Protein AF-A0A2G5VRD5-F1 (afdb_monomer_lite)

Organism: NCBI:txid1611254

Sequence (501 aa):
MSSSSTISNQTRIPLLRFPQLVRNEVFAFWDIFEIFEFSTLSKVTKSISKNMKKRNTSMSLEPLEEYHQVTLTSNIDTDDETCWKLSICPSVEIWNKRIYAVHDYRPSGIYIYHPVFAENSVRTFGSLVEHVQDVFAPETEMIGFFWSSKVDEEELKSYLNWFNSYKRLGNIRKLLVYIDGPAFKVILENWKVDVRKMDVRTETSEVCTVDFKVDHLITSECEKWVDFNVLRRFDCCEVSINSNFSNEEMNLFLKDWKTGKSYHRAYCLFLGLSERAKWKKMLEGLDAELRDLRTVRRTFRFNDNRDVWDYNGGFDIKRIDGKVATVGYCNLQVTDENKPLRLEMLEEYDRVVRVWNSEDNDEEEEIEDVIVVPEGAVDEHDTEQDYIEKGLNFRFNDNRDVWDYHGGFDIKRIDGKMATVGYCDFQVTDENEPLRPEMLEEYDRVLRVWNSEDNDDEEEVEDVIVVPEGVVDEHDTEQDYIESENIQRKDGRFLLMMIVW

pLDDT: mean 72.42, std 20.65, range [23.28, 96.38]

Secondary structure (DSSP, 8-state):
--------------GGGS-HHHHHHHHTT--HHHHHHHHHS-HHHHHHHHTS-----EEEEE-SSSS-EEEEEESTTSTT-EEEEEEEES-HHHHHHHHHHHHTS---TTEEEEEEES--SHHHHHHHHHHHHHHH--EEEEEEEE--TT--HHHHHHHHHHHHH-GGG-SEEEEEEE--THHHHHHHHH--S-EEEEEEE-SS-------S-EEEEEEES--SS--HHHHHHH--SEEEEEEEE-HHHHHHHHHHHHHTSS-TT-SEEEEEESS---HHHHHTTTT-EE--TTT-EEEEE-SS---EEEEES-EEEE-TTS-EEEEEEHHHHEEETTPPPPHHHHHHHHHHHHHHH-S-SS----------------------------------SSSS--EEE---EEEEPTTS-EEEE--HHHHEEETTPPPPHHHHHHHHHHHHHHT-S-GGG-------PPPPTT---SSS-HHHHHHHHHHHHHHHTTEEEEEE-

Structure (mmCIF, N/CA/C/O backbone):
data_AF-A0A2G5VRD5-F1
#
_entry.id   AF-A0A2G5VRD5-F1
#
loop_
_atom_site.group_PDB
_atom_site.id
_atom_site.type_symbol
_atom_site.label_atom_id
_atom_site.label_alt_id
_atom_site.label_comp_id
_atom_site.label_asym_id
_atom_site.label_entity_id
_atom_site.label_seq_id
_atom_site.pdbx_PDB_ins_code
_atom_site.Cartn_x
_atom_site.Cartn_y
_atom_site.Cartn_z
_atom_site.occupancy
_atom_site.B_iso_or_equiv
_atom_site.auth_seq_id
_atom_site.auth_comp_id
_atom_site.auth_asym_id
_atom_site.auth_atom_id
_atom_site.pdbx_PDB_model_num
ATOM 1 N N . MET A 1 1 ? 58.648 -4.037 -29.898 1.00 35.66 1 MET A N 1
ATOM 2 C CA . MET A 1 1 ? 57.947 -3.515 -31.088 1.00 35.66 1 MET A CA 1
ATOM 3 C C . MET A 1 1 ? 57.077 -4.622 -31.657 1.00 35.66 1 MET A C 1
ATOM 5 O O . MET A 1 1 ? 57.599 -5.679 -31.970 1.00 35.66 1 MET A O 1
ATOM 9 N N . SER A 1 2 ? 55.769 -4.362 -31.677 1.00 39.41 2 SER A N 1
ATOM 10 C CA . SER A 1 2 ? 54.678 -4.992 -32.436 1.00 39.41 2 SER A CA 1
ATOM 11 C C . SER A 1 2 ? 54.739 -6.488 -32.770 1.00 39.41 2 SER A C 1
ATOM 13 O O . SER A 1 2 ? 55.259 -6.879 -33.809 1.00 39.41 2 SER A O 1
ATOM 15 N N . SER A 1 3 ? 54.021 -7.293 -3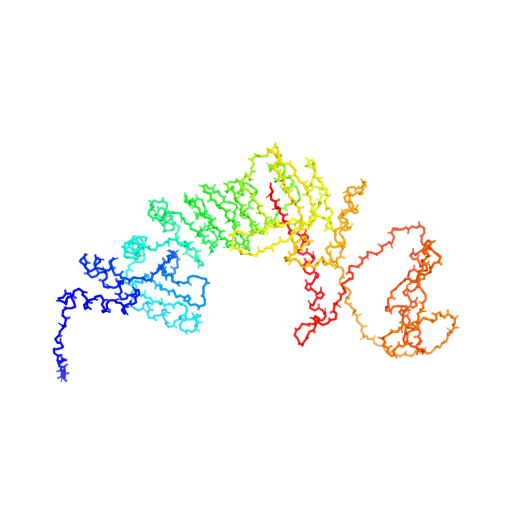1.985 1.00 33.09 3 SER A N 1
ATOM 16 C CA . SER A 1 3 ? 53.391 -8.530 -32.459 1.00 33.09 3 SER A CA 1
ATOM 17 C C . SER A 1 3 ? 51.885 -8.284 -32.602 1.00 33.09 3 SER A C 1
ATOM 19 O O . SER A 1 3 ? 51.118 -8.459 -31.659 1.00 33.09 3 SER A O 1
ATOM 21 N N . SER A 1 4 ? 51.478 -7.813 -33.782 1.00 45.19 4 SER A N 1
ATOM 22 C CA . SER A 1 4 ? 50.077 -7.801 -34.211 1.00 45.19 4 SER A CA 1
ATOM 23 C C . SER A 1 4 ? 49.683 -9.234 -34.559 1.00 45.19 4 SER A C 1
ATOM 25 O O . SER A 1 4 ? 49.956 -9.714 -35.658 1.00 45.19 4 SER A O 1
ATOM 27 N N . SER A 1 5 ? 49.085 -9.946 -33.605 1.00 42.88 5 SER A N 1
ATOM 28 C CA . SER A 1 5 ? 48.322 -11.155 -33.893 1.00 42.88 5 SER A CA 1
ATOM 29 C C . SER A 1 5 ? 46.973 -10.725 -34.463 1.00 42.88 5 SER A C 1
ATOM 31 O O . SER A 1 5 ? 46.026 -10.393 -33.754 1.00 42.88 5 SER A O 1
ATOM 33 N N . THR A 1 6 ? 46.908 -10.679 -35.788 1.00 44.53 6 THR A N 1
ATOM 34 C CA . THR A 1 6 ? 45.670 -10.457 -36.530 1.00 44.53 6 THR A CA 1
ATOM 35 C C . THR A 1 6 ? 44.742 -11.642 -36.263 1.00 44.53 6 THR A C 1
ATOM 37 O O . THR A 1 6 ? 44.973 -12.745 -36.755 1.00 44.53 6 THR A O 1
ATOM 40 N N . ILE A 1 7 ? 43.718 -11.430 -35.434 1.00 47.62 7 ILE A N 1
ATOM 41 C CA . ILE A 1 7 ? 42.645 -12.401 -35.200 1.00 47.62 7 ILE A CA 1
ATOM 42 C C . ILE A 1 7 ? 41.984 -12.673 -36.554 1.00 47.62 7 ILE A C 1
ATOM 44 O O . ILE A 1 7 ? 41.535 -11.749 -37.235 1.00 47.62 7 ILE A O 1
ATOM 48 N N . SER A 1 8 ? 41.982 -13.938 -36.974 1.00 48.03 8 SER A N 1
ATOM 49 C CA . SER A 1 8 ? 41.429 -14.365 -38.256 1.00 48.03 8 SER A CA 1
ATOM 50 C C . SER A 1 8 ? 39.970 -13.931 -38.391 1.00 48.03 8 SER A C 1
ATOM 52 O O . SER A 1 8 ? 39.191 -14.120 -37.457 1.00 48.03 8 SER A O 1
ATOM 54 N N . ASN A 1 9 ? 39.605 -13.419 -39.570 1.00 50.22 9 ASN A N 1
ATOM 55 C CA . ASN A 1 9 ? 38.237 -13.130 -39.999 1.00 50.22 9 ASN A CA 1
ATOM 56 C C . ASN A 1 9 ? 37.286 -14.306 -39.700 1.00 50.22 9 ASN A C 1
ATOM 58 O O . ASN A 1 9 ? 37.095 -15.186 -40.540 1.00 50.22 9 ASN A O 1
ATOM 62 N N . GLN A 1 10 ? 36.640 -14.300 -38.532 1.00 53.19 10 GLN A N 1
ATOM 63 C CA . GLN A 1 10 ? 35.409 -15.052 -38.335 1.00 53.19 10 GLN A CA 1
ATOM 64 C C . GLN A 1 10 ? 34.388 -14.477 -39.311 1.00 53.19 10 GLN A C 1
ATOM 66 O O . GLN A 1 10 ? 34.029 -13.298 -39.251 1.00 53.19 10 GLN A O 1
ATOM 71 N N . THR A 1 11 ? 33.963 -15.299 -40.262 1.00 57.91 11 THR A N 1
ATOM 72 C CA . THR A 1 11 ? 32.915 -14.951 -41.214 1.00 57.91 11 THR A CA 1
ATOM 73 C C . THR A 1 11 ? 31.645 -14.706 -40.403 1.00 57.91 11 THR A C 1
ATOM 75 O O . THR A 1 11 ? 31.012 -15.649 -39.937 1.00 57.91 11 THR A O 1
ATOM 78 N N . ARG A 1 12 ? 31.306 -13.435 -40.148 1.00 66.94 12 ARG A N 1
ATOM 79 C CA . ARG A 1 12 ? 30.104 -13.079 -39.388 1.00 66.94 12 ARG A CA 1
ATOM 80 C C . ARG A 1 12 ? 28.897 -13.629 -40.136 1.00 66.94 12 ARG A C 1
ATOM 82 O O . ARG A 1 12 ? 28.608 -13.194 -41.250 1.00 66.94 12 ARG A O 1
ATOM 89 N N . ILE A 1 13 ? 28.216 -14.597 -39.535 1.00 69.75 13 ILE A N 1
ATOM 90 C CA . ILE A 1 13 ? 26.998 -15.165 -40.095 1.00 69.75 13 ILE A CA 1
ATOM 91 C C . ILE A 1 13 ? 25.895 -14.106 -39.957 1.00 69.75 13 ILE A C 1
ATOM 93 O O . ILE A 1 13 ? 25.584 -13.686 -38.841 1.00 69.75 13 ILE A O 1
ATOM 97 N N . PRO A 1 14 ? 25.297 -13.631 -41.060 1.00 82.12 14 PRO A N 1
ATOM 98 C CA . PRO A 1 14 ? 24.294 -12.580 -40.999 1.00 82.12 14 PRO A CA 1
ATOM 99 C C . PRO A 1 14 ? 22.961 -13.165 -40.518 1.00 82.12 14 PRO A C 1
ATOM 101 O O . PRO A 1 14 ? 22.149 -13.597 -41.333 1.00 82.12 14 PRO A O 1
ATOM 104 N N . LEU A 1 15 ? 22.729 -13.149 -39.200 1.00 82.25 15 LEU A N 1
ATOM 105 C CA . LEU A 1 15 ? 21.553 -13.728 -38.527 1.00 82.25 15 LEU A CA 1
ATOM 106 C C . LEU A 1 15 ? 20.222 -13.380 -39.219 1.00 82.25 15 LEU A C 1
ATOM 108 O O . LEU A 1 15 ? 19.353 -14.228 -39.400 1.00 82.25 15 LEU A O 1
ATOM 112 N N . LEU A 1 16 ? 20.084 -12.138 -39.690 1.00 85.69 16 LEU A N 1
ATOM 113 C CA . LEU A 1 16 ? 18.875 -11.652 -40.359 1.00 85.69 16 LEU A CA 1
ATOM 114 C C . LEU A 1 16 ? 18.631 -12.226 -41.763 1.00 85.69 16 LEU A C 1
ATOM 116 O O . LEU A 1 16 ? 17.528 -12.060 -42.277 1.00 85.69 16 LEU A O 1
ATOM 120 N N . ARG A 1 17 ? 19.621 -12.879 -42.385 1.00 87.62 17 ARG A N 1
ATOM 121 C CA . ARG A 1 17 ? 19.483 -13.528 -43.701 1.00 87.62 17 ARG A CA 1
ATOM 122 C C . ARG A 1 17 ? 19.013 -14.977 -43.612 1.00 87.62 17 ARG A C 1
ATOM 124 O O . ARG A 1 17 ? 18.729 -15.571 -44.649 1.00 87.62 17 ARG A O 1
ATOM 131 N N . PHE A 1 18 ? 18.936 -15.551 -42.413 1.00 87.94 18 PHE A N 1
ATOM 132 C CA . PHE A 1 18 ? 18.375 -16.884 -42.250 1.00 87.94 18 PHE A CA 1
ATOM 133 C C . PHE A 1 18 ? 16.861 -16.904 -42.510 1.00 87.94 18 PHE A C 1
ATOM 135 O O . PHE A 1 18 ? 16.178 -15.903 -42.263 1.00 87.94 18 PHE A O 1
ATOM 142 N N . PRO A 1 19 ? 16.312 -18.051 -42.958 1.00 90.19 19 PRO A N 1
ATOM 143 C CA . PRO A 1 19 ? 14.871 -18.266 -43.009 1.00 90.19 19 PRO A CA 1
ATOM 144 C C . PRO A 1 19 ? 14.206 -17.989 -41.656 1.00 90.19 19 PRO A C 1
ATOM 146 O O . PRO A 1 19 ? 14.806 -18.221 -40.605 1.00 90.19 19 PRO A O 1
ATOM 149 N N . GLN A 1 20 ? 12.947 -17.536 -41.673 1.00 85.31 20 GLN A N 1
ATOM 150 C CA . GLN A 1 20 ? 12.212 -17.171 -40.453 1.00 85.31 20 GLN A CA 1
ATOM 151 C C . GLN A 1 20 ? 12.218 -18.284 -39.400 1.00 85.31 20 GLN A C 1
ATOM 153 O O . GLN A 1 20 ? 12.410 -17.988 -38.229 1.00 85.31 20 GLN A O 1
ATOM 158 N N . LEU A 1 21 ? 12.060 -19.543 -39.820 1.00 87.88 21 LEU A N 1
ATOM 159 C CA . LEU A 1 21 ? 12.047 -20.690 -38.912 1.00 87.88 21 LEU A CA 1
ATOM 160 C C . LEU A 1 21 ? 13.359 -20.806 -38.123 1.00 87.88 21 LEU A C 1
ATOM 162 O O . LEU A 1 21 ? 13.332 -20.876 -36.904 1.00 87.88 21 LEU A O 1
ATOM 166 N N . VAL A 1 22 ? 14.505 -20.724 -38.805 1.00 87.94 22 VAL A N 1
ATOM 167 C CA . VAL A 1 22 ? 15.830 -20.791 -38.164 1.00 87.94 22 VAL A CA 1
ATOM 168 C C . VAL A 1 22 ? 16.041 -19.603 -37.225 1.00 87.94 22 VAL A C 1
ATOM 170 O O . VAL A 1 22 ? 16.579 -19.766 -36.137 1.00 87.94 22 VAL A O 1
ATOM 173 N N . ARG A 1 23 ? 15.588 -18.406 -37.619 1.00 88.00 23 ARG A N 1
ATOM 174 C CA . ARG A 1 23 ? 15.659 -17.224 -36.749 1.00 88.00 23 ARG A CA 1
ATOM 175 C C . ARG A 1 23 ? 14.820 -17.399 -35.486 1.00 88.00 23 ARG A C 1
ATOM 177 O O . ARG A 1 23 ? 15.306 -17.078 -34.413 1.00 88.00 23 ARG A O 1
ATOM 184 N N . ASN A 1 24 ? 13.605 -17.933 -35.607 1.00 86.44 24 ASN A N 1
ATOM 185 C CA . ASN A 1 24 ? 12.733 -18.189 -34.462 1.00 86.44 24 ASN A CA 1
ATOM 186 C C . ASN A 1 24 ? 13.353 -19.188 -33.482 1.00 86.44 24 ASN A C 1
ATOM 188 O O . ASN A 1 24 ? 13.270 -18.953 -32.284 1.00 86.44 24 ASN A O 1
ATOM 192 N N . GLU A 1 25 ? 13.999 -20.247 -33.981 1.00 88.81 25 GLU A N 1
ATOM 193 C CA . GLU A 1 25 ? 14.714 -21.204 -33.129 1.00 88.81 25 GLU A CA 1
ATOM 194 C C . GLU A 1 25 ? 15.865 -20.534 -32.376 1.00 88.81 25 GLU A C 1
ATOM 196 O O . GLU A 1 25 ? 15.980 -20.712 -31.174 1.00 88.81 25 GLU A O 1
ATOM 201 N N . VAL A 1 26 ? 16.674 -19.697 -33.039 1.00 88.00 26 VAL A N 1
ATOM 202 C CA . VAL A 1 26 ? 17.753 -18.955 -32.358 1.00 88.00 26 VAL A CA 1
ATOM 203 C C . VAL A 1 26 ? 17.189 -17.995 -31.309 1.00 88.00 26 VAL A C 1
ATOM 205 O O . VAL A 1 26 ? 17.657 -17.987 -30.176 1.00 88.00 26 VAL A O 1
ATOM 208 N N . PHE A 1 27 ? 16.165 -17.215 -31.664 1.00 88.56 27 PHE A N 1
ATOM 209 C CA . PHE A 1 27 ? 15.543 -16.252 -30.752 1.00 88.56 27 PHE A CA 1
ATOM 210 C C . PHE A 1 27 ? 14.835 -16.916 -29.566 1.00 88.56 27 PHE A C 1
ATOM 212 O O . PHE A 1 27 ? 14.670 -16.275 -28.536 1.00 88.56 27 PHE A O 1
ATOM 219 N N . ALA A 1 28 ? 14.421 -18.181 -29.681 1.00 85.94 28 ALA A N 1
ATOM 220 C CA . ALA A 1 28 ? 13.795 -18.911 -28.581 1.00 85.94 28 ALA A CA 1
ATOM 221 C C . ALA A 1 28 ? 14.760 -19.192 -27.416 1.00 85.94 28 ALA A C 1
ATOM 223 O O . ALA A 1 28 ? 14.295 -19.439 -26.304 1.00 85.94 28 ALA A O 1
ATOM 224 N N . PHE A 1 29 ? 16.073 -19.144 -27.661 1.00 87.94 29 PHE A N 1
ATOM 225 C CA . PHE A 1 29 ? 17.102 -19.293 -26.630 1.00 87.94 29 PHE A CA 1
ATOM 226 C C . PHE A 1 29 ? 17.554 -17.964 -26.026 1.00 87.94 29 PHE A C 1
ATOM 228 O O . PHE A 1 29 ? 18.364 -17.991 -25.105 1.00 87.94 29 PHE A O 1
ATOM 235 N N . TRP A 1 30 ? 17.062 -16.830 -26.533 1.00 90.06 30 TRP A N 1
ATOM 236 C CA . TRP A 1 30 ? 17.482 -15.526 -26.038 1.00 90.06 30 TRP A CA 1
ATOM 237 C C . TRP A 1 30 ? 16.790 -15.150 -24.735 1.00 90.06 30 TRP A C 1
ATOM 239 O O . TRP A 1 30 ? 15.576 -15.328 -24.584 1.00 90.06 30 TRP A O 1
ATOM 249 N N . ASP A 1 31 ? 17.562 -14.585 -23.814 1.00 88.50 31 ASP A N 1
ATOM 250 C CA . ASP A 1 31 ? 17.030 -13.978 -22.603 1.00 88.50 31 ASP A CA 1
ATOM 251 C C . ASP A 1 31 ? 16.510 -12.546 -22.842 1.00 88.50 31 ASP A C 1
ATOM 253 O O . ASP A 1 31 ? 16.517 -12.004 -23.954 1.00 88.50 31 ASP A O 1
ATOM 257 N N . ILE A 1 32 ? 15.996 -11.921 -21.780 1.00 91.00 32 ILE A N 1
ATOM 258 C CA . ILE A 1 32 ? 15.447 -10.564 -21.851 1.00 91.00 32 ILE A CA 1
ATOM 259 C C . ILE A 1 32 ? 16.507 -9.534 -22.254 1.00 91.00 32 ILE A C 1
ATOM 261 O O . ILE A 1 32 ? 16.181 -8.606 -22.999 1.00 91.00 32 ILE A O 1
ATOM 265 N N . PHE A 1 33 ? 17.754 -9.681 -21.807 1.00 92.00 33 PHE A N 1
ATOM 266 C CA . PHE A 1 33 ? 18.820 -8.736 -22.123 1.00 92.00 33 PHE A CA 1
ATOM 267 C C . PHE A 1 33 ? 19.276 -8.873 -23.567 1.00 92.00 33 PHE A C 1
ATOM 269 O O . PHE A 1 33 ? 19.374 -7.862 -24.254 1.00 92.00 33 PHE A O 1
ATOM 276 N N . GLU A 1 34 ? 19.432 -10.092 -24.076 1.00 92.56 34 GLU A N 1
ATOM 277 C CA . GLU A 1 34 ? 19.758 -10.331 -25.484 1.00 92.56 34 GLU A CA 1
ATOM 278 C C . GLU A 1 34 ? 18.669 -9.761 -26.410 1.00 92.56 34 GLU A C 1
ATOM 280 O O . GLU A 1 34 ? 18.962 -9.088 -27.406 1.00 92.56 34 GLU A O 1
ATOM 285 N N . ILE A 1 35 ? 17.389 -9.950 -26.058 1.00 94.12 35 ILE A N 1
ATOM 286 C CA . ILE A 1 35 ? 16.261 -9.358 -26.795 1.00 94.12 35 ILE A CA 1
ATOM 287 C C . ILE A 1 35 ? 16.288 -7.826 -26.703 1.00 94.12 35 ILE A C 1
ATOM 289 O O . ILE A 1 35 ? 16.042 -7.149 -27.713 1.00 94.12 35 ILE A O 1
ATOM 293 N N . PHE A 1 36 ? 16.570 -7.275 -25.517 1.00 95.06 36 PHE A N 1
ATOM 294 C CA . PHE A 1 36 ? 16.682 -5.838 -25.288 1.00 95.06 36 PHE A CA 1
ATOM 295 C C . PHE A 1 36 ? 17.819 -5.243 -26.124 1.00 95.06 36 PHE A C 1
ATOM 297 O O . PHE A 1 36 ? 17.544 -4.399 -26.978 1.00 95.06 36 PHE A O 1
ATOM 304 N N . GLU A 1 37 ? 19.052 -5.724 -25.987 1.00 94.31 37 GLU A N 1
ATOM 305 C CA . GLU A 1 37 ? 20.214 -5.267 -26.752 1.00 94.31 37 GLU A CA 1
ATOM 306 C C . GLU A 1 37 ? 19.941 -5.326 -28.256 1.00 94.31 37 GLU A C 1
ATOM 308 O O . GLU A 1 37 ? 20.076 -4.320 -28.959 1.00 94.31 37 GLU A O 1
ATOM 313 N N . PHE A 1 38 ? 19.444 -6.460 -28.759 1.00 95.06 38 PHE A N 1
ATOM 314 C CA . PHE A 1 38 ? 19.105 -6.605 -30.172 1.00 95.06 38 PHE A CA 1
ATOM 315 C C . PHE A 1 38 ? 18.066 -5.576 -30.633 1.00 95.06 38 PHE A C 1
ATOM 317 O O . PHE A 1 38 ? 18.190 -4.989 -31.717 1.00 95.06 38 PHE A O 1
ATOM 324 N N . SER A 1 39 ? 17.056 -5.303 -29.804 1.00 95.88 39 SER A N 1
ATOM 325 C CA . SER A 1 39 ? 16.008 -4.329 -30.116 1.00 95.88 39 SER A CA 1
ATOM 326 C C . SER A 1 39 ? 16.522 -2.884 -30.191 1.00 95.88 39 SER A C 1
ATOM 328 O O . SER A 1 39 ? 15.902 -2.065 -30.872 1.00 95.88 39 SER A O 1
ATOM 330 N N . THR A 1 40 ? 17.658 -2.565 -29.561 1.00 95.06 40 THR A N 1
ATOM 331 C CA . THR A 1 40 ? 18.272 -1.225 -29.622 1.00 95.06 40 THR A CA 1
ATOM 332 C C . THR A 1 40 ? 19.070 -0.967 -30.904 1.00 95.06 40 THR A C 1
ATOM 334 O O . THR A 1 40 ? 19.291 0.187 -31.265 1.00 95.06 40 THR A O 1
ATOM 337 N N . LEU A 1 41 ? 19.450 -2.013 -31.652 1.00 94.44 41 LEU A N 1
ATOM 338 C CA . LEU A 1 41 ? 20.351 -1.880 -32.807 1.00 94.44 41 LEU A CA 1
ATOM 339 C C . LEU A 1 41 ? 19.744 -1.103 -33.990 1.00 94.44 41 LEU A C 1
ATOM 341 O O . LEU A 1 41 ? 20.465 -0.441 -34.736 1.00 94.44 41 LEU A O 1
ATOM 345 N N . SER A 1 42 ? 18.433 -1.223 -34.236 1.00 94.06 42 SER A N 1
ATOM 346 C CA . SER A 1 42 ? 17.746 -0.553 -35.349 1.00 94.06 42 SER A CA 1
ATOM 347 C C . SER A 1 42 ? 16.218 -0.631 -35.233 1.00 94.06 42 SER A C 1
ATOM 349 O O . SER A 1 42 ? 15.666 -1.468 -34.524 1.00 94.06 42 SER A O 1
ATOM 351 N N . LYS A 1 43 ? 15.499 0.153 -36.051 1.00 93.75 43 LYS A N 1
ATOM 352 C CA . LYS A 1 43 ? 14.032 0.029 -36.190 1.00 93.75 43 LYS A CA 1
ATOM 353 C C . LYS A 1 43 ? 13.591 -1.367 -36.653 1.00 93.75 43 LYS A C 1
ATOM 355 O O . LYS A 1 43 ? 12.531 -1.841 -36.249 1.00 93.75 43 LYS A O 1
ATOM 360 N N . VAL A 1 44 ? 14.393 -2.018 -37.501 1.00 92.56 44 VAL A N 1
ATOM 361 C CA . VAL A 1 44 ? 14.097 -3.361 -38.025 1.00 92.56 44 VAL A CA 1
ATOM 362 C C . VAL A 1 44 ? 14.221 -4.396 -36.915 1.00 92.56 44 VAL A C 1
ATOM 364 O O . VAL A 1 44 ? 13.298 -5.179 -36.715 1.00 92.56 44 VAL A O 1
ATOM 367 N N . THR A 1 45 ? 15.323 -4.379 -36.166 1.00 94.06 45 THR A N 1
ATOM 368 C CA . THR A 1 45 ? 15.539 -5.322 -35.063 1.00 94.06 45 THR A CA 1
ATOM 369 C C . THR A 1 45 ? 14.540 -5.095 -33.936 1.00 94.06 45 THR A C 1
ATOM 371 O O . THR A 1 45 ? 13.969 -6.072 -33.472 1.00 94.06 45 THR A O 1
ATOM 374 N N . LYS A 1 46 ? 14.187 -3.841 -33.609 1.00 94.88 46 LYS A N 1
ATOM 375 C CA . LYS A 1 46 ? 13.079 -3.537 -32.686 1.00 94.88 46 LYS A CA 1
ATOM 376 C C . LYS A 1 46 ? 11.767 -4.186 -33.128 1.00 94.88 46 LYS A C 1
ATOM 378 O O . LYS A 1 46 ? 11.107 -4.842 -32.330 1.00 94.88 46 LYS A O 1
ATOM 383 N N . SER A 1 47 ? 11.396 -4.034 -34.402 1.00 94.00 47 SER A N 1
ATOM 384 C CA . SER A 1 47 ? 10.182 -4.645 -34.963 1.00 94.00 47 SER A CA 1
ATOM 385 C C . SER A 1 47 ? 10.213 -6.177 -34.886 1.00 94.00 47 SER A C 1
ATOM 387 O O . SER A 1 47 ? 9.211 -6.803 -34.549 1.00 94.00 47 SER A O 1
ATOM 389 N N . ILE A 1 48 ? 11.372 -6.794 -35.135 1.00 92.38 48 ILE A N 1
ATOM 390 C CA . ILE A 1 48 ? 11.544 -8.243 -34.977 1.00 92.38 48 ILE A CA 1
ATOM 391 C C . ILE A 1 48 ? 11.386 -8.635 -33.504 1.00 92.38 48 ILE A C 1
ATOM 393 O O . ILE A 1 48 ? 10.591 -9.528 -33.221 1.00 92.38 48 ILE A O 1
ATOM 397 N N . SER A 1 49 ? 12.056 -7.941 -32.575 1.00 94.25 49 SER A N 1
ATOM 398 C CA . SER A 1 49 ? 11.976 -8.210 -31.135 1.00 94.25 49 SER A CA 1
ATOM 399 C C . SER A 1 49 ? 10.542 -8.202 -30.635 1.00 94.25 49 SER A C 1
ATOM 401 O O . SER A 1 49 ? 10.168 -9.104 -29.901 1.00 94.25 49 SER A O 1
ATOM 403 N N . LYS A 1 50 ? 9.691 -7.264 -31.074 1.00 92.69 50 LYS A N 1
ATOM 404 C CA . LYS A 1 50 ? 8.258 -7.226 -30.707 1.00 92.69 50 LYS A CA 1
ATOM 405 C C . LYS A 1 50 ? 7.516 -8.530 -30.988 1.00 92.69 50 LYS A C 1
ATOM 407 O O . LYS A 1 50 ? 6.691 -8.933 -30.181 1.00 92.69 50 LYS A O 1
ATOM 412 N N . ASN A 1 51 ? 7.857 -9.199 -32.084 1.00 88.00 51 ASN A N 1
ATOM 413 C CA . ASN A 1 51 ? 7.193 -10.418 -32.539 1.00 88.00 51 ASN A CA 1
ATOM 414 C C . ASN A 1 51 ? 7.863 -11.707 -32.034 1.00 88.00 51 ASN A C 1
ATOM 416 O O . ASN A 1 51 ? 7.403 -12.800 -32.362 1.00 88.00 51 ASN A O 1
ATOM 420 N N . MET A 1 52 ? 8.955 -11.604 -31.270 1.00 89.69 52 MET A N 1
ATOM 421 C CA . MET A 1 52 ? 9.568 -12.769 -30.634 1.00 89.69 52 MET A CA 1
ATOM 422 C C . MET A 1 52 ? 8.649 -13.326 -29.548 1.00 89.69 52 MET A C 1
ATOM 424 O O . MET A 1 52 ? 7.969 -12.570 -28.847 1.00 89.69 52 MET A O 1
ATOM 428 N N . LYS A 1 53 ? 8.666 -14.652 -29.388 1.00 80.62 53 LYS A N 1
ATOM 429 C CA . LYS A 1 53 ? 8.051 -15.315 -28.238 1.00 80.62 53 LYS A CA 1
ATOM 430 C C . LYS A 1 53 ? 8.811 -14.888 -26.983 1.00 80.62 53 LYS A C 1
ATOM 432 O O . LYS A 1 53 ? 10.026 -15.032 -26.935 1.00 80.62 53 LYS A O 1
ATOM 437 N N . LYS A 1 54 ? 8.097 -14.363 -25.992 1.00 81.75 54 LYS A N 1
ATOM 438 C CA . LYS A 1 54 ? 8.662 -13.865 -24.732 1.00 81.75 54 LYS A CA 1
ATOM 439 C C . LYS A 1 54 ? 7.929 -14.481 -23.557 1.00 81.75 54 LYS A C 1
ATOM 441 O O . LYS A 1 54 ? 6.822 -14.998 -23.715 1.00 81.75 54 LYS A O 1
ATOM 446 N N . ARG A 1 55 ? 8.560 -14.410 -22.390 1.00 80.19 55 ARG A N 1
ATOM 447 C CA . ARG A 1 55 ? 7.890 -14.661 -21.114 1.00 80.19 55 ARG A CA 1
ATOM 448 C C . ARG A 1 55 ? 6.899 -13.530 -20.844 1.00 80.19 55 ARG A C 1
ATOM 450 O O . ARG A 1 55 ? 7.129 -12.402 -21.278 1.00 80.19 55 ARG A O 1
ATOM 457 N N . ASN A 1 56 ? 5.817 -13.844 -20.143 1.00 85.56 56 ASN A N 1
ATOM 458 C CA . ASN A 1 56 ? 4.954 -12.807 -19.597 1.00 85.56 56 ASN A CA 1
ATOM 459 C C . ASN A 1 56 ? 5.724 -12.120 -18.476 1.00 85.56 56 ASN A C 1
ATOM 461 O O . ASN A 1 56 ? 6.197 -12.795 -17.562 1.00 85.56 56 ASN A O 1
ATOM 465 N N . THR A 1 57 ? 5.864 -10.803 -18.572 1.00 90.38 57 THR A N 1
ATOM 466 C CA . THR A 1 57 ? 6.588 -10.022 -17.577 1.00 90.38 57 THR A CA 1
ATOM 467 C C . THR A 1 57 ? 5.736 -8.894 -17.033 1.00 90.38 57 THR A C 1
ATOM 469 O O . THR A 1 57 ? 4.952 -8.287 -17.764 1.00 90.38 57 THR A O 1
ATOM 472 N N . SER A 1 58 ? 5.928 -8.580 -15.760 1.00 91.62 58 SER A N 1
ATOM 473 C CA . SER A 1 58 ? 5.563 -7.288 -15.190 1.00 91.62 58 SER A CA 1
ATOM 474 C C . SER A 1 58 ? 6.753 -6.340 -15.221 1.00 91.62 58 SER A C 1
ATOM 476 O O . SER A 1 58 ? 7.884 -6.751 -15.488 1.00 91.62 58 SER A O 1
ATOM 478 N N . MET A 1 59 ? 6.484 -5.061 -14.982 1.00 94.25 59 MET A N 1
ATOM 479 C CA . MET A 1 59 ? 7.490 -4.015 -14.916 1.00 94.25 59 MET A CA 1
ATOM 480 C C . MET A 1 59 ? 7.405 -3.246 -13.600 1.00 94.25 59 MET A C 1
ATOM 482 O O . MET A 1 59 ? 6.325 -2.782 -13.222 1.00 94.25 59 MET A O 1
ATOM 486 N N . SER A 1 60 ? 8.564 -3.050 -12.976 1.00 94.12 60 SER A N 1
ATOM 487 C CA . SER A 1 60 ? 8.758 -2.202 -11.799 1.00 94.12 60 SER A CA 1
ATOM 488 C C . SER A 1 60 ? 9.698 -1.042 -12.132 1.00 94.12 60 SER A C 1
ATOM 490 O O . SER A 1 60 ? 10.686 -1.226 -12.848 1.00 94.12 60 SER A O 1
ATOM 492 N N . LEU A 1 61 ? 9.371 0.158 -11.652 1.00 95.19 61 LEU A N 1
ATOM 493 C CA . LEU A 1 61 ? 10.046 1.413 -11.996 1.00 95.19 61 LEU A CA 1
ATOM 494 C C . LEU A 1 61 ? 10.650 2.075 -10.751 1.00 95.19 61 LEU A C 1
ATOM 496 O O . LEU A 1 61 ? 9.919 2.368 -9.809 1.00 95.19 61 LEU A O 1
ATOM 500 N N . GLU A 1 62 ? 11.955 2.353 -10.776 1.00 92.50 62 GLU A N 1
ATOM 501 C CA . GLU A 1 62 ? 12.730 2.864 -9.629 1.00 92.50 62 GLU A CA 1
ATOM 502 C C . GLU A 1 62 ? 13.562 4.093 -10.067 1.00 92.50 62 GLU A C 1
ATOM 504 O O . GLU A 1 62 ? 14.726 3.960 -10.451 1.00 92.50 62 GLU A O 1
ATOM 509 N N . PRO A 1 63 ? 12.967 5.300 -10.112 1.00 87.31 63 PRO A N 1
ATOM 510 C CA . PRO A 1 63 ? 13.540 6.464 -10.794 1.00 87.31 63 PRO A CA 1
ATOM 511 C C . PRO A 1 63 ? 14.548 7.287 -9.980 1.00 87.31 63 PRO A C 1
ATOM 513 O O . PRO A 1 63 ? 15.093 8.222 -10.540 1.00 87.31 63 PRO A O 1
ATOM 516 N N . LEU A 1 64 ? 14.774 7.022 -8.687 1.00 79.44 64 LEU A N 1
ATOM 517 C CA . LEU A 1 64 ? 15.579 7.901 -7.804 1.00 79.44 64 LEU A CA 1
ATOM 518 C C . LEU A 1 64 ? 16.666 7.180 -7.001 1.00 79.44 64 LEU A C 1
ATOM 520 O O . LEU A 1 64 ? 17.279 7.771 -6.111 1.00 79.44 64 LEU A O 1
ATOM 524 N N . GLU A 1 65 ? 16.926 5.915 -7.313 1.00 70.06 65 GLU A N 1
ATOM 525 C CA . GLU A 1 65 ? 18.114 5.248 -6.793 1.00 70.06 65 GLU A CA 1
ATOM 526 C C . GLU A 1 65 ? 19.388 5.843 -7.420 1.00 70.06 65 GLU A C 1
ATOM 528 O O . GLU A 1 65 ? 19.333 6.502 -8.466 1.00 70.06 65 GLU A O 1
ATOM 533 N N . GLU A 1 66 ? 20.550 5.543 -6.817 1.00 68.06 66 GLU A N 1
ATOM 534 C CA . GLU A 1 66 ? 21.890 5.899 -7.331 1.00 68.06 66 GLU A CA 1
ATOM 535 C C . GLU A 1 66 ? 22.026 5.613 -8.842 1.00 68.06 66 GLU A C 1
ATOM 537 O O . GLU A 1 66 ? 22.697 6.341 -9.575 1.00 68.06 66 GLU A O 1
ATOM 542 N N . TYR A 1 67 ? 21.304 4.592 -9.313 1.00 72.69 67 TYR A N 1
ATOM 543 C CA . TYR A 1 67 ? 21.086 4.264 -10.715 1.00 72.69 67 TYR A CA 1
ATOM 544 C C . TYR A 1 67 ? 19.601 4.044 -10.915 1.00 72.69 67 TYR A C 1
ATOM 546 O O . TYR A 1 67 ? 19.049 3.149 -10.282 1.00 72.69 67 TYR A O 1
ATOM 554 N N . HIS A 1 68 ? 18.959 4.799 -11.798 1.00 84.94 68 HIS A N 1
ATOM 555 C CA . HIS A 1 68 ? 17.546 4.576 -12.063 1.00 84.94 68 HIS A CA 1
ATOM 556 C C . HIS A 1 68 ? 17.334 3.233 -12.758 1.00 84.94 68 HIS A C 1
ATOM 558 O O . HIS A 1 68 ? 18.116 2.857 -13.642 1.00 84.94 68 HIS A O 1
ATOM 564 N N . GLN A 1 69 ? 16.280 2.514 -12.379 1.00 89.56 69 GLN A N 1
ATOM 565 C CA . GLN A 1 69 ? 16.105 1.118 -12.775 1.00 89.56 69 GLN A CA 1
ATOM 566 C C . GLN A 1 69 ? 14.731 0.858 -13.371 1.00 89.56 69 GLN A C 1
ATOM 568 O O . GLN A 1 69 ? 13.707 1.373 -12.920 1.00 89.56 69 GLN A O 1
ATOM 573 N N . VAL A 1 70 ? 14.734 0.017 -14.401 1.00 94.25 70 VAL A N 1
ATOM 574 C CA . VAL A 1 70 ? 13.540 -0.619 -14.948 1.00 94.25 70 VAL A CA 1
ATOM 575 C C . VAL A 1 70 ? 13.725 -2.118 -14.789 1.00 94.25 70 VAL A C 1
ATOM 577 O O . VAL A 1 70 ? 14.622 -2.705 -15.396 1.00 94.25 70 VAL A O 1
ATOM 580 N N . THR A 1 71 ? 12.884 -2.734 -13.972 1.00 93.12 71 THR A N 1
ATOM 581 C CA . THR A 1 71 ? 12.939 -4.169 -13.691 1.00 93.12 71 THR A CA 1
ATOM 582 C C . THR A 1 71 ? 11.827 -4.867 -14.449 1.00 93.12 71 THR A C 1
ATOM 584 O O . THR A 1 71 ? 10.679 -4.438 -14.379 1.00 93.12 71 THR A O 1
ATOM 587 N N . LEU A 1 72 ? 12.157 -5.935 -15.169 1.00 93.25 72 LEU A N 1
ATOM 588 C CA . LEU A 1 72 ? 11.178 -6.879 -15.693 1.00 93.25 72 LEU A CA 1
ATOM 589 C C . LEU A 1 72 ? 11.162 -8.116 -14.806 1.00 93.25 72 LEU A C 1
ATOM 591 O O . LEU A 1 72 ? 12.226 -8.664 -14.538 1.00 93.25 72 LEU A O 1
ATOM 595 N N . THR A 1 73 ? 9.983 -8.580 -14.405 1.00 89.94 73 THR A N 1
ATOM 596 C CA . THR A 1 73 ? 9.844 -9.769 -13.550 1.00 89.94 73 THR A CA 1
ATOM 597 C C . THR A 1 73 ? 8.960 -10.806 -14.226 1.00 89.94 73 THR A C 1
ATOM 599 O O . THR A 1 73 ? 7.913 -10.469 -14.772 1.00 89.94 73 THR A O 1
ATOM 602 N N . SER A 1 74 ? 9.381 -12.071 -14.212 1.00 86.62 74 SER A N 1
ATOM 603 C CA . SER A 1 74 ? 8.591 -13.225 -14.669 1.00 86.62 74 SER A CA 1
ATOM 604 C C . SER A 1 74 ? 8.294 -14.137 -13.486 1.00 86.62 74 SER A C 1
ATOM 606 O O . SER A 1 74 ? 9.143 -14.282 -12.613 1.00 86.62 74 SER A O 1
ATOM 608 N N . ASN A 1 75 ? 7.139 -14.812 -13.523 1.00 78.38 75 ASN A N 1
ATOM 609 C CA . ASN A 1 75 ? 6.685 -15.745 -12.481 1.00 78.38 75 ASN A CA 1
ATOM 610 C C . ASN A 1 75 ? 6.625 -15.103 -11.079 1.00 78.38 75 ASN A C 1
ATOM 612 O O . ASN A 1 75 ? 7.130 -15.667 -10.114 1.00 78.38 75 ASN A O 1
ATOM 616 N N . ILE A 1 76 ? 6.027 -13.911 -11.000 1.00 71.50 76 ILE A N 1
ATOM 617 C CA . ILE A 1 76 ? 5.816 -13.170 -9.745 1.00 71.50 76 ILE A CA 1
ATOM 618 C C . ILE A 1 76 ? 5.137 -14.082 -8.712 1.00 71.50 76 ILE A C 1
ATOM 620 O O . ILE A 1 76 ? 4.226 -14.829 -9.081 1.00 71.50 76 ILE A O 1
ATOM 624 N N . ASP A 1 77 ? 5.564 -13.987 -7.452 1.00 66.75 77 ASP A N 1
ATOM 625 C CA . ASP A 1 77 ? 5.005 -14.722 -6.307 1.00 66.75 77 ASP A CA 1
ATOM 626 C C . ASP A 1 77 ? 5.159 -16.255 -6.422 1.00 66.75 77 ASP A C 1
ATOM 628 O O . ASP A 1 77 ? 4.327 -17.024 -5.936 1.00 66.75 77 ASP A O 1
ATOM 632 N N . THR A 1 78 ? 6.222 -16.720 -7.090 1.00 69.25 78 THR A N 1
ATOM 633 C CA . THR A 1 78 ? 6.585 -18.145 -7.165 1.00 69.25 78 THR A CA 1
ATOM 634 C C . THR A 1 78 ? 8.056 -18.360 -6.825 1.00 69.25 78 THR A C 1
ATOM 636 O O . THR A 1 78 ? 8.876 -17.466 -7.018 1.00 69.25 78 THR A O 1
ATOM 639 N N . ASP A 1 79 ? 8.411 -19.578 -6.413 1.00 70.38 79 ASP A N 1
ATOM 640 C CA . ASP A 1 79 ? 9.804 -19.959 -6.125 1.00 70.38 79 ASP A CA 1
ATOM 641 C C . ASP A 1 79 ? 10.745 -19.822 -7.346 1.00 70.38 79 ASP A C 1
ATOM 643 O O . ASP A 1 79 ? 11.964 -19.766 -7.189 1.00 70.38 79 ASP A O 1
ATOM 647 N N . ASP A 1 80 ? 10.183 -19.724 -8.559 1.00 73.69 80 ASP A N 1
ATOM 648 C CA . ASP A 1 80 ? 10.892 -19.550 -9.834 1.00 73.69 80 ASP A CA 1
ATOM 649 C C . ASP A 1 80 ? 10.877 -18.085 -10.337 1.00 73.69 80 ASP A C 1
ATOM 651 O O . ASP A 1 80 ? 10.992 -17.827 -11.549 1.00 73.69 80 ASP A O 1
ATOM 655 N N . GLU A 1 81 ? 10.691 -17.111 -9.440 1.00 80.88 81 GLU A N 1
ATOM 656 C CA . GLU A 1 81 ? 10.741 -15.687 -9.779 1.00 80.88 81 GLU A CA 1
ATOM 657 C C . GLU A 1 81 ? 12.105 -15.315 -10.382 1.00 80.88 81 GLU A C 1
ATOM 659 O O . GLU A 1 81 ? 13.174 -15.666 -9.881 1.00 80.88 81 GLU A O 1
ATOM 664 N N . THR A 1 82 ? 12.080 -14.590 -11.501 1.00 85.12 82 THR A N 1
ATOM 665 C CA . THR A 1 82 ? 13.294 -14.048 -12.123 1.00 85.12 82 THR A CA 1
ATOM 666 C C . THR A 1 82 ? 13.106 -12.571 -12.431 1.00 85.12 82 THR A C 1
ATOM 668 O O . THR A 1 82 ? 12.159 -12.203 -13.133 1.00 85.12 82 THR A O 1
ATOM 671 N N . CYS A 1 83 ? 14.043 -11.747 -11.965 1.00 88.19 83 CYS A N 1
ATOM 672 C CA . CYS A 1 83 ? 14.044 -10.296 -12.112 1.00 88.19 83 CYS A CA 1
ATOM 673 C C . CYS A 1 83 ? 15.224 -9.836 -12.977 1.00 88.19 83 CYS A C 1
ATOM 675 O O . CYS A 1 83 ? 16.389 -9.992 -12.615 1.00 88.19 83 CYS A O 1
ATOM 677 N N . TRP A 1 84 ? 14.928 -9.209 -14.111 1.00 91.75 84 TRP A N 1
ATOM 678 C CA . TRP A 1 84 ? 15.906 -8.597 -15.008 1.00 91.75 84 TRP A CA 1
ATOM 679 C C . TRP A 1 84 ? 15.917 -7.084 -14.794 1.00 91.75 84 TRP A C 1
ATOM 681 O O . TRP A 1 84 ? 15.002 -6.384 -15.229 1.00 91.75 84 TRP A O 1
ATOM 691 N N . LYS A 1 85 ? 16.956 -6.572 -14.131 1.00 91.44 85 LYS A N 1
ATOM 692 C CA . LYS A 1 85 ? 17.126 -5.151 -13.809 1.00 91.44 85 LYS A CA 1
ATOM 693 C C . LYS A 1 85 ? 17.962 -4.431 -14.867 1.00 91.44 85 LYS A C 1
ATOM 695 O O . LYS A 1 85 ? 19.170 -4.647 -14.967 1.00 91.44 85 LYS A O 1
ATOM 700 N N . LEU A 1 86 ? 17.337 -3.525 -15.617 1.00 93.06 86 LEU A N 1
ATOM 701 C CA . LEU A 1 86 ? 18.004 -2.579 -16.515 1.00 93.06 86 LEU A CA 1
ATOM 702 C C . LEU A 1 86 ? 18.359 -1.317 -15.723 1.00 93.06 86 LEU A C 1
ATOM 704 O O . LEU A 1 86 ? 17.469 -0.569 -15.329 1.00 93.06 86 LEU A O 1
ATOM 708 N N . SER A 1 87 ? 19.648 -1.084 -15.478 1.00 91.38 87 SER A N 1
ATOM 709 C CA . SER A 1 87 ? 20.128 0.040 -14.662 1.00 91.38 87 SER A CA 1
ATOM 710 C C . SER A 1 87 ? 20.792 1.107 -15.521 1.00 91.38 87 SER A C 1
ATOM 712 O O . SER A 1 87 ? 21.793 0.828 -16.183 1.00 91.38 87 SER A O 1
ATOM 714 N N . ILE A 1 88 ? 20.285 2.337 -15.484 1.00 90.12 88 ILE A N 1
ATOM 715 C CA . ILE A 1 88 ? 20.912 3.469 -16.174 1.00 90.12 88 ILE A CA 1
ATOM 716 C C . ILE A 1 88 ? 22.220 3.810 -15.468 1.00 90.12 88 ILE A C 1
ATOM 718 O O . ILE A 1 88 ? 22.240 4.098 -14.274 1.00 90.12 88 ILE A O 1
ATOM 722 N N . CYS A 1 89 ? 23.323 3.757 -16.209 1.00 88.94 89 CYS A N 1
ATOM 723 C CA . CYS A 1 89 ? 24.655 3.974 -15.666 1.00 88.94 89 CYS A CA 1
ATOM 724 C C . CYS A 1 89 ? 25.446 4.958 -16.542 1.00 88.94 89 CYS A C 1
ATOM 726 O O . CYS A 1 89 ? 25.549 4.734 -17.748 1.00 88.94 89 CYS A O 1
ATOM 728 N N . PRO A 1 90 ? 26.065 6.012 -15.979 1.00 86.19 90 PRO A N 1
ATOM 729 C CA . PRO A 1 90 ? 26.783 6.992 -16.794 1.00 86.19 90 PRO A CA 1
ATOM 730 C C . PRO A 1 90 ? 28.074 6.456 -17.428 1.00 86.19 90 PRO A C 1
ATOM 732 O O . PRO A 1 90 ? 28.495 6.963 -18.468 1.00 86.19 90 PRO A O 1
ATOM 735 N N . SER A 1 91 ? 28.736 5.461 -16.818 1.00 86.69 91 SER A N 1
ATOM 736 C CA . SER A 1 91 ? 30.004 4.928 -17.332 1.00 86.69 91 SER A CA 1
ATOM 737 C C . SER A 1 91 ? 30.308 3.495 -16.884 1.00 86.69 91 SER A C 1
ATOM 739 O O . SER A 1 91 ? 29.782 2.998 -15.887 1.00 86.69 91 SER A O 1
ATOM 741 N N . VAL A 1 92 ? 31.210 2.831 -17.613 1.00 86.38 92 VAL A N 1
ATOM 742 C CA . VAL A 1 92 ? 31.675 1.467 -17.307 1.00 86.38 92 VAL A CA 1
ATOM 743 C C . VAL A 1 92 ? 32.426 1.417 -15.974 1.00 86.38 92 VAL A C 1
ATOM 745 O O . VAL A 1 92 ? 32.304 0.451 -15.228 1.00 86.38 92 VAL A O 1
ATOM 748 N N . GLU A 1 93 ? 33.190 2.456 -15.638 1.00 85.62 93 GLU A N 1
ATOM 749 C CA . GLU A 1 93 ? 33.927 2.529 -14.373 1.00 85.62 93 GLU A CA 1
ATOM 750 C C . GLU A 1 93 ? 32.981 2.563 -13.173 1.00 85.62 93 GLU A C 1
ATOM 752 O O . GLU A 1 93 ? 33.243 1.907 -12.165 1.00 85.62 93 GLU A O 1
ATOM 757 N N . ILE A 1 94 ? 31.881 3.313 -13.289 1.00 83.25 94 ILE A N 1
ATOM 758 C CA . ILE A 1 94 ? 30.843 3.394 -12.260 1.00 83.25 94 ILE A CA 1
ATOM 759 C C . ILE A 1 94 ? 30.138 2.039 -12.126 1.00 83.25 94 ILE A C 1
ATOM 761 O O . ILE A 1 94 ? 30.008 1.514 -11.021 1.00 83.25 94 ILE A O 1
ATOM 765 N N . TRP A 1 95 ? 29.781 1.421 -13.254 1.00 84.06 95 TRP A N 1
ATOM 766 C CA . TRP A 1 95 ? 29.176 0.091 -13.274 1.00 84.06 95 TRP A CA 1
ATOM 767 C C . TRP A 1 95 ? 30.043 -0.975 -12.597 1.00 84.06 95 TRP A C 1
ATOM 769 O O . TRP A 1 95 ? 29.560 -1.741 -11.763 1.00 84.06 95 TRP A O 1
ATOM 779 N N . ASN A 1 96 ? 31.339 -0.994 -12.912 1.00 82.56 96 ASN A N 1
ATOM 780 C CA . ASN A 1 96 ? 32.270 -1.952 -12.329 1.00 82.56 96 ASN A CA 1
ATOM 781 C C . ASN A 1 96 ? 32.353 -1.786 -10.808 1.00 82.56 96 ASN A C 1
ATOM 783 O O . ASN A 1 96 ? 32.291 -2.781 -10.093 1.00 82.56 96 ASN A O 1
ATOM 787 N N . LYS A 1 97 ? 32.426 -0.546 -10.298 1.00 80.56 97 LYS A N 1
ATOM 788 C CA . LYS A 1 97 ? 32.408 -0.287 -8.847 1.00 80.56 97 LYS A CA 1
ATOM 789 C C . LYS A 1 97 ? 31.162 -0.868 -8.176 1.00 80.56 97 LYS A C 1
ATOM 791 O O . LYS A 1 97 ? 31.284 -1.482 -7.120 1.00 80.56 97 LYS A O 1
ATOM 796 N N . ARG A 1 98 ? 29.992 -0.721 -8.805 1.00 73.62 98 ARG A N 1
ATOM 797 C CA . ARG A 1 98 ? 28.723 -1.245 -8.286 1.00 73.62 98 ARG A CA 1
ATOM 798 C C . ARG A 1 98 ? 28.702 -2.769 -8.247 1.00 73.62 98 ARG A C 1
ATOM 800 O O . ARG A 1 98 ? 28.360 -3.329 -7.215 1.00 73.62 98 ARG A O 1
ATOM 807 N N . ILE A 1 99 ? 29.075 -3.441 -9.339 1.00 71.56 99 ILE A N 1
ATOM 808 C CA . ILE A 1 99 ? 29.084 -4.912 -9.382 1.00 71.56 99 ILE A CA 1
ATOM 809 C C . ILE A 1 99 ? 29.970 -5.482 -8.267 1.00 71.56 99 ILE A C 1
ATOM 811 O O . ILE A 1 99 ? 29.570 -6.433 -7.602 1.00 71.56 99 ILE A O 1
ATOM 815 N N . TYR A 1 100 ? 31.132 -4.874 -8.007 1.00 64.69 100 TYR A N 1
ATOM 816 C CA . TYR A 1 100 ? 31.993 -5.308 -6.905 1.00 64.69 100 TYR A CA 1
ATOM 817 C C . TYR A 1 100 ? 31.373 -5.066 -5.521 1.00 64.69 100 TYR A C 1
ATOM 819 O O . TYR A 1 100 ? 31.511 -5.929 -4.663 1.00 64.69 100 TYR A O 1
ATOM 827 N N . ALA A 1 101 ? 30.647 -3.962 -5.314 1.00 62.47 101 ALA A N 1
ATOM 828 C CA . ALA A 1 101 ? 29.946 -3.694 -4.054 1.00 62.47 101 ALA A CA 1
ATOM 829 C C . ALA A 1 101 ? 28.730 -4.618 -3.828 1.00 62.47 101 ALA A C 1
ATOM 831 O O . ALA A 1 101 ? 28.471 -5.040 -2.706 1.00 62.47 101 ALA A O 1
ATOM 832 N N . VAL A 1 102 ? 28.000 -4.969 -4.892 1.00 58.03 102 VAL A N 1
ATOM 833 C CA . VAL A 1 102 ? 26.834 -5.871 -4.833 1.00 58.03 102 VAL A CA 1
ATOM 834 C C . VAL A 1 102 ? 27.260 -7.335 -4.653 1.00 58.03 102 VAL A C 1
ATOM 836 O O . VAL A 1 102 ? 26.523 -8.120 -4.071 1.00 58.03 102 VAL A O 1
ATOM 839 N N . HIS A 1 103 ? 28.457 -7.729 -5.100 1.00 51.66 103 HIS A N 1
ATOM 840 C CA . HIS A 1 103 ? 28.945 -9.102 -4.922 1.00 51.66 103 HIS A CA 1
ATOM 841 C C . HIS A 1 103 ? 29.280 -9.483 -3.469 1.00 51.66 103 HIS A C 1
ATOM 843 O O . HIS A 1 103 ? 29.216 -10.673 -3.155 1.00 51.66 103 HIS A O 1
ATOM 849 N N . ASP A 1 104 ? 29.576 -8.518 -2.592 1.00 48.56 104 ASP A N 1
ATOM 850 C CA . ASP A 1 104 ? 29.774 -8.771 -1.153 1.00 48.56 104 ASP A CA 1
ATOM 851 C C . ASP A 1 104 ? 28.448 -9.000 -0.409 1.00 48.56 104 ASP A C 1
ATOM 853 O O . ASP A 1 104 ? 28.411 -9.649 0.636 1.00 48.56 104 ASP A O 1
ATOM 857 N N . TYR A 1 105 ? 27.340 -8.543 -0.988 1.00 47.53 105 TYR A N 1
ATOM 858 C CA . TYR A 1 105 ? 25.992 -8.688 -0.460 1.00 47.53 105 TYR A CA 1
ATOM 859 C C . TYR A 1 105 ? 25.225 -9.614 -1.398 1.00 47.53 105 TYR A C 1
ATOM 861 O O . TYR A 1 105 ? 24.453 -9.120 -2.202 1.00 47.53 105 TYR A O 1
ATOM 869 N N . ARG A 1 106 ? 25.473 -10.938 -1.387 1.00 44.84 106 ARG A N 1
ATOM 870 C CA . ARG A 1 106 ? 24.731 -11.883 -2.253 1.00 44.84 106 ARG A CA 1
ATOM 871 C C . ARG A 1 106 ? 23.227 -11.691 -2.022 1.00 44.84 106 ARG A C 1
ATOM 873 O O . ARG A 1 106 ? 22.721 -12.233 -1.037 1.00 44.84 106 ARG A O 1
ATOM 880 N N . PRO A 1 107 ? 22.484 -10.994 -2.900 1.00 45.91 107 PRO A N 1
ATOM 881 C CA . PRO A 1 107 ? 21.046 -11.069 -2.830 1.00 45.91 107 PRO A CA 1
ATOM 882 C C . PRO A 1 107 ? 20.719 -12.502 -3.259 1.00 45.91 107 PRO A C 1
ATOM 884 O O . PRO A 1 107 ? 21.487 -13.136 -3.997 1.00 45.91 107 PRO A O 1
ATOM 887 N N . SER A 1 108 ? 19.599 -13.039 -2.795 1.00 49.94 108 SER A N 1
ATOM 888 C CA . SER A 1 108 ? 19.003 -14.227 -3.405 1.00 49.94 108 SER A CA 1
ATOM 889 C C . SER A 1 108 ? 19.128 -14.128 -4.936 1.00 49.94 108 SER A C 1
ATOM 891 O O . SER A 1 108 ? 18.996 -13.040 -5.500 1.00 49.94 108 SER A O 1
ATOM 893 N N . GLY A 1 109 ? 19.459 -15.225 -5.625 1.00 54.31 109 GLY A N 1
ATOM 894 C CA . GLY A 1 109 ? 19.783 -15.259 -7.067 1.00 54.31 109 GLY A CA 1
ATOM 895 C C . GLY A 1 109 ? 18.656 -14.841 -8.031 1.00 54.31 109 GLY A C 1
ATOM 896 O O . GLY A 1 109 ? 18.682 -15.222 -9.195 1.00 54.31 109 GLY A O 1
ATOM 897 N N . ILE A 1 110 ? 17.676 -14.087 -7.540 1.00 67.00 110 ILE A N 1
ATOM 898 C CA . ILE A 1 110 ? 16.463 -13.594 -8.182 1.00 67.00 110 ILE A CA 1
ATOM 899 C C . ILE A 1 110 ? 16.776 -12.408 -9.108 1.00 67.00 110 ILE A C 1
ATOM 901 O O . ILE A 1 110 ? 16.157 -12.278 -10.161 1.00 67.00 110 ILE A O 1
ATOM 905 N N . TYR A 1 111 ? 17.761 -11.561 -8.772 1.00 74.06 111 TYR A N 1
ATOM 906 C CA . TYR A 1 111 ? 18.086 -10.353 -9.542 1.00 74.06 111 TYR A CA 1
ATOM 907 C C . TYR A 1 111 ? 19.289 -10.529 -10.472 1.00 74.06 111 TYR A C 1
ATOM 909 O O . TYR A 1 111 ? 20.415 -10.761 -10.031 1.00 74.06 111 TYR A O 1
ATOM 917 N N . ILE A 1 112 ? 19.065 -10.308 -11.766 1.00 83.12 112 ILE A N 1
ATOM 918 C CA . ILE A 1 112 ? 20.101 -10.246 -12.797 1.00 83.12 112 ILE A CA 1
ATOM 919 C C . ILE A 1 112 ? 20.193 -8.800 -13.283 1.00 83.12 112 ILE A C 1
ATOM 921 O O . ILE A 1 112 ? 19.185 -8.193 -13.635 1.00 83.12 112 ILE A O 1
ATOM 925 N N . TYR A 1 113 ? 21.397 -8.238 -13.295 1.00 86.25 113 TYR A N 1
ATOM 926 C CA . TYR A 1 113 ? 21.634 -6.820 -13.558 1.00 86.25 113 TYR A CA 1
ATOM 927 C C . TYR A 1 113 ? 22.259 -6.594 -14.938 1.00 86.25 113 TYR A C 1
ATOM 929 O O . TYR A 1 113 ? 23.208 -7.280 -15.314 1.00 86.25 113 TYR A O 1
ATOM 937 N N . HIS A 1 114 ? 21.776 -5.586 -15.664 1.00 88.69 114 HIS A N 1
ATOM 938 C CA . HIS A 1 114 ? 22.308 -5.194 -16.968 1.00 88.69 114 HIS A CA 1
ATOM 939 C C . HIS A 1 114 ? 22.428 -3.664 -17.089 1.00 88.69 114 HIS A C 1
ATOM 941 O O . HIS A 1 114 ? 21.451 -2.953 -16.824 1.00 88.69 114 HIS A O 1
ATOM 947 N N . PRO A 1 115 ? 23.603 -3.127 -17.470 1.00 90.50 115 PRO A N 1
ATOM 948 C CA . PRO A 1 115 ? 23.800 -1.689 -17.564 1.00 90.50 115 PRO A CA 1
ATOM 949 C C . PRO A 1 115 ? 23.217 -1.122 -18.858 1.00 90.50 115 PRO A C 1
ATOM 951 O O . PRO A 1 115 ? 23.438 -1.643 -19.948 1.00 90.50 115 PRO A O 1
ATOM 954 N N . VAL A 1 116 ? 22.562 0.028 -18.748 1.00 92.12 116 VAL A N 1
ATOM 955 C CA . VAL A 1 116 ? 22.170 0.874 -19.875 1.00 92.12 116 VAL A CA 1
ATOM 956 C C . VAL A 1 116 ? 23.024 2.135 -19.814 1.00 92.12 116 VAL A C 1
ATOM 958 O O . VAL A 1 116 ? 22.783 3.018 -18.992 1.00 92.12 116 VAL A O 1
ATOM 961 N N . PHE A 1 117 ? 24.055 2.209 -20.660 1.00 90.75 117 PHE A N 1
ATOM 962 C CA . PHE A 1 117 ? 25.006 3.321 -20.624 1.00 90.75 117 PHE A CA 1
ATOM 963 C C . PHE A 1 117 ? 24.399 4.611 -21.177 1.00 90.75 117 PHE A C 1
ATOM 965 O O . PHE A 1 117 ? 24.271 4.775 -22.392 1.00 90.75 117 PHE A O 1
ATOM 972 N N . ALA A 1 118 ? 24.023 5.518 -20.279 1.00 90.06 118 ALA A N 1
ATOM 973 C CA . ALA A 1 118 ? 23.425 6.805 -20.600 1.00 90.06 118 ALA A CA 1
ATOM 974 C C . ALA A 1 118 ? 23.475 7.757 -19.394 1.00 90.06 118 ALA A C 1
ATOM 976 O O . ALA A 1 118 ? 23.687 7.340 -18.257 1.00 90.06 118 ALA A O 1
ATOM 977 N N . GLU A 1 119 ? 23.265 9.050 -19.650 1.00 88.38 119 GLU A N 1
ATOM 978 C CA . GLU A 1 119 ? 23.115 10.050 -18.592 1.00 88.38 119 GLU A CA 1
ATOM 979 C C . GLU A 1 119 ? 21.882 9.746 -17.737 1.00 88.38 119 GLU A C 1
ATOM 981 O O . GLU A 1 119 ? 20.803 9.455 -18.273 1.00 88.38 119 GLU A O 1
ATOM 986 N N . ASN A 1 120 ? 22.051 9.845 -16.418 1.00 85.69 120 ASN A N 1
ATOM 987 C CA . ASN A 1 120 ? 20.975 9.653 -15.461 1.00 85.69 120 ASN A CA 1
ATOM 988 C C . ASN A 1 120 ? 20.040 10.868 -15.514 1.00 85.69 120 ASN A C 1
ATOM 990 O O . ASN A 1 120 ? 20.413 11.959 -15.097 1.00 85.69 120 ASN A O 1
ATOM 994 N N . SER A 1 121 ? 18.883 10.709 -16.157 1.00 89.69 121 SER A N 1
ATOM 995 C CA . SER A 1 121 ? 17.913 11.788 -16.342 1.00 89.69 121 SER A CA 1
ATOM 996 C C . SER A 1 121 ? 16.521 11.237 -16.628 1.00 89.69 121 SER A C 1
ATOM 998 O O . SER A 1 121 ? 16.377 10.160 -17.221 1.00 89.69 121 SER A O 1
ATOM 1000 N N . VAL A 1 122 ? 15.495 12.045 -16.337 1.00 91.75 122 VAL A N 1
ATOM 1001 C CA . VAL A 1 122 ? 14.079 11.714 -16.594 1.00 91.75 122 VAL A CA 1
ATOM 1002 C C . VAL A 1 122 ? 13.848 11.341 -18.053 1.00 91.75 122 VAL A C 1
ATOM 1004 O O . VAL A 1 122 ? 13.079 10.436 -18.369 1.00 91.75 122 VAL A O 1
ATOM 1007 N N . ARG A 1 123 ? 14.551 12.012 -18.971 1.00 93.56 123 ARG A N 1
ATOM 1008 C CA . ARG A 1 123 ? 14.441 11.756 -20.408 1.00 93.56 123 ARG A CA 1
ATOM 1009 C C . ARG A 1 123 ? 14.963 10.370 -20.777 1.00 93.56 123 ARG A C 1
ATOM 1011 O O . ARG A 1 123 ? 14.309 9.663 -21.548 1.00 93.56 123 ARG A O 1
ATOM 1018 N N . THR A 1 124 ? 16.140 10.004 -20.275 1.00 93.50 124 THR A N 1
ATOM 1019 C CA . THR A 1 124 ? 16.731 8.683 -20.516 1.00 93.50 124 THR A CA 1
ATOM 1020 C C . THR A 1 124 ? 15.855 7.598 -19.901 1.00 93.50 124 THR A C 1
ATOM 1022 O O . THR A 1 124 ? 15.530 6.623 -20.578 1.00 93.50 124 THR A O 1
ATOM 1025 N N . PHE A 1 125 ? 15.416 7.806 -18.658 1.00 94.69 125 PHE A N 1
ATOM 1026 C CA . PHE A 1 125 ? 14.532 6.893 -17.946 1.00 94.69 125 PHE A CA 1
ATOM 1027 C C . PHE A 1 125 ? 13.218 6.670 -18.692 1.00 94.69 125 PHE A C 1
ATOM 1029 O O . PHE A 1 125 ? 12.892 5.538 -19.040 1.00 94.69 125 PHE A O 1
ATOM 1036 N N . GLY A 1 126 ? 12.513 7.744 -19.050 1.00 95.56 126 GLY A N 1
ATOM 1037 C CA . GLY A 1 126 ? 11.266 7.645 -19.802 1.00 95.56 126 GLY A CA 1
ATOM 1038 C C . GLY A 1 126 ? 11.445 6.953 -21.155 1.00 95.56 126 GLY A C 1
ATOM 1039 O O . GLY A 1 126 ? 10.634 6.108 -21.526 1.00 95.56 126 GLY A O 1
ATOM 1040 N N . SER A 1 127 ? 12.554 7.220 -21.857 1.00 95.31 127 SER A N 1
ATOM 1041 C CA . SER A 1 127 ? 12.874 6.541 -23.124 1.00 95.31 127 SER A CA 1
ATOM 1042 C C . SER A 1 127 ? 13.102 5.037 -22.935 1.00 95.31 127 SER A C 1
ATOM 1044 O O . SER A 1 127 ? 12.689 4.239 -23.781 1.00 95.31 127 SER A O 1
ATOM 1046 N N . LEU A 1 128 ? 13.747 4.639 -21.833 1.00 96.38 128 LEU A N 1
ATOM 1047 C CA . LEU A 1 128 ? 13.948 3.236 -21.478 1.00 96.38 128 LEU A CA 1
ATOM 1048 C C . LEU A 1 128 ? 12.611 2.554 -21.170 1.00 96.38 128 LEU A C 1
ATOM 1050 O O . LEU A 1 128 ? 12.337 1.496 -21.736 1.00 96.38 128 LEU A O 1
ATOM 1054 N N . VAL A 1 129 ? 11.753 3.182 -20.358 1.00 96.31 129 VAL A N 1
ATOM 1055 C CA . VAL A 1 129 ? 10.409 2.668 -20.041 1.00 96.31 129 VAL A CA 1
ATOM 1056 C C . VAL A 1 129 ? 9.567 2.508 -21.305 1.00 96.31 129 VAL A C 1
ATOM 1058 O O . VAL A 1 129 ? 9.006 1.441 -21.547 1.00 96.31 129 VAL A O 1
ATOM 1061 N N . GLU A 1 130 ? 9.519 3.529 -22.163 1.00 95.94 130 GLU A N 1
ATOM 1062 C CA . GLU A 1 130 ? 8.794 3.477 -23.435 1.00 95.94 130 GLU A CA 1
ATOM 1063 C C . GLU A 1 130 ? 9.297 2.351 -24.339 1.00 95.94 130 GLU A C 1
ATOM 1065 O O . GLU A 1 130 ? 8.504 1.670 -24.997 1.00 95.94 130 GLU A O 1
ATOM 1070 N N . HIS A 1 131 ? 10.616 2.153 -24.392 1.00 96.31 131 HIS A N 1
ATOM 1071 C CA . HIS A 1 131 ? 11.228 1.099 -25.189 1.00 96.31 131 HIS A CA 1
ATOM 1072 C C . HIS A 1 131 ? 10.900 -0.288 -24.643 1.00 96.31 131 HIS A C 1
ATOM 1074 O O . HIS A 1 131 ? 10.486 -1.151 -25.418 1.00 96.31 131 HIS A O 1
ATOM 1080 N N . VAL A 1 132 ? 11.018 -0.483 -23.330 1.00 95.56 132 VAL A N 1
ATOM 1081 C CA . VAL A 1 132 ? 10.656 -1.729 -22.648 1.00 95.56 132 VAL A CA 1
ATOM 1082 C C . VAL A 1 132 ? 9.176 -2.043 -22.857 1.00 95.56 132 VAL A C 1
ATOM 1084 O O . VAL A 1 132 ? 8.843 -3.148 -23.284 1.00 95.56 132 VAL A O 1
ATOM 1087 N N . GLN A 1 133 ? 8.287 -1.063 -22.686 1.00 94.75 133 GLN A N 1
ATOM 1088 C CA . GLN A 1 133 ? 6.859 -1.242 -22.941 1.00 94.75 133 GLN A CA 1
ATOM 1089 C C . GLN A 1 133 ? 6.542 -1.552 -24.404 1.00 94.75 133 GLN A C 1
ATOM 1091 O O . GLN A 1 133 ? 5.637 -2.327 -24.698 1.00 94.75 133 GLN A O 1
ATOM 1096 N N . ASP A 1 134 ? 7.272 -0.955 -25.343 1.00 94.88 134 ASP A N 1
ATOM 1097 C CA . ASP A 1 134 ? 7.078 -1.195 -26.772 1.00 94.88 134 ASP A CA 1
ATOM 1098 C C . ASP A 1 134 ? 7.612 -2.561 -27.230 1.00 94.88 134 ASP A C 1
ATOM 1100 O O . ASP A 1 134 ? 7.092 -3.126 -28.189 1.00 94.88 134 ASP A O 1
ATOM 1104 N N . VAL A 1 135 ? 8.655 -3.089 -26.581 1.00 95.12 135 VAL A N 1
ATOM 1105 C CA . VAL A 1 135 ? 9.260 -4.382 -26.933 1.00 95.12 135 VAL A CA 1
ATOM 1106 C C . VAL A 1 135 ? 8.603 -5.530 -26.183 1.00 95.12 135 VAL A C 1
ATOM 1108 O O . VAL A 1 135 ? 8.240 -6.512 -26.823 1.00 95.12 135 VAL A O 1
ATOM 1111 N N . PHE A 1 136 ? 8.451 -5.437 -24.865 1.00 93.50 136 PHE A N 1
ATOM 1112 C CA . PHE A 1 136 ? 8.011 -6.544 -24.012 1.00 93.50 136 PHE A CA 1
ATOM 1113 C C . PHE A 1 136 ? 6.520 -6.492 -23.667 1.00 93.50 136 PHE A C 1
ATOM 1115 O O . PHE A 1 136 ? 5.970 -7.524 -23.305 1.00 93.50 136 PHE A O 1
ATOM 1122 N N . ALA A 1 137 ? 5.866 -5.335 -23.836 1.00 92.38 137 ALA A N 1
ATOM 1123 C CA . ALA A 1 137 ? 4.473 -5.104 -23.440 1.00 92.38 137 ALA A CA 1
ATOM 1124 C C . ALA A 1 137 ? 4.134 -5.597 -22.010 1.00 92.38 137 ALA A C 1
ATOM 1126 O O . ALA A 1 137 ? 3.116 -6.267 -21.837 1.00 92.38 137 ALA A O 1
ATOM 1127 N N . PRO A 1 138 ? 4.969 -5.293 -20.995 1.00 91.94 138 PRO A N 1
ATOM 1128 C CA . PRO A 1 138 ? 4.697 -5.692 -19.627 1.00 91.94 138 PRO A CA 1
ATOM 1129 C C . PRO A 1 138 ? 3.562 -4.853 -19.030 1.00 91.94 138 PRO A C 1
ATOM 1131 O O . PRO A 1 138 ? 3.362 -3.692 -19.402 1.00 91.94 138 PRO A O 1
ATOM 1134 N N . GLU A 1 139 ? 2.864 -5.418 -18.051 1.00 88.62 139 GLU A N 1
ATOM 1135 C CA . GLU A 1 139 ? 1.989 -4.641 -17.173 1.00 88.62 139 GLU A CA 1
ATOM 1136 C C . GLU A 1 139 ? 2.836 -3.876 -16.147 1.00 88.62 139 GLU A C 1
ATOM 1138 O O . GLU A 1 139 ? 3.804 -4.416 -15.608 1.00 88.62 139 GLU A O 1
ATOM 1143 N N . THR A 1 140 ? 2.491 -2.615 -15.876 1.00 91.06 140 THR A N 1
ATOM 1144 C CA . THR A 1 140 ? 3.155 -1.832 -14.824 1.00 91.06 140 THR A CA 1
ATOM 1145 C C . THR A 1 140 ? 2.658 -2.316 -13.464 1.00 91.06 140 THR A C 1
ATOM 1147 O O . THR A 1 140 ? 1.517 -2.052 -13.084 1.00 91.06 140 THR A O 1
ATOM 1150 N N . GLU A 1 141 ? 3.505 -3.032 -12.733 1.00 91.25 141 GLU A N 1
ATOM 1151 C CA . GLU A 1 141 ? 3.164 -3.578 -11.419 1.00 91.25 141 GLU A CA 1
ATOM 1152 C C . GLU A 1 141 ? 3.479 -2.576 -10.312 1.00 91.25 141 GLU A C 1
ATOM 1154 O O . GLU A 1 141 ? 2.659 -2.349 -9.428 1.00 91.25 141 GLU A O 1
ATOM 1159 N N . MET A 1 142 ? 4.648 -1.940 -10.371 1.00 93.06 142 MET A N 1
ATOM 1160 C CA . MET A 1 142 ? 5.167 -1.180 -9.241 1.00 93.06 142 MET A CA 1
ATOM 1161 C C . MET A 1 142 ? 5.894 0.084 -9.686 1.00 93.06 142 MET A C 1
ATOM 1163 O O . MET A 1 142 ? 6.642 0.081 -10.664 1.00 93.06 142 MET A O 1
ATOM 1167 N N . ILE A 1 143 ? 5.725 1.153 -8.918 1.00 95.38 143 ILE A N 1
ATOM 1168 C CA . ILE A 1 143 ? 6.603 2.322 -8.947 1.00 95.38 143 ILE A CA 1
ATOM 1169 C C . ILE A 1 143 ? 7.123 2.522 -7.529 1.00 95.38 143 ILE A C 1
ATOM 1171 O O . ILE A 1 143 ? 6.327 2.610 -6.598 1.00 95.38 143 ILE A O 1
ATOM 1175 N N . GLY A 1 144 ? 8.443 2.533 -7.371 1.00 93.31 144 GLY A N 1
ATOM 1176 C CA . GLY A 1 144 ? 9.107 2.607 -6.076 1.00 93.31 144 GLY A CA 1
ATOM 1177 C C . GLY A 1 144 ? 10.029 3.807 -5.973 1.00 93.31 144 GLY A C 1
ATOM 1178 O O . GLY A 1 144 ? 10.886 4.026 -6.827 1.00 93.31 144 GLY A O 1
ATOM 1179 N N . PHE A 1 145 ? 9.863 4.567 -4.903 1.00 91.50 145 PHE A N 1
ATOM 1180 C CA . PHE A 1 145 ? 10.762 5.625 -4.481 1.00 91.50 145 PHE A CA 1
ATOM 1181 C C . PHE A 1 145 ? 11.469 5.137 -3.214 1.00 91.50 145 PHE A C 1
ATOM 1183 O O . PHE A 1 145 ? 10.814 4.983 -2.189 1.00 91.50 145 PHE A O 1
ATOM 1190 N N . PHE A 1 146 ? 12.773 4.854 -3.286 1.00 86.12 146 PHE A N 1
ATOM 1191 C CA . PHE A 1 146 ? 13.522 4.191 -2.209 1.00 86.12 146 PHE A CA 1
ATOM 1192 C C . PHE A 1 146 ? 14.742 4.997 -1.749 1.00 86.12 146 PHE A C 1
ATOM 1194 O O . PHE A 1 146 ? 15.454 5.561 -2.581 1.00 86.12 146 PHE A O 1
ATOM 1201 N N . TRP A 1 147 ? 14.981 5.001 -0.429 1.00 69.94 147 TRP A N 1
ATOM 1202 C CA . TRP A 1 147 ? 16.234 5.282 0.297 1.00 69.94 147 TRP A CA 1
ATOM 1203 C C . TRP A 1 147 ? 17.171 6.330 -0.315 1.00 69.94 147 TRP A C 1
ATOM 1205 O O . TRP A 1 147 ? 18.389 6.145 -0.377 1.00 69.94 147 TRP A O 1
ATOM 1215 N N . SER A 1 148 ? 16.628 7.466 -0.747 1.00 64.19 148 SER A N 1
ATOM 1216 C CA . SER A 1 148 ? 17.446 8.544 -1.289 1.00 64.19 148 SER A CA 1
ATOM 1217 C C . SER A 1 148 ? 17.588 9.659 -0.261 1.00 64.19 148 SER A C 1
ATOM 1219 O O . SER A 1 148 ? 16.719 10.509 -0.094 1.00 64.19 148 SER A O 1
ATOM 1221 N N . SER A 1 149 ? 18.722 9.653 0.443 1.00 56.16 149 SER A N 1
ATOM 1222 C CA . SER A 1 149 ? 19.056 10.664 1.459 1.00 56.16 149 SER A CA 1
ATOM 1223 C C . SER A 1 149 ? 19.296 12.066 0.875 1.00 56.16 149 SER A C 1
ATOM 1225 O O . SER A 1 149 ? 19.424 13.031 1.629 1.00 56.16 149 SER A O 1
ATOM 1227 N N . LYS A 1 150 ? 19.384 12.193 -0.460 1.00 66.50 150 LYS A N 1
ATOM 1228 C CA . LYS A 1 150 ? 19.627 13.449 -1.187 1.00 66.50 150 LYS A CA 1
ATOM 1229 C C . LYS A 1 150 ? 18.953 13.426 -2.559 1.00 66.50 150 LYS A C 1
ATOM 1231 O O . LYS A 1 150 ? 19.624 13.323 -3.582 1.00 66.50 150 LYS A O 1
ATOM 1236 N N . VAL A 1 151 ? 17.630 13.528 -2.571 1.00 74.69 151 VAL A N 1
ATOM 1237 C CA . VAL A 1 151 ? 16.878 13.777 -3.804 1.00 74.69 151 VAL A CA 1
ATOM 1238 C C . VAL A 1 151 ? 16.898 15.274 -4.106 1.00 74.69 151 VAL A C 1
ATOM 1240 O O . VAL A 1 151 ? 16.519 16.077 -3.253 1.00 74.69 151 VAL A O 1
ATOM 1243 N N . ASP A 1 152 ? 17.313 15.657 -5.312 1.00 85.62 152 ASP A N 1
ATOM 1244 C CA . ASP A 1 152 ? 17.088 17.015 -5.806 1.00 85.62 152 ASP A CA 1
ATOM 1245 C C . ASP A 1 152 ? 15.589 17.223 -6.084 1.00 85.62 152 ASP A C 1
ATOM 1247 O O . ASP A 1 152 ? 14.957 16.448 -6.804 1.00 85.62 152 ASP A O 1
ATOM 1251 N N . GLU A 1 153 ? 14.994 18.256 -5.487 1.00 88.19 153 GLU A N 1
ATOM 1252 C CA . GLU A 1 153 ? 13.546 18.488 -5.561 1.00 88.19 153 GLU A CA 1
ATOM 1253 C C . GLU A 1 153 ? 13.066 18.755 -6.999 1.00 88.19 153 GLU A C 1
ATOM 1255 O O . GLU A 1 153 ? 11.973 18.329 -7.379 1.00 88.19 153 GLU A O 1
ATOM 1260 N N . GLU A 1 154 ? 13.872 19.433 -7.819 1.00 89.81 154 GLU A N 1
ATOM 1261 C CA . GLU A 1 154 ? 13.519 19.747 -9.206 1.00 89.81 154 GLU A CA 1
ATOM 1262 C C . GLU A 1 154 ? 13.617 18.509 -10.107 1.00 89.81 154 GLU A C 1
ATOM 1264 O O . GLU A 1 154 ? 12.761 18.294 -10.975 1.00 89.81 154 GLU A O 1
ATOM 1269 N N . GLU A 1 155 ? 14.601 17.641 -9.865 1.00 88.00 155 GLU A N 1
ATOM 1270 C CA . GLU A 1 155 ? 14.672 16.315 -10.478 1.00 88.00 155 GLU A CA 1
ATOM 1271 C C . GLU A 1 155 ? 13.452 15.459 -10.103 1.00 88.00 155 GLU A C 1
ATOM 1273 O O . GLU A 1 155 ? 12.775 14.922 -10.987 1.00 88.00 155 GLU A O 1
ATOM 1278 N N . LEU A 1 156 ? 13.098 15.400 -8.816 1.00 91.38 156 LEU A N 1
ATOM 1279 C CA . LEU A 1 156 ? 11.917 14.684 -8.333 1.00 91.38 156 LEU A CA 1
ATOM 1280 C C . LEU A 1 156 ? 10.629 15.192 -8.986 1.00 91.38 156 LEU A C 1
ATOM 1282 O O . LEU A 1 156 ? 9.860 14.403 -9.537 1.00 91.38 156 LEU A O 1
ATOM 1286 N N . LYS A 1 157 ? 10.402 16.509 -8.995 1.00 93.31 157 LYS A N 1
ATOM 1287 C CA . LYS A 1 157 ? 9.251 17.116 -9.683 1.00 93.31 157 LYS A CA 1
ATOM 1288 C C . LYS A 1 157 ? 9.228 16.761 -11.164 1.00 93.31 157 LYS A C 1
ATOM 1290 O O . LYS A 1 157 ? 8.156 16.529 -11.722 1.00 93.31 157 LYS A O 1
ATOM 1295 N N . SER A 1 158 ? 10.389 16.694 -11.809 1.00 93.69 158 SER A N 1
ATOM 1296 C CA . SER A 1 158 ? 10.489 16.307 -13.215 1.00 93.69 158 SER A CA 1
ATOM 1297 C C . SER A 1 158 ? 10.045 14.854 -13.438 1.00 93.69 158 SER A C 1
ATOM 1299 O O . SER A 1 158 ? 9.304 14.594 -14.390 1.00 93.69 158 SER A O 1
ATOM 1301 N N . TYR A 1 159 ? 10.396 13.928 -12.537 1.00 93.56 159 TYR A N 1
ATOM 1302 C CA . TYR A 1 159 ? 9.869 12.557 -12.549 1.00 93.56 159 TYR A CA 1
ATOM 1303 C C . TYR A 1 159 ? 8.362 12.504 -12.333 1.00 93.56 159 TYR A C 1
ATOM 1305 O O . TYR A 1 159 ? 7.656 11.876 -13.122 1.00 93.56 159 TYR A O 1
ATOM 1313 N N . LEU A 1 160 ? 7.856 13.182 -11.304 1.00 95.12 160 LEU A N 1
ATOM 1314 C CA . LEU A 1 160 ? 6.427 13.205 -10.984 1.00 95.12 160 LEU A CA 1
ATOM 1315 C C . LEU A 1 160 ? 5.610 13.764 -12.157 1.00 95.12 160 LEU A C 1
ATOM 1317 O O . LEU A 1 160 ? 4.615 13.166 -12.564 1.00 95.12 160 LEU A O 1
ATOM 1321 N N . ASN A 1 161 ? 6.080 14.843 -12.788 1.00 95.75 161 ASN A N 1
ATOM 1322 C CA . ASN A 1 161 ? 5.475 15.398 -14.000 1.00 95.75 161 ASN A CA 1
ATOM 1323 C C . ASN A 1 161 ? 5.462 14.396 -15.163 1.00 95.75 161 ASN A C 1
ATOM 1325 O O . ASN A 1 161 ? 4.482 14.320 -15.914 1.00 95.75 161 ASN A O 1
ATOM 1329 N N . TRP A 1 162 ? 6.530 13.615 -15.325 1.00 96.00 162 TRP A N 1
ATOM 1330 C CA . TRP A 1 162 ? 6.578 12.569 -16.339 1.00 96.00 162 TRP A CA 1
ATOM 1331 C C . TRP A 1 162 ? 5.560 11.457 -16.048 1.00 96.00 162 TRP A C 1
ATOM 1333 O O . TRP A 1 162 ? 4.731 11.174 -16.913 1.00 96.00 162 TRP A O 1
ATOM 1343 N N . PHE A 1 163 ? 5.524 10.902 -14.831 1.00 95.12 163 PHE A N 1
ATOM 1344 C CA . PHE A 1 163 ? 4.544 9.874 -14.446 1.00 95.12 163 PHE A CA 1
ATOM 1345 C C . PHE A 1 163 ? 3.099 10.356 -14.618 1.00 95.12 163 PHE A C 1
ATOM 1347 O O . PHE A 1 163 ? 2.296 9.682 -15.262 1.00 95.12 163 PHE A O 1
ATOM 1354 N N . ASN A 1 164 ? 2.789 11.562 -14.137 1.00 94.19 164 ASN A N 1
ATOM 1355 C CA . ASN A 1 164 ? 1.453 12.153 -14.228 1.00 94.19 164 ASN A CA 1
ATOM 1356 C C . ASN A 1 164 ? 0.992 12.398 -15.677 1.00 94.19 164 ASN A C 1
ATOM 1358 O O . ASN A 1 164 ? -0.207 12.408 -15.957 1.00 94.19 164 ASN A O 1
ATOM 1362 N N . SER A 1 165 ? 1.921 12.621 -16.613 1.00 93.81 165 SER A N 1
ATOM 1363 C CA . SER A 1 165 ? 1.596 12.873 -18.024 1.00 93.81 165 SER A CA 1
ATOM 1364 C C . SER A 1 165 ? 1.628 11.613 -18.898 1.00 93.81 165 SER A C 1
ATOM 1366 O O . SER A 1 165 ? 1.043 11.600 -19.991 1.00 93.81 165 SER A O 1
ATOM 1368 N N . TYR A 1 166 ? 2.263 10.533 -18.435 1.00 93.56 166 TYR A N 1
ATOM 1369 C CA . TYR A 1 166 ? 2.522 9.346 -19.240 1.00 93.56 166 TYR A CA 1
ATOM 1370 C C . TYR A 1 166 ? 1.366 8.329 -19.211 1.00 93.56 166 TYR A C 1
ATOM 1372 O O . TYR A 1 166 ? 1.378 7.308 -18.526 1.00 93.56 166 TYR A O 1
ATOM 1380 N N . LYS A 1 167 ? 0.359 8.574 -20.060 1.00 88.31 167 LYS A N 1
ATOM 1381 C CA . LYS A 1 167 ? -0.897 7.793 -20.140 1.00 88.31 167 LYS A CA 1
ATOM 1382 C C . LYS A 1 167 ? -0.741 6.285 -20.381 1.00 88.31 167 LYS A C 1
ATOM 1384 O O . LYS A 1 167 ? -1.671 5.534 -20.104 1.00 88.31 167 LYS A O 1
ATOM 1389 N N . ARG A 1 168 ? 0.387 5.827 -20.941 1.00 88.56 168 ARG A N 1
ATOM 1390 C CA . ARG A 1 168 ? 0.619 4.398 -21.233 1.00 88.56 168 ARG A CA 1
ATOM 1391 C C . ARG A 1 168 ? 0.937 3.568 -19.987 1.00 88.56 168 ARG A C 1
ATOM 1393 O O . ARG A 1 168 ? 0.972 2.349 -20.107 1.00 88.56 168 ARG A O 1
ATOM 1400 N N . LEU A 1 169 ? 1.156 4.187 -18.824 1.00 83.75 169 LEU A N 1
ATOM 1401 C CA . LEU A 1 169 ? 1.330 3.451 -17.564 1.00 83.75 169 LEU A CA 1
ATOM 1402 C C . LEU A 1 169 ? 0.067 2.694 -17.155 1.00 83.75 169 LEU A C 1
ATOM 1404 O O . LEU A 1 169 ? 0.188 1.636 -16.543 1.00 83.75 169 LEU A O 1
ATOM 1408 N N . GLY A 1 170 ? -1.111 3.184 -17.558 1.00 77.75 170 GLY A N 1
ATOM 1409 C CA . GLY A 1 170 ? -2.390 2.585 -17.188 1.00 77.75 170 GLY A CA 1
ATOM 1410 C C . GLY A 1 170 ? -2.660 2.700 -15.686 1.00 77.75 170 GLY A C 1
ATOM 1411 O O . GLY A 1 170 ? -2.234 3.661 -15.051 1.00 77.75 170 GLY A O 1
ATOM 1412 N N . ASN A 1 171 ? -3.376 1.717 -15.136 1.00 79.50 171 ASN A N 1
ATOM 1413 C CA . ASN A 1 171 ? -3.626 1.628 -13.699 1.00 79.50 171 ASN A CA 1
ATOM 1414 C C . ASN A 1 171 ? -2.383 1.075 -13.001 1.00 79.50 171 ASN A C 1
ATOM 1416 O O . ASN A 1 171 ? -1.953 -0.041 -13.293 1.00 79.50 171 ASN A O 1
ATOM 1420 N N . ILE A 1 172 ? -1.836 1.843 -12.065 1.00 88.31 172 ILE A N 1
ATOM 1421 C CA . ILE A 1 172 ? -0.645 1.457 -11.310 1.00 88.31 172 ILE A CA 1
ATOM 1422 C C . ILE A 1 172 ? -1.084 0.561 -10.153 1.00 88.31 172 ILE A C 1
ATOM 1424 O O . ILE A 1 172 ? -1.911 0.953 -9.325 1.00 88.31 172 ILE A O 1
ATOM 1428 N N . ARG A 1 173 ? -0.557 -0.667 -10.106 1.00 90.38 173 ARG A N 1
ATOM 1429 C CA . ARG A 1 173 ? -0.951 -1.639 -9.078 1.00 90.38 173 ARG A CA 1
ATOM 1430 C C . ARG A 1 173 ? -0.366 -1.308 -7.712 1.00 90.38 173 ARG A C 1
ATOM 1432 O O . ARG A 1 173 ? -1.103 -1.382 -6.734 1.00 90.38 173 ARG A O 1
ATOM 1439 N N . LYS A 1 174 ? 0.915 -0.943 -7.640 1.00 94.06 174 LYS A N 1
ATOM 1440 C CA . LYS A 1 174 ? 1.613 -0.641 -6.385 1.00 94.06 174 LYS A CA 1
ATOM 1441 C C . LYS A 1 174 ? 2.436 0.643 -6.502 1.00 94.06 174 LYS A C 1
ATOM 1443 O O . LYS A 1 174 ? 3.221 0.797 -7.436 1.00 94.06 174 LYS A O 1
ATOM 1448 N N . LEU A 1 175 ? 2.276 1.541 -5.537 1.00 95.25 175 LEU A N 1
ATOM 1449 C CA . LEU A 1 175 ? 3.151 2.689 -5.310 1.00 95.25 175 LEU A CA 1
ATOM 1450 C C . LEU A 1 175 ? 3.858 2.499 -3.968 1.00 95.25 175 LEU A C 1
ATOM 1452 O O . LEU A 1 175 ? 3.192 2.406 -2.941 1.00 95.25 175 LEU A O 1
ATOM 1456 N N . LEU A 1 176 ? 5.186 2.427 -3.991 1.00 93.31 176 LEU A N 1
ATOM 1457 C CA . LEU A 1 176 ? 6.017 2.290 -2.796 1.00 93.31 176 LEU A CA 1
ATOM 1458 C C . LEU A 1 176 ? 6.759 3.608 -2.566 1.00 93.31 176 LEU A C 1
ATOM 1460 O O . LEU A 1 176 ? 7.453 4.089 -3.466 1.00 93.31 176 LEU A O 1
ATOM 1464 N N . VAL A 1 177 ? 6.597 4.207 -1.389 1.00 91.56 177 VAL A N 1
ATOM 1465 C CA . VAL A 1 177 ? 7.235 5.483 -1.030 1.00 91.56 177 VAL A CA 1
ATOM 1466 C C . VAL A 1 177 ? 8.013 5.301 0.263 1.00 91.56 177 VAL A C 1
ATOM 1468 O O . VAL A 1 177 ? 7.466 5.475 1.350 1.00 91.56 177 VAL A O 1
ATOM 1471 N N . TYR A 1 178 ? 9.279 4.909 0.129 1.00 89.06 178 TYR A N 1
ATOM 1472 C CA . TYR A 1 178 ? 10.218 4.668 1.228 1.00 89.06 178 TYR A CA 1
ATOM 1473 C C . TYR A 1 178 ? 11.322 5.731 1.182 1.00 89.06 178 TYR A C 1
ATOM 1475 O O . TYR A 1 178 ? 12.485 5.449 0.878 1.00 89.06 178 TYR A O 1
ATOM 1483 N N . ILE A 1 179 ? 10.924 6.988 1.366 1.00 84.56 179 ILE A N 1
ATOM 1484 C CA . ILE A 1 179 ? 11.810 8.156 1.359 1.00 84.56 179 ILE A CA 1
ATOM 1485 C C . ILE A 1 179 ? 11.423 9.048 2.529 1.00 84.56 179 ILE A C 1
ATOM 1487 O O . ILE A 1 179 ? 10.239 9.292 2.745 1.00 84.56 179 ILE A O 1
ATOM 1491 N N . ASP A 1 180 ? 12.430 9.584 3.213 1.00 81.50 180 ASP A N 1
ATOM 1492 C CA . ASP A 1 180 ? 12.263 10.490 4.345 1.00 81.50 180 ASP A CA 1
ATOM 1493 C C . ASP A 1 180 ? 12.419 11.968 3.983 1.00 81.50 180 ASP A C 1
ATOM 1495 O O . ASP A 1 180 ? 12.986 12.352 2.952 1.00 81.50 180 ASP A O 1
ATOM 1499 N N . GLY A 1 181 ? 11.944 12.823 4.889 1.00 81.00 181 GLY A N 1
ATOM 1500 C CA . GLY A 1 181 ? 12.156 14.262 4.826 1.00 81.00 181 GLY A CA 1
ATOM 1501 C C . 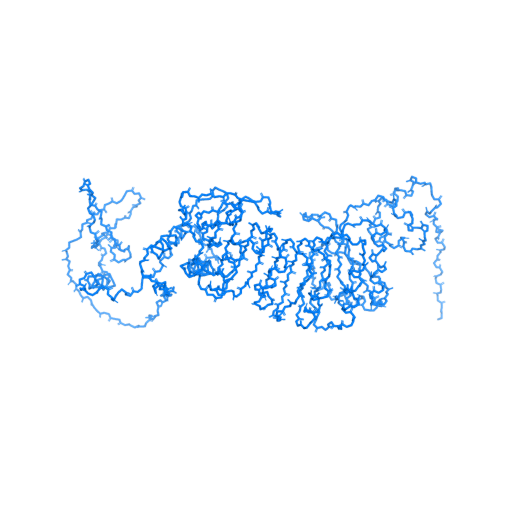GLY A 1 181 ? 11.313 14.967 3.754 1.00 81.00 181 GLY A C 1
ATOM 1502 O O . GLY A 1 181 ? 10.256 14.480 3.352 1.00 81.00 181 GLY A O 1
ATOM 1503 N N . PRO A 1 182 ? 11.742 16.148 3.268 1.00 83.81 182 PRO A N 1
ATOM 1504 C CA . PRO A 1 182 ? 10.916 16.988 2.393 1.00 83.81 182 PRO A CA 1
ATOM 1505 C C . PRO A 1 182 ? 10.489 16.318 1.077 1.00 83.81 182 PRO A C 1
ATOM 1507 O O . PRO A 1 182 ? 9.418 16.621 0.551 1.00 83.81 182 PRO A O 1
ATOM 1510 N N . ALA A 1 183 ? 11.298 15.389 0.557 1.00 87.31 183 ALA A N 1
ATOM 1511 C CA . ALA A 1 183 ? 11.009 14.670 -0.682 1.00 87.31 183 ALA A CA 1
ATOM 1512 C C . ALA A 1 183 ? 9.730 13.823 -0.582 1.00 87.31 183 ALA A C 1
ATOM 1514 O O . ALA A 1 183 ? 8.977 13.740 -1.552 1.00 87.31 183 ALA A O 1
ATOM 1515 N N . PHE A 1 184 ? 9.443 13.265 0.598 1.00 87.94 184 PHE A N 1
ATOM 1516 C CA . PHE A 1 184 ? 8.213 12.527 0.864 1.00 87.94 184 PHE A CA 1
ATOM 1517 C C . PHE A 1 184 ? 6.967 13.367 0.561 1.00 87.94 184 PHE A C 1
ATOM 1519 O O . PHE A 1 184 ? 6.113 12.987 -0.243 1.00 87.94 184 PHE A O 1
ATOM 1526 N N . LYS A 1 185 ? 6.902 14.560 1.163 1.00 88.44 185 LYS A N 1
ATOM 1527 C CA . LYS A 1 185 ? 5.787 15.494 0.987 1.00 88.44 185 LYS A CA 1
ATOM 1528 C C . LYS A 1 185 ? 5.648 15.913 -0.471 1.00 88.44 185 LYS A C 1
ATOM 1530 O O . LYS A 1 185 ? 4.548 15.907 -1.015 1.00 88.44 185 LYS A O 1
ATOM 1535 N N . VAL A 1 186 ? 6.770 16.192 -1.136 1.00 91.25 186 VAL A N 1
ATOM 1536 C CA . VAL A 1 186 ? 6.778 16.537 -2.563 1.00 91.25 186 VAL A CA 1
ATOM 1537 C C . VAL A 1 186 ? 6.180 15.411 -3.413 1.00 91.25 186 VAL A C 1
ATOM 1539 O O . VAL A 1 186 ? 5.384 15.713 -4.303 1.00 91.25 186 VAL A O 1
ATOM 1542 N N . ILE A 1 187 ? 6.492 14.139 -3.134 1.00 92.25 187 ILE A N 1
ATOM 1543 C CA . ILE A 1 187 ? 5.887 12.992 -3.832 1.00 92.25 187 ILE A CA 1
ATOM 1544 C C . ILE A 1 187 ? 4.372 12.994 -3.639 1.00 92.25 187 ILE A C 1
ATOM 1546 O O . ILE A 1 187 ? 3.638 13.025 -4.626 1.00 92.25 187 ILE A O 1
ATOM 1550 N N . LEU A 1 188 ? 3.899 13.000 -2.390 1.00 91.06 188 LEU A N 1
ATOM 1551 C CA . LEU A 1 188 ? 2.472 12.860 -2.098 1.00 91.06 188 LEU A CA 1
ATOM 1552 C C . LEU A 1 188 ? 1.622 14.012 -2.640 1.00 91.06 188 LEU A C 1
ATOM 1554 O O . LEU A 1 188 ? 0.540 13.773 -3.173 1.00 91.06 188 LEU A O 1
ATOM 1558 N N . GLU A 1 189 ? 2.110 15.249 -2.542 1.00 91.94 189 GLU A N 1
ATOM 1559 C CA . GLU A 1 189 ? 1.344 16.431 -2.955 1.00 91.94 189 GLU A CA 1
ATOM 1560 C C . GLU A 1 189 ? 1.301 16.617 -4.480 1.00 91.94 189 GLU A C 1
ATOM 1562 O O . GLU A 1 189 ? 0.367 17.222 -5.022 1.00 91.94 189 GLU A O 1
ATOM 1567 N N . ASN A 1 190 ? 2.288 16.070 -5.197 1.00 94.12 190 ASN A N 1
ATOM 1568 C CA . ASN A 1 190 ? 2.397 16.211 -6.649 1.00 94.12 190 ASN A CA 1
ATOM 1569 C C . ASN A 1 190 ? 2.004 14.945 -7.418 1.00 94.12 190 ASN A C 1
ATOM 1571 O O . ASN A 1 190 ? 1.860 15.020 -8.637 1.00 94.12 190 ASN A O 1
ATOM 1575 N N . TRP A 1 191 ? 1.797 13.804 -6.764 1.00 94.00 191 TRP A N 1
ATOM 1576 C CA . TRP A 1 191 ? 1.289 12.598 -7.415 1.00 94.00 191 TRP A CA 1
ATOM 1577 C C . TRP A 1 191 ? -0.195 12.741 -7.783 1.00 94.00 191 TRP A C 1
ATOM 1579 O O . TRP A 1 191 ? -0.998 13.208 -6.976 1.00 94.00 191 TRP A O 1
ATOM 1589 N N . LYS A 1 192 ? -0.568 12.374 -9.018 1.00 91.81 192 LYS A N 1
ATOM 1590 C CA . LYS A 1 192 ? -1.932 12.566 -9.561 1.00 91.81 192 LYS A CA 1
ATOM 1591 C C . LYS A 1 192 ? -2.535 11.325 -10.213 1.00 91.81 192 LYS A C 1
ATOM 1593 O O . LYS A 1 192 ? -3.593 11.418 -10.832 1.00 91.81 192 LYS A O 1
ATOM 1598 N N . VAL A 1 193 ? -1.862 10.182 -10.135 1.00 90.69 193 VAL A N 1
ATOM 1599 C CA . VAL A 1 193 ? -2.344 8.942 -10.748 1.00 90.69 193 VAL A CA 1
ATOM 1600 C C . VAL A 1 193 ? -2.980 8.074 -9.672 1.00 90.69 193 VAL A C 1
ATOM 1602 O O . VAL A 1 193 ? -2.352 7.807 -8.654 1.00 90.69 193 VAL A O 1
ATOM 1605 N N . ASP A 1 194 ? -4.211 7.620 -9.891 1.00 90.94 194 ASP A N 1
ATOM 1606 C CA . ASP A 1 194 ? -4.856 6.682 -8.970 1.00 90.94 194 ASP A CA 1
ATOM 1607 C C . ASP A 1 194 ? -4.054 5.373 -8.900 1.00 90.94 194 ASP A C 1
ATOM 1609 O O . ASP A 1 194 ? -3.578 4.853 -9.918 1.00 90.94 194 ASP A O 1
ATOM 1613 N N . VAL A 1 195 ? -3.907 4.838 -7.691 1.00 92.12 195 VAL A N 1
ATOM 1614 C CA . VAL A 1 195 ? -3.130 3.622 -7.429 1.00 92.12 195 VAL A CA 1
ATOM 1615 C C . VAL A 1 195 ? -3.996 2.604 -6.711 1.00 92.12 195 VAL A C 1
ATOM 1617 O O . VAL A 1 195 ? -4.822 2.946 -5.868 1.00 92.12 195 VAL A O 1
ATOM 1620 N N . ARG A 1 196 ? -3.807 1.322 -7.025 1.00 92.00 196 ARG A N 1
ATOM 1621 C CA . ARG A 1 196 ? -4.538 0.266 -6.320 1.00 92.00 196 ARG A CA 1
ATOM 1622 C C . ARG A 1 196 ? -4.001 0.111 -4.898 1.00 92.00 196 ARG A C 1
ATOM 1624 O O . ARG A 1 196 ? -4.758 0.241 -3.948 1.00 92.00 196 ARG A O 1
ATOM 1631 N N . LYS A 1 197 ? -2.703 -0.133 -4.738 1.00 92.94 197 LYS A N 1
ATOM 1632 C CA . LYS A 1 197 ? -2.052 -0.281 -3.433 1.00 92.94 197 LYS A CA 1
ATOM 1633 C C . LYS A 1 197 ? -0.969 0.772 -3.256 1.00 92.94 197 LYS A C 1
ATOM 1635 O O . LYS A 1 197 ? -0.194 1.026 -4.177 1.00 92.94 197 LYS A O 1
ATOM 1640 N N . MET A 1 198 ? -0.910 1.351 -2.069 1.00 93.62 198 MET A N 1
ATOM 1641 C CA . MET A 1 198 ? 0.115 2.297 -1.668 1.00 93.62 198 MET A CA 1
ATOM 1642 C C . MET A 1 198 ? 0.751 1.817 -0.364 1.00 93.62 198 MET A C 1
ATOM 1644 O O . MET A 1 198 ? 0.035 1.623 0.612 1.00 93.62 198 MET A O 1
ATOM 1648 N N . ASP A 1 199 ? 2.066 1.604 -0.367 1.00 91.62 199 ASP A N 1
ATOM 1649 C CA . ASP A 1 199 ? 2.861 1.274 0.825 1.00 91.62 199 ASP A CA 1
ATOM 1650 C C . ASP A 1 199 ? 3.810 2.443 1.088 1.00 91.62 199 ASP A C 1
ATOM 1652 O O . ASP A 1 199 ? 4.569 2.866 0.208 1.00 91.62 199 ASP A O 1
ATOM 1656 N N . VAL A 1 200 ? 3.708 3.009 2.281 1.00 89.25 200 VAL A N 1
ATOM 1657 C CA . VAL A 1 200 ? 4.444 4.198 2.685 1.00 89.25 200 VAL A CA 1
ATOM 1658 C C . VAL A 1 200 ? 5.230 3.904 3.946 1.00 89.25 200 VAL A C 1
ATOM 1660 O O . VAL A 1 200 ? 4.664 3.472 4.951 1.00 89.25 200 VAL A O 1
ATOM 1663 N N . ARG A 1 201 ? 6.525 4.217 3.897 1.00 86.19 201 ARG A N 1
ATOM 1664 C CA . ARG A 1 201 ? 7.453 4.044 5.014 1.00 86.19 201 ARG A CA 1
ATOM 1665 C C . ARG A 1 201 ? 8.311 5.287 5.132 1.00 86.19 201 ARG A C 1
ATOM 1667 O O . ARG A 1 201 ? 9.056 5.617 4.213 1.00 86.19 201 ARG A O 1
ATOM 1674 N N . THR A 1 202 ? 8.146 6.010 6.226 1.00 80.44 202 THR A N 1
ATOM 1675 C CA . THR A 1 202 ? 8.926 7.202 6.526 1.00 80.44 202 THR A CA 1
ATOM 1676 C C . THR A 1 202 ? 8.952 7.449 8.025 1.00 80.44 202 THR A C 1
ATOM 1678 O O . THR A 1 202 ? 7.908 7.521 8.667 1.00 80.44 202 THR A O 1
ATOM 1681 N N . GLU A 1 203 ? 10.151 7.647 8.559 1.00 72.38 203 GLU A N 1
ATOM 1682 C CA . GLU A 1 203 ? 10.387 7.932 9.975 1.00 72.38 203 GLU A CA 1
ATOM 1683 C C . GLU A 1 203 ? 10.041 9.390 10.325 1.00 72.38 203 GLU A C 1
ATOM 1685 O O . GLU A 1 203 ? 9.730 9.725 11.469 1.00 72.38 203 GLU A O 1
ATOM 1690 N N . THR A 1 204 ? 10.113 10.299 9.344 1.00 67.88 204 THR A N 1
ATOM 1691 C CA . THR A 1 204 ? 9.957 11.742 9.569 1.00 67.88 204 THR A CA 1
ATOM 1692 C C . THR A 1 204 ? 9.100 12.393 8.495 1.00 67.88 204 THR A C 1
ATOM 1694 O O . THR A 1 204 ? 9.550 12.662 7.380 1.00 67.88 204 THR A O 1
ATOM 1697 N N . SER A 1 205 ? 7.852 12.713 8.844 1.00 66.94 205 SER A N 1
ATOM 1698 C CA . SER A 1 205 ? 6.975 13.426 7.923 1.00 66.94 205 SER A CA 1
ATOM 1699 C C . SER A 1 205 ? 5.884 14.251 8.612 1.00 66.94 205 SER A C 1
ATOM 1701 O O . SER A 1 205 ? 5.371 13.894 9.673 1.00 66.94 205 SER A O 1
ATOM 1703 N N . GLU A 1 206 ? 5.553 15.382 7.988 1.00 74.06 206 GLU A N 1
ATOM 1704 C CA . GLU A 1 206 ? 4.410 16.231 8.323 1.00 74.06 206 GLU A CA 1
ATOM 1705 C C . GLU A 1 206 ? 3.152 15.762 7.579 1.00 74.06 206 GLU A C 1
ATOM 1707 O O . GLU A 1 206 ? 3.225 15.086 6.552 1.00 74.06 206 GLU A O 1
ATOM 1712 N N . VAL A 1 207 ? 1.979 16.204 8.036 1.00 81.12 207 VAL A N 1
ATOM 1713 C CA . VAL A 1 207 ? 0.718 15.993 7.313 1.00 81.12 207 VAL A CA 1
ATOM 1714 C C . VAL A 1 207 ? 0.806 16.570 5.894 1.00 81.12 207 VAL A C 1
ATOM 1716 O O . VAL A 1 207 ? 1.190 17.727 5.692 1.00 81.12 207 VAL A O 1
ATOM 1719 N N . CYS A 1 208 ? 0.440 15.752 4.906 1.00 83.00 208 CYS A N 1
ATOM 1720 C CA . CYS A 1 208 ? 0.533 16.074 3.481 1.00 83.00 208 CYS A CA 1
ATOM 1721 C C . CYS A 1 208 ? -0.851 16.239 2.851 1.00 83.00 208 CYS A C 1
ATOM 1723 O O . CYS A 1 208 ? -1.821 15.607 3.264 1.00 83.00 208 CYS A O 1
ATOM 1725 N N . THR A 1 209 ? -0.955 17.046 1.797 1.00 86.19 209 THR A N 1
ATOM 1726 C CA . THR A 1 209 ? -2.199 17.134 1.020 1.00 86.19 209 THR A CA 1
ATOM 1727 C C . THR A 1 209 ? -2.223 16.143 -0.141 1.00 86.19 209 THR A C 1
ATOM 1729 O O . THR A 1 209 ? -1.421 16.226 -1.058 1.00 86.19 209 THR A O 1
ATOM 1732 N N . VAL A 1 210 ? -3.185 15.217 -0.139 1.00 88.56 210 VAL A N 1
ATOM 1733 C CA . VAL A 1 210 ? -3.342 14.208 -1.203 1.00 88.56 210 VAL A CA 1
ATOM 1734 C C . VAL A 1 210 ? -4.569 14.488 -2.073 1.00 88.56 210 VAL A C 1
ATOM 1736 O O . VAL A 1 210 ? -5.573 15.030 -1.599 1.00 88.56 210 VAL A O 1
ATOM 1739 N N . ASP A 1 211 ? -4.462 14.152 -3.360 1.00 88.25 211 ASP A N 1
ATOM 1740 C CA . ASP A 1 211 ? -5.454 14.458 -4.406 1.00 88.25 211 ASP A CA 1
ATOM 1741 C C . ASP A 1 211 ? -5.466 13.368 -5.497 1.00 88.25 211 ASP A C 1
ATOM 1743 O O . ASP A 1 211 ? -5.457 13.633 -6.698 1.00 88.25 211 ASP A O 1
ATOM 1747 N N . PHE A 1 212 ? -5.403 12.115 -5.056 1.00 89.88 212 PHE A N 1
ATOM 1748 C CA . PHE A 1 212 ? -5.531 10.915 -5.878 1.00 89.88 212 PHE A CA 1
ATOM 1749 C C . PHE A 1 212 ? -6.155 9.805 -5.029 1.00 89.88 212 PHE A C 1
ATOM 1751 O O . PHE A 1 212 ? -6.145 9.876 -3.797 1.00 89.88 212 PHE A O 1
ATOM 1758 N N . LYS A 1 213 ? -6.724 8.791 -5.680 1.00 90.00 213 LYS A N 1
ATOM 1759 C CA . LYS A 1 213 ? -7.371 7.676 -4.987 1.00 90.00 213 LYS A CA 1
ATOM 1760 C C . LYS A 1 213 ? -6.401 6.535 -4.735 1.00 90.00 213 LYS A C 1
ATOM 1762 O O . LYS A 1 213 ? -5.539 6.233 -5.562 1.00 90.00 213 LYS A O 1
ATOM 1767 N N . VAL A 1 214 ? -6.618 5.878 -3.603 1.00 91.81 214 VAL A N 1
ATOM 1768 C CA . VAL A 1 214 ? -5.933 4.654 -3.197 1.00 91.81 214 VAL A CA 1
ATOM 1769 C C . VAL A 1 214 ? -7.002 3.625 -2.849 1.00 91.81 214 VAL A C 1
ATOM 1771 O O . VAL A 1 214 ? -7.974 3.964 -2.177 1.00 91.81 214 VAL A O 1
ATOM 1774 N N . ASP A 1 215 ? -6.871 2.381 -3.310 1.00 91.69 215 ASP A N 1
ATOM 1775 C CA . ASP A 1 215 ? -7.788 1.317 -2.874 1.00 91.69 215 ASP A CA 1
ATOM 1776 C C . ASP A 1 215 ? -7.318 0.708 -1.549 1.00 91.69 215 ASP A C 1
ATOM 1778 O O . ASP A 1 215 ? -8.131 0.541 -0.643 1.00 91.69 215 ASP A O 1
ATOM 1782 N N . HIS A 1 216 ? -6.016 0.438 -1.429 1.00 91.81 216 HIS A N 1
ATOM 1783 C CA . HIS A 1 216 ? -5.374 -0.186 -0.273 1.00 91.81 216 HIS A CA 1
ATOM 1784 C C . HIS A 1 216 ? -4.203 0.678 0.208 1.00 91.81 216 HIS A C 1
ATOM 1786 O O . HIS A 1 216 ? -3.199 0.799 -0.499 1.00 91.81 216 HIS A O 1
ATOM 1792 N N . LEU A 1 217 ? -4.324 1.281 1.389 1.00 91.44 217 LEU A N 1
ATOM 1793 C CA . LEU A 1 217 ? -3.259 2.072 2.008 1.00 91.44 217 LEU A CA 1
ATOM 1794 C C . LEU A 1 217 ? -2.588 1.263 3.115 1.00 91.44 217 LEU A C 1
ATOM 1796 O O . LEU A 1 217 ? -3.267 0.803 4.027 1.00 91.44 217 LEU A O 1
ATOM 1800 N N . ILE A 1 218 ? -1.267 1.138 3.050 1.00 89.25 218 ILE A N 1
ATOM 1801 C CA . ILE A 1 218 ? -0.439 0.546 4.096 1.00 89.25 218 ILE A CA 1
ATOM 1802 C C . ILE A 1 218 ? 0.582 1.582 4.544 1.00 89.25 218 ILE A C 1
ATOM 1804 O O . ILE A 1 218 ? 1.270 2.179 3.712 1.00 89.25 218 ILE A O 1
ATOM 1808 N N . THR A 1 219 ? 0.688 1.783 5.853 1.00 84.44 219 THR A N 1
ATOM 1809 C CA . THR A 1 219 ? 1.797 2.521 6.451 1.00 84.44 219 THR A CA 1
ATOM 1810 C C . THR A 1 219 ? 2.491 1.668 7.501 1.00 84.44 219 THR A C 1
ATOM 1812 O O . THR A 1 219 ? 1.844 0.963 8.275 1.00 84.44 219 THR A O 1
ATOM 1815 N N . SER A 1 220 ? 3.817 1.740 7.539 1.00 72.75 220 SER A N 1
ATOM 1816 C CA . SER A 1 220 ? 4.625 1.189 8.627 1.00 72.75 220 SER A CA 1
ATOM 1817 C C . SER A 1 220 ? 5.622 2.246 9.081 1.00 72.75 220 SER A C 1
ATOM 1819 O O . SER A 1 220 ? 6.096 3.023 8.254 1.00 72.75 220 SER A O 1
ATOM 1821 N N . GLU A 1 221 ? 5.927 2.290 10.380 1.00 64.88 221 GLU A N 1
ATOM 1822 C CA . GLU A 1 221 ? 6.930 3.215 10.944 1.00 64.88 221 GLU A CA 1
ATOM 1823 C C . GLU A 1 221 ? 6.581 4.710 10.727 1.00 64.88 221 GLU A C 1
ATOM 1825 O O . GLU A 1 221 ? 7.461 5.558 10.704 1.00 64.88 221 GLU A O 1
ATOM 1830 N N . CYS A 1 222 ? 5.289 5.045 10.558 1.00 62.41 222 CYS A N 1
ATOM 1831 C CA . CYS A 1 222 ? 4.808 6.369 10.132 1.00 62.41 222 CYS A CA 1
ATOM 1832 C C . CYS A 1 222 ? 3.771 6.975 11.096 1.00 62.41 222 CYS A C 1
ATOM 1834 O O . CYS A 1 222 ? 2.570 6.829 10.877 1.00 62.41 222 CYS A O 1
ATOM 1836 N N . GLU A 1 223 ? 4.199 7.729 12.104 1.00 60.50 223 GLU A N 1
ATOM 1837 C CA . GLU A 1 223 ? 3.281 8.176 13.167 1.00 60.50 223 GLU A CA 1
ATOM 1838 C C . GLU A 1 223 ? 2.510 9.489 12.902 1.00 60.50 223 GLU A C 1
ATOM 1840 O O . GLU A 1 223 ? 1.526 9.767 13.584 1.00 60.50 223 GLU A O 1
ATOM 1845 N N . LYS A 1 224 ? 2.940 10.346 11.956 1.00 70.38 224 LYS A N 1
ATOM 1846 C CA . LYS A 1 224 ? 2.498 11.768 11.945 1.00 70.38 224 LYS A CA 1
ATOM 1847 C C . LYS A 1 224 ? 1.897 12.319 10.654 1.00 70.38 224 LYS A C 1
ATOM 1849 O O . LYS A 1 224 ? 1.285 13.385 10.694 1.00 70.38 224 LYS A O 1
ATOM 1854 N N . TRP A 1 225 ? 2.069 11.661 9.508 1.00 80.88 225 TRP A N 1
ATOM 1855 C CA . TRP A 1 225 ? 1.665 12.261 8.226 1.00 80.88 225 TRP A CA 1
ATOM 1856 C C . TRP A 1 225 ? 0.214 11.963 7.832 1.00 80.88 225 TRP A C 1
ATOM 1858 O O . TRP A 1 225 ? -0.387 12.721 7.065 1.00 80.88 225 TRP A O 1
ATOM 1868 N N . VAL A 1 226 ? -0.348 10.870 8.350 1.00 81.38 226 VAL A N 1
ATOM 1869 C CA . VAL A 1 226 ? -1.735 10.472 8.110 1.00 81.38 226 VAL A CA 1
ATOM 1870 C C . VAL A 1 226 ? -2.594 10.959 9.264 1.00 81.38 226 VAL A C 1
ATOM 1872 O O . VAL A 1 226 ? -2.659 10.322 10.309 1.00 81.38 226 VAL A O 1
ATOM 1875 N N . ASP A 1 227 ? -3.280 12.079 9.058 1.00 84.06 227 ASP A N 1
ATOM 1876 C CA . ASP A 1 227 ? -4.375 12.486 9.932 1.00 84.06 227 ASP A CA 1
ATOM 1877 C C . ASP A 1 227 ? -5.726 12.001 9.376 1.00 84.06 227 ASP A C 1
ATOM 1879 O O . ASP A 1 227 ? -5.852 11.435 8.280 1.00 84.06 227 ASP A O 1
ATOM 1883 N N . PHE A 1 228 ? -6.779 12.283 10.132 1.00 80.19 228 PHE A N 1
ATOM 1884 C CA . PHE A 1 228 ? -8.149 12.008 9.730 1.00 80.19 228 PHE A CA 1
ATOM 1885 C C . PHE A 1 228 ? -8.530 12.628 8.368 1.00 80.19 228 PHE A C 1
ATOM 1887 O O . PHE A 1 228 ? -9.215 11.998 7.554 1.00 80.19 228 PHE A O 1
ATOM 1894 N N . ASN A 1 229 ? -8.071 13.851 8.081 1.00 84.50 229 ASN A N 1
ATOM 1895 C CA . ASN A 1 229 ? -8.387 14.548 6.835 1.00 84.50 229 ASN A CA 1
ATOM 1896 C C . ASN A 1 229 ? -7.687 13.916 5.628 1.00 84.50 229 ASN A C 1
ATOM 1898 O O . ASN A 1 229 ? -8.266 13.887 4.540 1.00 84.50 229 ASN A O 1
ATOM 1902 N N . VAL A 1 230 ? -6.466 13.416 5.807 1.00 87.25 230 VAL A N 1
ATOM 1903 C CA . VAL A 1 230 ? -5.715 12.677 4.791 1.00 87.25 230 VAL A CA 1
ATOM 1904 C C . VAL A 1 230 ? -6.430 11.375 4.462 1.00 87.25 230 VAL A C 1
ATOM 1906 O O . VAL A 1 230 ? -6.740 11.140 3.293 1.00 87.25 230 VAL A O 1
ATOM 1909 N N . LEU A 1 231 ? -6.804 10.578 5.471 1.00 86.44 231 LEU A N 1
ATOM 1910 C CA . LEU A 1 231 ? -7.571 9.348 5.239 1.00 86.44 231 LEU A CA 1
ATOM 1911 C C . LEU A 1 231 ? -8.889 9.613 4.518 1.00 86.44 231 LEU A C 1
ATOM 1913 O O . LEU A 1 231 ? -9.259 8.875 3.604 1.00 86.44 231 LEU A O 1
ATOM 1917 N N . ARG A 1 232 ? -9.597 10.682 4.903 1.00 85.81 232 ARG A N 1
ATOM 1918 C CA . ARG A 1 232 ? -10.856 11.067 4.257 1.00 85.81 232 ARG A CA 1
ATOM 1919 C C . ARG A 1 232 ? -10.671 11.331 2.761 1.00 85.81 232 ARG A C 1
ATOM 1921 O O . ARG A 1 232 ? -11.552 10.995 1.976 1.00 85.81 232 ARG A O 1
ATOM 1928 N N . ARG A 1 233 ? -9.551 11.941 2.362 1.00 87.88 233 ARG A N 1
ATOM 1929 C CA . ARG A 1 233 ? -9.265 12.280 0.958 1.00 87.88 233 ARG A CA 1
ATOM 1930 C C . ARG A 1 233 ? -8.953 11.055 0.108 1.00 87.88 233 ARG A C 1
ATOM 1932 O O . ARG A 1 233 ? -9.353 11.039 -1.052 1.00 87.88 233 ARG A O 1
ATOM 1939 N N . PHE A 1 234 ? -8.276 10.053 0.667 1.00 87.31 234 PHE A N 1
ATOM 1940 C CA . PHE A 1 234 ? -7.974 8.830 -0.074 1.00 87.31 234 PHE A CA 1
ATOM 1941 C C . PHE A 1 234 ? -9.227 8.002 -0.405 1.00 87.31 234 PHE A C 1
ATOM 1943 O O . PHE A 1 234 ? -9.263 7.375 -1.465 1.00 87.31 234 PHE A O 1
ATOM 1950 N N . ASP A 1 235 ? -10.247 8.020 0.469 1.00 86.06 235 ASP A N 1
ATOM 1951 C CA . ASP A 1 235 ? -11.476 7.206 0.352 1.00 86.06 235 ASP A CA 1
ATOM 1952 C C . ASP A 1 235 ? -11.153 5.734 0.022 1.00 86.06 235 ASP A C 1
ATOM 1954 O O . ASP A 1 235 ? -11.633 5.156 -0.964 1.00 86.06 235 ASP A O 1
ATOM 1958 N N . CYS A 1 236 ? -10.266 5.156 0.839 1.00 89.88 236 CYS A N 1
ATOM 1959 C CA . CYS A 1 236 ? -9.760 3.799 0.673 1.00 89.88 236 CYS A CA 1
ATOM 1960 C C . CYS A 1 236 ? -10.852 2.736 0.820 1.00 89.88 236 CYS A C 1
ATOM 1962 O O . CYS A 1 236 ? -11.837 2.902 1.545 1.00 89.88 236 CYS A O 1
ATOM 1964 N N . CYS A 1 237 ? -10.630 1.603 0.155 1.00 90.38 237 CYS A N 1
ATOM 1965 C CA . CYS A 1 237 ? -11.357 0.365 0.422 1.00 90.38 237 CYS A CA 1
ATOM 1966 C C . CYS A 1 237 ? -10.780 -0.329 1.662 1.00 90.38 237 CYS A C 1
ATOM 1968 O O . CYS A 1 237 ? -11.534 -0.802 2.511 1.00 90.38 237 CYS A O 1
ATOM 1970 N N . GLU A 1 238 ? -9.452 -0.342 1.759 1.00 88.56 238 GLU A N 1
ATOM 1971 C CA . GLU A 1 238 ? -8.696 -0.956 2.840 1.00 88.56 238 GLU A CA 1
ATOM 1972 C C . GLU A 1 238 ? -7.611 -0.024 3.365 1.00 88.56 238 GLU A C 1
ATOM 1974 O O . GLU A 1 238 ? -6.944 0.677 2.597 1.00 88.56 238 GLU A O 1
ATOM 1979 N N . VAL A 1 239 ? -7.434 -0.022 4.680 1.00 87.94 239 VAL A N 1
ATOM 1980 C CA . VAL A 1 239 ? -6.413 0.777 5.357 1.00 87.94 239 VAL A CA 1
ATOM 1981 C C . VAL A 1 239 ? -5.740 -0.094 6.401 1.00 87.94 239 VAL A C 1
ATOM 1983 O O . VAL A 1 239 ? -6.428 -0.739 7.181 1.00 87.94 239 VAL A O 1
ATOM 1986 N N . SER A 1 240 ? -4.414 -0.087 6.427 1.00 86.38 240 SER A N 1
ATOM 1987 C CA . SER A 1 240 ? -3.606 -0.630 7.511 1.00 86.38 240 SER A CA 1
ATOM 1988 C C . SER A 1 240 ? -2.584 0.413 7.910 1.00 86.38 240 SER A C 1
ATOM 1990 O O . SER A 1 240 ? -1.586 0.596 7.213 1.00 86.38 240 SER A O 1
ATOM 1992 N N . ILE A 1 241 ? -2.857 1.131 8.993 1.00 81.94 241 ILE A N 1
ATOM 1993 C CA . ILE A 1 241 ? -1.995 2.216 9.452 1.00 81.94 241 ILE A CA 1
ATOM 1994 C C . ILE A 1 241 ? -1.719 2.096 10.940 1.00 81.94 241 ILE A C 1
ATOM 1996 O O . ILE A 1 241 ? -2.620 1.847 11.742 1.00 81.94 241 ILE A O 1
ATOM 2000 N N . ASN A 1 242 ? -0.472 2.367 11.308 1.00 74.50 242 ASN A N 1
ATOM 2001 C CA . ASN A 1 242 ? -0.125 2.652 12.690 1.00 74.50 242 ASN A CA 1
ATOM 2002 C C . ASN A 1 242 ? -0.380 4.143 12.971 1.00 74.50 242 ASN A C 1
ATOM 2004 O O . ASN A 1 242 ? 0.531 4.965 12.897 1.00 74.50 242 ASN A O 1
ATOM 2008 N N . SER A 1 243 ? -1.653 4.511 13.133 1.00 74.75 243 SER A N 1
ATOM 2009 C CA . SER A 1 243 ? -2.060 5.881 13.462 1.00 74.75 243 SER A CA 1
ATOM 2010 C C . SER A 1 243 ? -1.856 6.194 14.943 1.00 74.75 243 SER A C 1
ATOM 2012 O O . SER A 1 243 ? -1.883 5.304 15.781 1.00 74.75 243 SER A O 1
ATOM 2014 N N . ASN A 1 244 ? -1.754 7.484 15.264 1.00 76.81 244 ASN A N 1
ATOM 2015 C CA . ASN A 1 244 ? -1.760 7.997 16.636 1.00 76.81 244 ASN A CA 1
ATOM 2016 C C . ASN A 1 244 ? -3.115 8.639 16.974 1.00 76.81 244 ASN A C 1
ATOM 2018 O O . ASN A 1 244 ? -3.158 9.756 17.485 1.00 76.81 244 ASN A O 1
ATOM 2022 N N . PHE A 1 245 ? -4.224 7.983 16.619 1.00 84.31 245 PHE A N 1
ATOM 2023 C CA . PHE A 1 245 ? -5.552 8.548 16.867 1.00 84.31 245 PHE A CA 1
ATOM 2024 C C . PHE A 1 245 ? -5.918 8.468 18.347 1.00 84.31 245 PHE A C 1
ATOM 2026 O O . PHE A 1 245 ? -5.799 7.404 18.957 1.00 84.31 245 PHE A O 1
ATOM 2033 N N . SER A 1 246 ? -6.415 9.570 18.911 1.00 88.19 246 SER A N 1
ATOM 2034 C CA . SER A 1 246 ? -7.037 9.531 20.240 1.00 88.19 246 SER A CA 1
ATOM 2035 C C . SER A 1 246 ? -8.417 8.871 20.183 1.00 88.19 246 SER A C 1
ATOM 2037 O O . SER A 1 246 ? -9.034 8.739 19.117 1.00 88.19 246 SER A O 1
ATOM 2039 N N . ASN A 1 247 ? -8.965 8.512 21.346 1.00 87.12 247 ASN A N 1
ATOM 2040 C CA . ASN A 1 247 ? -10.331 7.992 21.423 1.00 87.12 247 ASN A CA 1
ATOM 2041 C C . ASN A 1 247 ? -11.383 8.984 20.873 1.00 87.12 247 ASN A C 1
ATOM 2043 O O . ASN A 1 247 ? -12.362 8.567 20.249 1.00 87.12 247 ASN A O 1
ATOM 2047 N N . GLU A 1 248 ? -11.194 10.297 21.052 1.00 91.19 248 GLU A N 1
ATOM 2048 C CA . GLU A 1 248 ? -12.061 11.333 20.470 1.00 91.19 248 GLU A CA 1
ATOM 2049 C C . GLU A 1 248 ? -11.958 11.401 18.949 1.00 91.19 248 GLU A C 1
ATOM 2051 O O . GLU A 1 248 ? -12.975 11.528 18.262 1.00 91.19 248 GLU A O 1
ATOM 2056 N N . GLU A 1 249 ? -10.744 11.328 18.405 1.00 90.12 249 GLU A N 1
ATOM 2057 C CA . GLU A 1 249 ? -10.537 11.330 16.956 1.00 90.12 249 GLU A CA 1
ATOM 2058 C C . GLU A 1 249 ? -11.178 10.097 16.318 1.00 90.12 249 GLU A C 1
ATOM 2060 O O . GLU A 1 249 ? -11.859 10.209 15.294 1.00 90.12 249 GLU A O 1
ATOM 2065 N N . MET A 1 250 ? -11.065 8.941 16.977 1.00 90.00 250 MET A N 1
ATOM 2066 C CA . MET A 1 250 ? -11.742 7.719 16.558 1.00 90.00 250 MET A CA 1
ATOM 2067 C C . MET A 1 250 ? -13.274 7.850 16.633 1.00 90.00 250 MET A C 1
ATOM 2069 O O . MET A 1 250 ? -13.979 7.439 15.709 1.00 90.00 250 MET A O 1
ATOM 2073 N N . ASN A 1 251 ? -13.820 8.498 17.668 1.00 93.06 251 ASN A N 1
ATOM 2074 C CA . ASN A 1 251 ? -15.257 8.795 17.742 1.00 93.06 251 ASN A CA 1
ATOM 2075 C C . ASN A 1 251 ? -15.725 9.674 16.567 1.00 93.06 251 ASN A C 1
ATOM 2077 O O . ASN A 1 251 ? -16.756 9.396 15.945 1.00 93.06 251 ASN A O 1
ATOM 2081 N N . LEU A 1 252 ? -14.963 10.719 16.224 1.00 92.62 252 LEU A N 1
ATOM 2082 C CA . LEU A 1 252 ? -15.253 11.574 15.069 1.00 92.62 252 LEU A CA 1
ATOM 2083 C C . LEU A 1 252 ? -15.208 10.782 13.760 1.00 92.62 252 LEU A C 1
ATOM 2085 O O . LEU A 1 252 ? -16.108 10.935 12.928 1.00 92.62 252 LEU A O 1
ATOM 2089 N N . PHE A 1 253 ? -14.213 9.907 13.606 1.00 91.06 253 PHE A N 1
ATOM 2090 C CA . PHE A 1 253 ? -14.092 9.012 12.461 1.00 91.06 253 PHE A CA 1
ATOM 2091 C C . PHE A 1 253 ? -15.334 8.134 12.288 1.00 91.06 253 PHE A C 1
ATOM 2093 O O . PHE A 1 253 ? -15.963 8.127 11.222 1.00 91.06 253 PHE A O 1
ATOM 2100 N N . LEU A 1 254 ? -15.749 7.456 13.357 1.00 92.44 254 LEU A N 1
ATOM 2101 C CA . LEU A 1 254 ? -16.901 6.563 13.343 1.00 92.44 254 LEU A CA 1
ATOM 2102 C C . LEU A 1 254 ? -18.219 7.321 13.111 1.00 92.44 254 LEU A C 1
ATOM 2104 O O . LEU A 1 254 ? -19.095 6.826 12.398 1.00 92.44 254 LEU A O 1
ATOM 2108 N N . LYS A 1 255 ? -18.365 8.551 13.628 1.00 94.19 255 LYS A N 1
ATOM 2109 C CA . LYS A 1 255 ? -19.541 9.414 13.372 1.00 94.19 255 LYS A CA 1
ATOM 2110 C C . LYS A 1 255 ? -19.636 9.827 11.907 1.00 94.19 255 LYS A C 1
ATOM 2112 O O . LYS A 1 255 ? -20.725 9.839 11.320 1.00 94.19 255 LYS A O 1
ATOM 2117 N N . ASP A 1 256 ? -18.505 10.140 11.295 1.00 92.00 256 ASP A N 1
ATOM 2118 C CA . ASP A 1 256 ? -18.423 10.455 9.874 1.00 92.00 256 ASP A CA 1
ATOM 2119 C C . ASP A 1 256 ? -18.799 9.263 8.996 1.00 92.00 256 ASP A C 1
ATOM 2121 O O . ASP A 1 256 ? -19.583 9.413 8.051 1.00 92.00 256 ASP A O 1
ATOM 2125 N N . TRP A 1 257 ? -18.307 8.072 9.346 1.00 92.88 257 TRP A N 1
ATOM 2126 C CA . TRP A 1 257 ? -18.703 6.841 8.675 1.00 92.88 257 TRP A CA 1
ATOM 2127 C C . TRP A 1 257 ? -20.200 6.558 8.871 1.00 92.88 257 TRP A C 1
ATOM 2129 O O . TRP A 1 257 ? -20.909 6.375 7.884 1.00 92.88 257 TRP A O 1
ATOM 2139 N N . LYS A 1 258 ? -20.729 6.624 10.105 1.00 93.50 258 LYS A N 1
ATOM 2140 C CA . LYS A 1 258 ? -22.154 6.390 10.431 1.00 93.50 258 LYS A CA 1
ATOM 2141 C C . LYS A 1 258 ? -23.094 7.322 9.663 1.00 93.50 258 LYS A C 1
ATOM 2143 O O . LYS A 1 258 ? -24.166 6.909 9.216 1.00 93.50 258 LYS A O 1
ATOM 2148 N N . THR A 1 259 ? -22.707 8.583 9.492 1.00 93.31 259 THR A N 1
ATOM 2149 C CA . THR A 1 259 ? -23.493 9.570 8.731 1.00 93.31 259 THR A CA 1
ATOM 2150 C C . THR A 1 259 ? -23.287 9.474 7.219 1.00 93.31 259 THR A C 1
ATOM 2152 O O . THR A 1 259 ? -24.003 10.134 6.469 1.00 93.31 259 THR A O 1
ATOM 2155 N N . GLY A 1 260 ? -22.346 8.643 6.761 1.00 88.75 260 GLY A N 1
ATOM 2156 C CA . GLY A 1 260 ? -22.011 8.490 5.351 1.00 88.75 260 GLY A CA 1
ATOM 2157 C C . GLY A 1 260 ? -21.384 9.746 4.753 1.00 88.75 260 GLY A C 1
ATOM 2158 O O . GLY A 1 260 ? -21.628 10.027 3.587 1.00 88.75 260 GLY A O 1
ATOM 2159 N N . LYS A 1 261 ? -20.627 10.526 5.534 1.00 89.31 261 LYS A N 1
ATOM 2160 C CA . LYS A 1 261 ? -19.890 11.702 5.034 1.00 89.31 261 LYS A CA 1
ATOM 2161 C C . LYS A 1 261 ? -18.562 11.338 4.370 1.00 89.31 261 LYS A C 1
ATOM 2163 O O . LYS A 1 261 ? -18.096 12.089 3.519 1.00 89.31 261 LYS A O 1
ATOM 2168 N N . SER A 1 262 ? -17.969 10.225 4.798 1.00 85.38 262 SER A N 1
ATOM 2169 C CA . SER A 1 262 ? -16.606 9.805 4.469 1.00 85.38 262 SER A CA 1
ATOM 2170 C C . SER A 1 262 ? -16.527 8.274 4.398 1.00 85.38 262 SER A C 1
ATOM 2172 O O . SER A 1 262 ? -17.406 7.588 4.928 1.00 85.38 262 SER A O 1
ATOM 2174 N N . TYR A 1 263 ? -15.460 7.739 3.787 1.00 83.75 263 TYR A N 1
ATOM 2175 C CA . TYR A 1 263 ? -15.131 6.301 3.789 1.00 83.75 263 TYR A CA 1
ATOM 2176 C C . TYR A 1 263 ? -16.237 5.432 3.178 1.00 83.75 263 TYR A C 1
ATOM 2178 O O . TYR A 1 263 ? -16.678 4.421 3.733 1.00 83.75 263 TYR A O 1
ATOM 2186 N N . HIS A 1 264 ? -16.743 5.844 2.019 1.00 85.44 264 HIS A N 1
ATOM 2187 C CA . HIS A 1 264 ? -17.902 5.198 1.400 1.00 85.44 264 HIS A CA 1
ATOM 2188 C C . HIS A 1 264 ? -17.586 3.785 0.915 1.00 85.44 264 HIS A C 1
ATOM 2190 O O . HIS A 1 264 ? -18.478 2.926 0.882 1.00 85.44 264 HIS A O 1
ATOM 2196 N N . ARG A 1 265 ? -16.321 3.595 0.532 1.00 88.50 265 ARG A N 1
ATOM 2197 C CA . ARG A 1 265 ? -15.757 2.385 -0.062 1.00 88.50 265 ARG A CA 1
ATOM 2198 C C . ARG A 1 265 ? -15.121 1.452 0.964 1.00 88.50 265 ARG A C 1
ATOM 2200 O O . ARG A 1 265 ? -14.817 0.322 0.597 1.00 88.50 265 ARG A O 1
ATOM 2207 N N . ALA A 1 266 ? -14.945 1.909 2.205 1.00 87.75 266 ALA A N 1
ATOM 2208 C CA . ALA A 1 266 ? -14.278 1.144 3.247 1.00 87.75 266 ALA A CA 1
ATOM 2209 C C . ALA A 1 266 ? -14.977 -0.202 3.474 1.00 87.75 266 ALA A C 1
ATOM 2211 O O . ALA A 1 266 ? -16.199 -0.245 3.654 1.00 87.75 266 ALA A O 1
ATOM 2212 N N . TYR A 1 267 ? -14.184 -1.272 3.458 1.00 86.06 267 TYR A N 1
ATOM 2213 C CA . TYR A 1 267 ? -14.600 -2.624 3.824 1.00 86.06 267 TYR A CA 1
ATOM 2214 C C . TYR A 1 267 ? -13.801 -3.178 5.007 1.00 86.06 267 TYR A C 1
ATOM 2216 O O . TYR A 1 267 ? -14.373 -3.918 5.801 1.00 86.06 267 TYR A O 1
ATOM 2224 N N . CYS A 1 268 ? -12.517 -2.821 5.139 1.00 85.31 268 CYS A N 1
ATOM 2225 C CA . CYS A 1 268 ? -11.646 -3.281 6.220 1.00 85.31 268 CYS A CA 1
ATOM 2226 C C . CYS A 1 268 ? -10.638 -2.198 6.603 1.00 85.31 268 CYS A C 1
ATOM 2228 O O . CYS A 1 268 ? -9.997 -1.606 5.738 1.00 85.31 268 CYS A O 1
ATOM 2230 N N . LEU A 1 269 ? -10.502 -1.915 7.892 1.00 86.25 269 LEU A N 1
ATOM 2231 C CA . LEU A 1 269 ? -9.601 -0.888 8.401 1.00 86.25 269 LEU A CA 1
ATOM 2232 C C . LEU A 1 269 ? -8.878 -1.423 9.633 1.00 86.25 269 LEU A C 1
ATOM 2234 O O . LEU A 1 269 ? -9.539 -1.888 10.558 1.00 86.25 269 LEU A O 1
ATOM 2238 N N . PHE A 1 270 ? -7.556 -1.299 9.647 1.00 85.50 270 PHE A N 1
ATOM 2239 C CA . PHE A 1 270 ? -6.691 -1.518 10.798 1.00 85.50 270 PHE A CA 1
ATOM 2240 C C . PHE A 1 270 ? -6.082 -0.184 11.197 1.00 85.50 270 PHE A C 1
ATOM 2242 O O . PHE A 1 270 ? -5.401 0.456 10.387 1.00 85.50 270 PHE A O 1
ATOM 2249 N N . LEU A 1 271 ? -6.389 0.253 12.413 1.00 84.50 271 LEU A N 1
ATOM 2250 C CA . LEU A 1 271 ? -6.080 1.591 12.899 1.00 84.50 271 LEU A CA 1
ATOM 2251 C C . LEU A 1 271 ? -5.399 1.485 14.264 1.00 84.50 271 LEU A C 1
ATOM 2253 O O . LEU A 1 271 ? -5.971 0.920 15.196 1.00 84.50 271 LEU A O 1
ATOM 2257 N N . GLY A 1 272 ? -4.202 2.055 14.377 1.00 81.31 272 GLY A N 1
ATOM 2258 C CA . GLY A 1 272 ? -3.542 2.289 15.662 1.00 81.31 272 GLY A CA 1
ATOM 2259 C C . GLY A 1 272 ? -4.174 3.445 16.443 1.00 81.31 272 GLY A C 1
ATOM 2260 O O . GLY A 1 272 ? -4.657 4.425 15.860 1.00 81.31 272 GLY A O 1
ATOM 2261 N N . LEU A 1 273 ? -4.172 3.332 17.763 1.00 80.88 273 LEU A N 1
ATOM 2262 C CA . LEU A 1 273 ? -4.526 4.395 18.693 1.00 80.88 273 LEU A CA 1
ATOM 2263 C C . LEU A 1 273 ? -3.284 4.891 19.433 1.00 80.88 273 LEU A C 1
ATOM 2265 O O . LEU A 1 273 ? -2.372 4.122 19.724 1.00 80.88 273 LEU A O 1
ATOM 2269 N N . SER A 1 274 ? -3.286 6.168 19.816 1.00 82.19 274 SER A N 1
ATOM 2270 C CA . SER A 1 274 ? -2.239 6.744 20.674 1.00 82.19 274 SER A CA 1
ATOM 2271 C C . SER A 1 274 ? -2.383 6.371 22.154 1.00 82.19 274 SER A C 1
ATOM 2273 O O . SER A 1 274 ? -1.507 6.671 22.958 1.00 82.19 274 SER A O 1
ATOM 2275 N N . GLU A 1 275 ? -3.526 5.809 22.534 1.00 79.19 275 GLU A N 1
ATOM 2276 C CA . GLU A 1 275 ? -3.897 5.446 23.901 1.00 79.19 275 GLU A CA 1
ATOM 2277 C C . GLU A 1 275 ? -4.777 4.189 23.876 1.00 79.19 275 GLU A C 1
ATOM 2279 O O . GLU A 1 275 ? -5.328 3.834 22.831 1.00 79.19 275 GLU A O 1
ATOM 2284 N N . ARG A 1 276 ? -4.922 3.516 25.023 1.00 78.19 276 ARG A N 1
ATOM 2285 C CA . ARG A 1 276 ? -5.797 2.343 25.158 1.00 78.19 276 ARG A CA 1
ATOM 2286 C C . ARG A 1 276 ? -7.204 2.675 24.649 1.00 78.19 276 ARG A C 1
ATOM 2288 O O . ARG A 1 276 ? -7.724 3.762 24.921 1.00 78.19 276 ARG A O 1
ATOM 2295 N N . ALA A 1 277 ? -7.829 1.739 23.931 1.00 79.06 277 ALA A N 1
ATOM 2296 C CA . ALA A 1 277 ? -9.197 1.924 23.455 1.00 79.06 277 ALA A CA 1
ATOM 2297 C C . ALA A 1 277 ? -10.170 2.072 24.633 1.00 79.06 277 ALA A C 1
ATOM 2299 O O . ALA A 1 277 ? -10.312 1.158 25.447 1.00 79.06 277 ALA A O 1
ATOM 2300 N N . LYS A 1 278 ? -10.851 3.217 24.670 1.00 85.31 278 LYS A N 1
ATOM 2301 C CA . LYS A 1 278 ? -11.861 3.595 25.653 1.00 85.31 278 LYS A CA 1
ATOM 2302 C C . LYS A 1 278 ? -13.243 3.497 25.027 1.00 85.31 278 LYS A C 1
ATOM 2304 O O . LYS A 1 278 ? -13.720 4.446 24.394 1.00 85.31 278 LYS A O 1
ATOM 2309 N N . TRP A 1 279 ? -13.878 2.329 25.118 1.00 83.62 279 TRP A N 1
ATOM 2310 C CA . TRP A 1 279 ? -15.027 1.976 24.273 1.00 83.62 279 TRP A CA 1
ATOM 2311 C C . TRP A 1 279 ? -16.222 2.902 24.476 1.00 83.62 279 TRP A C 1
ATOM 2313 O O . TRP A 1 279 ? -16.820 3.340 23.493 1.00 83.62 279 TRP A O 1
ATOM 2323 N N . LYS A 1 280 ? -16.546 3.264 25.725 1.00 84.25 280 LYS A N 1
ATOM 2324 C CA . LYS A 1 280 ? -17.640 4.206 26.032 1.00 84.25 280 LYS A CA 1
ATOM 2325 C C . LYS A 1 280 ? -17.430 5.558 25.348 1.00 84.25 280 LYS A C 1
ATOM 2327 O O . LYS A 1 280 ? -18.337 6.081 24.702 1.00 84.25 280 LYS A O 1
ATOM 2332 N N . LYS A 1 281 ? -16.205 6.078 25.423 1.00 88.81 281 LYS A N 1
ATOM 2333 C CA . LYS A 1 281 ? -15.792 7.354 24.828 1.00 88.81 281 LYS A CA 1
ATOM 2334 C C . LYS A 1 281 ? -15.776 7.291 23.297 1.00 88.81 281 LYS A C 1
ATOM 2336 O O . LYS A 1 281 ? -16.349 8.148 22.627 1.00 88.81 281 LYS A O 1
ATOM 2341 N N . MET A 1 282 ? -15.180 6.244 22.725 1.00 88.81 282 MET A N 1
ATOM 2342 C CA . MET A 1 282 ? -15.133 6.039 21.274 1.00 88.81 282 MET A CA 1
ATOM 2343 C C . MET A 1 282 ? -16.513 5.845 20.651 1.00 88.81 282 MET A C 1
ATOM 2345 O O . MET A 1 282 ? -16.744 6.291 19.527 1.00 88.81 282 MET A O 1
ATOM 2349 N N . LEU A 1 283 ? -17.427 5.172 21.351 1.00 90.06 283 LEU A N 1
ATOM 2350 C CA . LEU A 1 283 ? -18.728 4.762 20.820 1.00 90.06 283 LEU A CA 1
ATOM 2351 C C . LEU A 1 283 ? -19.875 5.713 21.194 1.00 90.06 283 LEU A C 1
ATOM 2353 O O . LEU A 1 283 ? -21.028 5.495 20.805 1.00 90.06 283 LEU A O 1
ATOM 2357 N N . GLU A 1 284 ? -19.570 6.811 21.887 1.00 89.69 284 GLU A N 1
ATOM 2358 C CA . GLU A 1 284 ? -20.557 7.788 22.329 1.00 89.69 284 GLU A CA 1
ATOM 2359 C C . GLU A 1 284 ? -21.355 8.378 21.149 1.00 89.69 284 GLU A C 1
ATOM 2361 O O . GLU A 1 284 ? -20.808 8.980 20.213 1.00 89.69 284 GLU A O 1
ATOM 2366 N N . GLY A 1 285 ? -22.684 8.240 21.211 1.00 90.69 285 GLY A N 1
ATOM 2367 C CA . GLY A 1 285 ? -23.612 8.767 20.207 1.00 90.69 285 GLY A CA 1
ATOM 2368 C C . GLY A 1 285 ? -23.642 7.987 18.886 1.00 90.69 285 GLY A C 1
ATOM 2369 O O . GLY A 1 285 ? -24.120 8.517 17.881 1.00 90.69 285 GLY A O 1
ATOM 2370 N N . LEU A 1 286 ? -23.118 6.755 18.859 1.00 91.88 286 LEU A N 1
ATOM 2371 C CA . LEU A 1 286 ? -23.085 5.905 17.662 1.00 91.88 286 LEU A CA 1
ATOM 2372 C C . LEU A 1 286 ? -24.159 4.812 17.635 1.00 91.88 286 LEU A C 1
ATOM 2374 O O . LEU A 1 286 ? -24.286 4.134 16.613 1.00 91.88 286 LEU A O 1
ATOM 2378 N N . ASP A 1 287 ? -24.974 4.693 18.687 1.00 91.38 287 ASP A N 1
ATOM 2379 C CA . ASP A 1 287 ? -25.958 3.614 18.875 1.00 91.38 287 ASP A CA 1
ATOM 2380 C C . ASP A 1 287 ? -25.315 2.225 18.705 1.00 91.38 287 ASP A C 1
ATOM 2382 O O . ASP A 1 287 ? -25.853 1.364 18.008 1.00 91.38 287 ASP A O 1
ATOM 2386 N N . ALA A 1 288 ? -24.109 2.054 19.255 1.00 89.75 288 ALA A N 1
ATOM 2387 C CA . ALA A 1 288 ? -23.337 0.831 19.102 1.00 89.75 288 ALA A CA 1
ATOM 2388 C C . ALA A 1 288 ? -23.975 -0.330 19.880 1.00 89.75 288 ALA A C 1
ATOM 2390 O O . ALA A 1 288 ? -24.394 -0.166 21.027 1.00 89.75 288 ALA A O 1
ATOM 2391 N N . GLU A 1 289 ? -24.024 -1.508 19.263 1.00 89.06 289 GLU A N 1
ATOM 2392 C CA . GLU A 1 289 ? -24.523 -2.736 19.882 1.00 89.06 289 GLU A CA 1
ATOM 2393 C C . GLU A 1 289 ? -23.355 -3.688 20.152 1.00 89.06 289 GLU A C 1
ATOM 2395 O O . GLU A 1 289 ? -22.719 -4.163 19.210 1.00 89.06 289 GLU A O 1
ATOM 2400 N N . LEU A 1 290 ? -23.080 -3.989 21.424 1.00 88.19 290 LEU A N 1
ATOM 2401 C CA . LEU A 1 290 ? -22.091 -5.000 21.801 1.00 88.19 290 LEU A CA 1
ATOM 2402 C C . LEU A 1 290 ? -22.590 -6.398 21.414 1.00 88.19 290 LEU A C 1
ATOM 2404 O O . LEU A 1 290 ? -23.716 -6.786 21.731 1.00 88.19 290 LEU A O 1
ATOM 2408 N N . ARG A 1 291 ? -21.739 -7.163 20.734 1.00 85.00 291 ARG A N 1
ATOM 2409 C CA . ARG A 1 291 ? -22.028 -8.510 20.246 1.00 85.00 291 ARG A CA 1
ATOM 2410 C C . ARG A 1 291 ? -21.180 -9.526 20.984 1.00 85.00 291 ARG A C 1
ATOM 2412 O O . ARG A 1 291 ? -19.972 -9.358 21.120 1.00 85.00 291 ARG A O 1
ATOM 2419 N N . ASP A 1 292 ? -21.827 -10.601 21.418 1.00 80.19 292 ASP A N 1
ATOM 2420 C CA . ASP A 1 292 ? -21.171 -11.631 22.212 1.00 80.19 292 ASP A CA 1
ATOM 2421 C C . ASP A 1 292 ? -20.158 -12.421 21.377 1.00 80.19 292 ASP A C 1
ATOM 2423 O O . ASP A 1 292 ? -20.523 -13.106 20.416 1.00 80.19 292 ASP A O 1
ATOM 2427 N N . LEU A 1 293 ? -18.889 -12.334 21.781 1.00 77.50 293 LEU A N 1
ATOM 2428 C CA . LEU A 1 293 ? -17.743 -12.999 21.163 1.00 77.50 293 LEU A CA 1
ATOM 2429 C C . LEU A 1 293 ? -17.901 -14.527 21.102 1.00 77.50 293 LEU A C 1
ATOM 2431 O O . LEU A 1 293 ? -17.409 -15.162 20.175 1.00 77.50 293 LEU A O 1
ATOM 2435 N N . ARG A 1 294 ? -18.660 -15.126 22.024 1.00 75.38 294 ARG A N 1
ATOM 2436 C CA . ARG A 1 294 ? -18.899 -16.576 22.094 1.00 75.38 294 ARG A CA 1
ATOM 2437 C C . ARG A 1 294 ? -19.940 -17.064 21.088 1.00 75.38 294 ARG A C 1
ATOM 2439 O O . ARG A 1 294 ? -20.009 -18.261 20.814 1.00 75.38 294 ARG A O 1
ATOM 2446 N N . THR A 1 295 ? -20.797 -16.174 20.583 1.00 77.50 295 THR A N 1
ATOM 2447 C CA . THR A 1 295 ? -21.971 -16.564 19.775 1.00 77.50 295 THR A CA 1
ATOM 2448 C C . THR A 1 295 ? -22.025 -15.904 18.406 1.00 77.50 295 THR A C 1
ATOM 2450 O O . THR A 1 295 ? -22.621 -16.460 17.481 1.00 77.50 295 THR A O 1
ATOM 2453 N N . VAL A 1 296 ? -21.401 -14.737 18.249 1.00 78.19 296 VAL A N 1
ATOM 2454 C CA . VAL A 1 296 ? -21.404 -13.977 17.005 1.00 78.19 296 VAL A CA 1
ATOM 2455 C C . VAL A 1 296 ? -20.059 -14.135 16.320 1.00 78.19 296 VAL A C 1
ATOM 2457 O O . VAL A 1 296 ? -19.067 -13.553 16.741 1.00 78.19 296 VAL A O 1
ATOM 2460 N N . ARG A 1 297 ? -20.060 -14.876 15.213 1.00 82.06 297 ARG A N 1
ATOM 2461 C CA . ARG A 1 297 ? -18.898 -15.082 14.349 1.00 82.06 297 ARG A CA 1
ATOM 2462 C C . ARG A 1 297 ? -19.216 -14.634 12.933 1.00 82.06 297 ARG A C 1
ATOM 2464 O O . ARG A 1 297 ? -20.248 -15.023 12.379 1.00 82.06 297 ARG A O 1
ATOM 2471 N N . ARG A 1 298 ? -18.333 -13.832 12.343 1.00 77.88 298 ARG A N 1
ATOM 2472 C CA . ARG A 1 298 ? -18.463 -13.337 10.972 1.00 77.88 298 ARG A CA 1
ATOM 2473 C C . ARG A 1 298 ? -17.217 -13.685 10.178 1.00 77.88 298 ARG A C 1
ATOM 2475 O O . ARG A 1 298 ? -16.116 -13.296 10.543 1.00 77.88 298 ARG A O 1
ATOM 2482 N N . THR A 1 299 ? -17.408 -14.395 9.079 1.00 79.50 299 THR A N 1
ATOM 2483 C CA . THR A 1 299 ? -16.311 -14.860 8.235 1.00 79.50 299 THR A CA 1
ATOM 2484 C C . THR A 1 299 ? -16.082 -13.887 7.087 1.00 79.50 299 THR A C 1
ATOM 2486 O O . THR A 1 299 ? -17.031 -13.491 6.403 1.00 79.50 299 THR A O 1
ATOM 2489 N N . PHE A 1 300 ? -14.829 -13.524 6.842 1.00 72.69 300 PHE A N 1
ATOM 2490 C CA . PHE A 1 300 ? -14.446 -12.609 5.772 1.00 72.69 300 PHE A CA 1
ATOM 2491 C C . PHE A 1 300 ? -13.143 -13.055 5.096 1.00 72.69 300 PHE A C 1
ATOM 2493 O O . PHE A 1 300 ? -12.472 -13.990 5.532 1.00 72.69 300 PHE A O 1
ATOM 2500 N N . ARG A 1 301 ? -12.829 -12.428 3.959 1.00 71.06 301 ARG A N 1
ATOM 2501 C CA . ARG A 1 301 ? -11.612 -12.684 3.180 1.00 71.06 301 ARG A CA 1
ATOM 2502 C C . ARG A 1 301 ? -10.946 -11.366 2.845 1.00 71.06 301 ARG A C 1
ATOM 2504 O O . ARG A 1 301 ? -11.631 -10.438 2.409 1.00 71.06 301 ARG A O 1
ATOM 2511 N N . PHE A 1 302 ? -9.630 -11.318 2.988 1.00 64.94 302 PHE A N 1
ATOM 2512 C CA . PHE A 1 302 ? -8.837 -10.231 2.430 1.00 64.94 302 PHE A CA 1
ATOM 2513 C C . PHE A 1 302 ? -8.785 -10.360 0.903 1.00 64.94 302 PHE A C 1
ATOM 2515 O O . PHE A 1 302 ? -8.907 -11.452 0.349 1.00 64.94 302 PHE A O 1
ATOM 2522 N N . ASN A 1 303 ? -8.676 -9.238 0.190 1.00 55.19 303 ASN A N 1
ATOM 2523 C CA . ASN A 1 303 ? -8.690 -9.250 -1.278 1.00 55.19 303 ASN A CA 1
ATOM 2524 C C . ASN A 1 303 ? -7.384 -9.779 -1.894 1.00 55.19 303 ASN A C 1
ATOM 2526 O O . ASN A 1 303 ? -7.362 -10.114 -3.082 1.00 55.19 303 ASN A O 1
ATOM 2530 N N . ASP A 1 304 ? -6.301 -9.809 -1.123 1.00 53.97 304 ASP A N 1
ATOM 2531 C CA . ASP A 1 304 ? -4.964 -10.228 -1.536 1.00 53.97 304 ASP A CA 1
ATOM 2532 C C . ASP A 1 304 ? -4.597 -11.642 -1.070 1.00 53.97 304 ASP A C 1
ATOM 2534 O O . ASP A 1 304 ? -3.912 -12.346 -1.815 1.00 53.97 304 ASP A O 1
ATOM 2538 N N . ASN A 1 305 ? -5.149 -12.116 0.051 1.00 53.00 305 ASN A N 1
ATOM 2539 C CA . ASN A 1 305 ? -4.954 -13.490 0.512 1.00 53.00 305 ASN A CA 1
ATOM 2540 C C . ASN A 1 305 ? -6.178 -14.376 0.245 1.00 53.00 305 ASN A C 1
ATOM 2542 O O . ASN A 1 305 ? -7.329 -13.975 0.389 1.00 53.00 305 ASN A O 1
ATOM 2546 N N . ARG A 1 306 ? -5.941 -15.644 -0.118 1.00 54.56 306 ARG A N 1
ATOM 2547 C CA . ARG A 1 306 ? -7.012 -16.664 -0.163 1.00 54.56 306 ARG A CA 1
ATOM 2548 C C . ARG A 1 306 ? -7.473 -17.091 1.235 1.00 54.56 306 ARG A C 1
ATOM 2550 O O . ARG A 1 306 ? -8.376 -17.923 1.330 1.00 54.56 306 ARG A O 1
ATOM 2557 N N . ASP A 1 307 ? -6.851 -16.539 2.268 1.00 63.06 307 ASP A N 1
ATOM 2558 C CA . ASP A 1 307 ? -7.075 -16.893 3.657 1.00 63.06 307 ASP A CA 1
ATOM 2559 C C . ASP A 1 307 ? -8.424 -16.365 4.136 1.00 63.06 307 ASP A C 1
ATOM 2561 O O . ASP A 1 307 ? -8.860 -15.252 3.818 1.00 63.06 307 ASP A O 1
ATOM 2565 N N . VAL A 1 308 ? -9.105 -17.232 4.870 1.00 69.00 308 VAL A N 1
ATOM 2566 C CA . VAL A 1 308 ? -10.424 -16.996 5.434 1.00 69.00 308 VAL A CA 1
ATOM 2567 C C . VAL A 1 308 ? -10.237 -16.746 6.920 1.00 69.00 308 VAL A C 1
ATOM 2569 O O . VAL A 1 308 ? -9.618 -17.552 7.611 1.00 69.00 308 VAL A O 1
ATOM 2572 N N . TRP A 1 309 ? -10.786 -15.634 7.392 1.00 71.88 309 TRP A N 1
ATOM 2573 C CA . TRP A 1 309 ? -10.648 -15.195 8.773 1.00 71.88 309 TRP A CA 1
ATOM 2574 C C . TRP A 1 309 ? -12.018 -15.105 9.428 1.00 71.88 309 TRP A C 1
ATOM 2576 O O . TRP A 1 309 ? -12.996 -14.692 8.795 1.00 71.88 309 TRP A O 1
ATOM 2586 N N . ASP A 1 310 ? -12.078 -15.490 10.698 1.00 75.50 310 ASP A N 1
ATOM 2587 C CA . ASP A 1 310 ? -13.267 -15.383 11.533 1.00 75.50 310 ASP A CA 1
ATOM 2588 C C . ASP A 1 310 ? -13.109 -14.196 12.494 1.00 75.50 310 ASP A C 1
ATOM 2590 O O . ASP A 1 310 ? -12.141 -14.118 13.246 1.00 75.50 310 ASP A O 1
ATOM 2594 N N . TYR A 1 311 ? -14.073 -13.274 12.462 1.00 77.25 311 TYR A N 1
ATOM 2595 C CA . TYR A 1 311 ? -14.186 -12.133 13.370 1.00 77.25 311 TYR A CA 1
ATOM 2596 C C . TYR A 1 311 ? -15.290 -12.386 14.402 1.00 77.25 311 TYR A C 1
ATOM 2598 O O . TYR A 1 311 ? -16.460 -12.560 14.034 1.00 77.25 311 TYR A O 1
ATOM 2606 N N . ASN A 1 312 ? -14.940 -12.395 15.685 1.00 79.19 312 ASN A N 1
ATOM 2607 C CA . ASN A 1 312 ? -15.813 -12.805 16.781 1.00 79.19 312 ASN A CA 1
ATOM 2608 C C . ASN A 1 312 ? -16.224 -11.605 17.652 1.00 79.19 312 ASN A C 1
ATOM 2610 O O . ASN A 1 312 ? -15.382 -10.865 18.149 1.00 79.19 312 ASN A O 1
ATOM 2614 N N . GLY A 1 313 ? -17.529 -11.421 17.871 1.00 84.44 313 GLY A N 1
ATOM 2615 C CA . GLY A 1 313 ? -18.066 -10.363 18.736 1.00 84.44 313 GLY A CA 1
ATOM 2616 C C . GLY A 1 313 ? -17.983 -8.951 18.142 1.00 84.44 313 GLY A C 1
ATOM 2617 O O . GLY A 1 313 ? -18.431 -8.729 17.007 1.00 84.44 313 GLY A O 1
ATOM 2618 N N . GLY A 1 314 ? -17.478 -8.007 18.944 1.00 86.62 314 GLY A N 1
ATOM 2619 C CA . GLY A 1 314 ? -17.286 -6.594 18.601 1.00 86.62 314 GLY A CA 1
ATOM 2620 C C . GLY A 1 314 ? -18.526 -5.714 18.788 1.00 86.62 314 GLY A C 1
ATOM 2621 O O . GLY A 1 314 ? -19.554 -6.144 19.308 1.00 86.62 314 GLY A O 1
ATOM 2622 N N . PHE A 1 315 ? -18.427 -4.463 18.349 1.00 89.19 315 PHE A N 1
ATOM 2623 C CA . PHE A 1 315 ? -19.497 -3.471 18.403 1.00 89.19 315 PHE A CA 1
ATOM 2624 C C . PHE A 1 315 ? -20.061 -3.206 17.012 1.00 89.19 315 PHE A C 1
ATOM 2626 O O . PHE A 1 315 ? -19.346 -2.731 16.128 1.00 89.19 315 PHE A O 1
ATOM 2633 N N . ASP A 1 316 ? -21.351 -3.472 16.818 1.00 92.44 316 ASP A N 1
ATOM 2634 C CA . ASP A 1 316 ? -22.040 -3.161 15.570 1.00 92.44 316 ASP A CA 1
ATOM 2635 C C . ASP A 1 316 ? -22.500 -1.696 15.553 1.00 92.44 316 ASP A C 1
ATOM 2637 O O . ASP A 1 316 ? -23.211 -1.235 16.444 1.00 92.44 316 ASP A O 1
ATOM 2641 N N . ILE A 1 317 ? -22.143 -0.969 14.494 1.00 93.69 317 ILE A N 1
ATOM 2642 C CA . ILE A 1 317 ? -22.568 0.405 14.215 1.00 93.69 317 ILE A CA 1
ATOM 2643 C C . ILE A 1 317 ? -23.296 0.415 12.875 1.00 93.69 317 ILE A C 1
ATOM 2645 O O . ILE A 1 317 ? -22.762 0.001 11.844 1.00 93.69 317 ILE A O 1
ATOM 2649 N N . LYS A 1 318 ? -24.525 0.936 12.860 1.00 93.62 318 LYS A N 1
ATOM 2650 C CA . LYS A 1 318 ? -25.330 1.036 11.638 1.00 93.62 318 LYS A CA 1
ATOM 2651 C C . LYS A 1 318 ? -25.218 2.413 10.989 1.00 93.62 318 LYS A C 1
ATOM 2653 O O . LYS A 1 318 ? -25.550 3.424 11.613 1.00 93.62 318 LYS A O 1
ATOM 2658 N N . ARG A 1 319 ? -24.824 2.437 9.713 1.00 93.12 319 ARG A N 1
ATOM 2659 C CA . ARG A 1 319 ? -24.761 3.628 8.857 1.00 93.12 319 ARG A CA 1
ATOM 2660 C C . ARG A 1 319 ? -26.143 4.048 8.353 1.00 93.12 319 ARG A C 1
ATOM 2662 O O . ARG A 1 319 ? -27.069 3.240 8.278 1.00 93.12 319 ARG A O 1
ATOM 2669 N N . ILE A 1 320 ? -26.278 5.313 7.953 1.00 93.06 320 ILE A N 1
ATOM 2670 C CA . ILE A 1 320 ? -27.531 5.897 7.443 1.00 93.06 320 ILE A CA 1
ATOM 2671 C C . ILE A 1 320 ? -28.114 5.176 6.214 1.00 93.06 320 ILE A C 1
ATOM 2673 O O . ILE A 1 320 ? -29.327 5.175 6.023 1.00 93.06 320 ILE A O 1
ATOM 2677 N N . ASP A 1 321 ? -27.273 4.542 5.393 1.00 90.25 321 ASP A N 1
ATOM 2678 C CA . ASP A 1 321 ? -27.694 3.761 4.222 1.00 90.25 321 ASP A CA 1
ATOM 2679 C C . ASP A 1 321 ? -28.021 2.294 4.551 1.00 90.25 321 ASP A C 1
ATOM 2681 O O . ASP A 1 321 ? -28.370 1.520 3.662 1.00 90.25 321 ASP A O 1
ATOM 2685 N N . GLY A 1 322 ? -27.940 1.912 5.827 1.00 91.12 322 GLY A N 1
ATOM 2686 C CA . GLY A 1 322 ? -28.260 0.579 6.316 1.00 91.12 322 GLY A CA 1
ATOM 2687 C C . GLY A 1 322 ? -27.081 -0.386 6.383 1.00 91.12 322 GLY A C 1
ATOM 2688 O O . GLY A 1 322 ? -27.274 -1.465 6.943 1.00 91.12 322 GLY A O 1
ATOM 2689 N N . LYS A 1 323 ? -25.889 -0.016 5.886 1.00 91.69 323 LYS A N 1
ATOM 2690 C CA . LYS A 1 323 ? -24.675 -0.824 6.081 1.00 91.69 323 LYS A CA 1
ATOM 2691 C C . LYS A 1 323 ? -24.317 -0.932 7.560 1.00 91.69 323 LYS A C 1
ATOM 2693 O O . LYS A 1 323 ? -24.591 -0.011 8.334 1.00 91.69 323 LYS A O 1
ATOM 2698 N N . VAL A 1 324 ? -23.681 -2.034 7.938 1.00 91.12 324 VAL A N 1
ATOM 2699 C CA . VAL A 1 324 ? -23.248 -2.287 9.317 1.00 91.12 324 VAL A CA 1
ATOM 2700 C C . VAL A 1 324 ? -21.737 -2.430 9.335 1.00 91.12 324 VAL A C 1
ATOM 2702 O O . VAL A 1 324 ? -21.179 -3.137 8.503 1.00 91.12 324 VAL A O 1
ATOM 2705 N N . ALA A 1 325 ? -21.086 -1.752 10.272 1.00 90.56 325 ALA A N 1
ATOM 2706 C CA . ALA A 1 325 ? -19.691 -1.985 10.594 1.00 90.56 325 ALA A CA 1
ATOM 2707 C C . ALA A 1 325 ? -19.597 -2.681 11.941 1.00 90.56 325 ALA A C 1
ATOM 2709 O O . ALA A 1 325 ? -20.328 -2.310 12.854 1.00 90.56 325 ALA A O 1
ATOM 2710 N N . THR A 1 326 ? -18.685 -3.634 12.062 1.00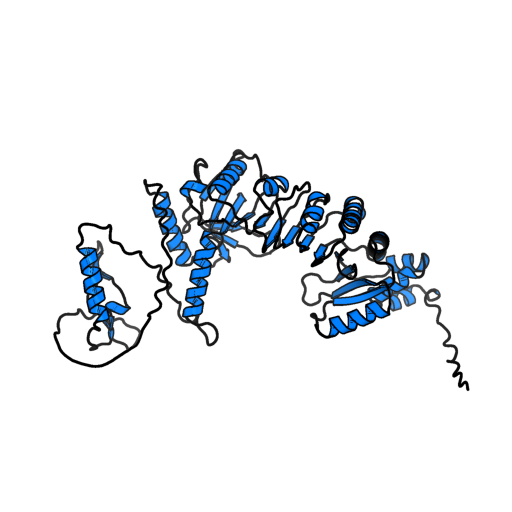 89.25 326 THR A N 1
ATOM 2711 C CA . THR A 1 326 ? -18.280 -4.201 13.347 1.00 89.25 326 THR A CA 1
ATOM 2712 C C . THR A 1 326 ? -16.903 -3.650 13.694 1.00 89.25 326 THR A C 1
ATOM 2714 O O . THR A 1 326 ? -16.000 -3.726 12.861 1.00 89.25 326 THR A O 1
ATOM 2717 N N . VAL A 1 327 ? -16.761 -3.072 14.888 1.00 87.81 327 VAL A N 1
ATOM 2718 C CA . VAL A 1 327 ? -15.512 -2.492 15.408 1.00 87.81 327 VAL A CA 1
ATOM 2719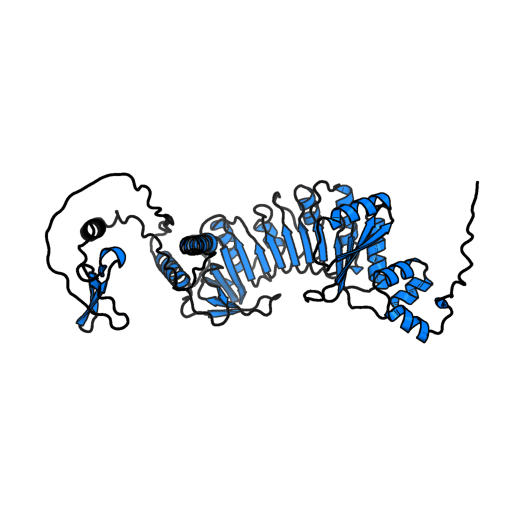 C C . VAL A 1 327 ? -15.074 -3.247 16.658 1.00 87.81 327 VAL A C 1
ATOM 2721 O O . VAL A 1 327 ? -15.909 -3.596 17.492 1.00 87.81 327 VAL A O 1
ATOM 2724 N N . GLY A 1 328 ? -13.775 -3.464 16.817 1.00 83.19 328 GLY A N 1
ATOM 2725 C CA . GLY A 1 328 ? -13.230 -4.222 17.937 1.00 83.19 328 GLY A CA 1
ATOM 2726 C C . GLY A 1 328 ? -11.710 -4.311 17.892 1.00 83.19 328 GLY A C 1
ATOM 2727 O O . GLY A 1 328 ? -11.077 -3.742 17.003 1.00 83.19 328 GLY A O 1
ATOM 2728 N N . TYR A 1 329 ? -11.122 -5.015 18.855 1.00 77.06 329 TYR A N 1
ATOM 2729 C CA . TYR A 1 329 ? -9.676 -5.233 18.903 1.00 77.06 329 TYR A CA 1
ATOM 2730 C C . TYR A 1 329 ? -9.214 -6.139 17.760 1.00 77.06 329 TYR A C 1
ATOM 2732 O O . TYR A 1 329 ? -9.811 -7.189 17.520 1.00 77.06 329 TYR A O 1
ATOM 2740 N N . CYS A 1 330 ? -8.131 -5.758 17.081 1.00 69.00 330 CYS A N 1
ATOM 2741 C CA . CYS A 1 330 ? -7.586 -6.516 15.954 1.00 69.00 330 CYS A CA 1
ATOM 2742 C C . CYS A 1 330 ? -7.145 -7.928 16.372 1.00 69.00 330 CYS A C 1
ATOM 2744 O O . CYS A 1 330 ? -7.577 -8.914 15.780 1.00 69.00 330 CYS A O 1
ATOM 2746 N N . ASN A 1 331 ? -6.349 -8.035 17.437 1.00 65.25 331 ASN A N 1
ATOM 2747 C CA . ASN A 1 331 ? -5.716 -9.301 17.827 1.00 65.25 331 ASN A CA 1
ATOM 2748 C C . ASN A 1 331 ? -6.585 -10.165 18.754 1.00 65.25 331 ASN A C 1
ATOM 2750 O O . ASN A 1 331 ? -6.329 -11.353 18.902 1.00 65.25 331 ASN A O 1
ATOM 2754 N N . LEU A 1 332 ? -7.636 -9.592 19.352 1.00 59.88 332 LEU A N 1
ATOM 2755 C CA . LEU A 1 332 ? -8.471 -10.279 20.349 1.00 59.88 332 LEU A CA 1
ATOM 2756 C C . LEU A 1 332 ? -9.829 -10.732 19.798 1.00 59.88 332 LEU A C 1
ATOM 2758 O O . LEU A 1 332 ? -10.634 -11.305 20.526 1.00 59.88 332 LEU A O 1
ATOM 2762 N N . GLN A 1 333 ? -10.105 -10.465 18.518 1.00 61.22 333 GLN A N 1
ATOM 2763 C CA . GLN A 1 333 ? -11.371 -10.838 17.873 1.00 61.22 333 GLN A CA 1
ATOM 2764 C C . GLN A 1 333 ? -11.185 -11.623 16.574 1.00 61.22 333 GLN A C 1
ATOM 2766 O O . GLN A 1 333 ? -12.162 -12.163 16.055 1.00 61.22 333 GLN A O 1
ATOM 2771 N N . VAL A 1 334 ? -9.956 -11.735 16.066 1.00 61.12 334 VAL A N 1
ATOM 2772 C CA . VAL A 1 334 ? -9.644 -12.432 14.815 1.00 61.12 334 VAL A CA 1
ATOM 2773 C C . VAL A 1 334 ? -9.033 -13.801 15.104 1.00 61.12 334 VAL A C 1
ATOM 2775 O O . VAL A 1 334 ? -8.069 -13.924 15.853 1.00 61.12 334 VAL A O 1
ATOM 2778 N N . THR A 1 335 ? -9.577 -14.839 14.475 1.00 59.41 335 THR A N 1
ATOM 2779 C CA . THR A 1 335 ? -9.034 -16.203 14.507 1.00 59.41 335 THR A CA 1
ATOM 2780 C C . THR A 1 335 ? -8.917 -16.760 13.092 1.00 59.41 335 THR A C 1
ATOM 2782 O O . THR A 1 335 ? -9.752 -16.452 12.236 1.00 59.41 335 THR A O 1
ATOM 2785 N N . ASP A 1 336 ? -7.938 -17.638 12.851 1.00 66.06 336 ASP A N 1
ATOM 2786 C CA . ASP A 1 336 ? -7.953 -18.467 11.640 1.00 66.06 336 ASP A CA 1
ATOM 2787 C C . ASP A 1 336 ? -9.237 -19.305 11.601 1.00 66.06 336 ASP A C 1
ATOM 2789 O O . ASP A 1 336 ? -9.785 -19.684 12.644 1.00 66.06 336 ASP A O 1
ATOM 2793 N N . GLU A 1 337 ? -9.695 -19.636 10.394 1.00 64.50 337 GLU A N 1
ATOM 2794 C CA . GLU A 1 337 ? -10.891 -20.451 10.205 1.00 64.50 337 GLU A CA 1
ATOM 2795 C C . GLU A 1 337 ? -10.832 -21.740 11.049 1.00 64.50 337 GLU A C 1
ATOM 2797 O O . GLU A 1 337 ? -9.919 -22.559 10.922 1.00 64.50 337 GLU A O 1
ATOM 2802 N N . ASN A 1 338 ? -11.853 -21.951 11.885 1.00 62.78 338 ASN A N 1
ATOM 2803 C CA . ASN A 1 338 ? -12.010 -23.127 12.753 1.00 62.78 338 ASN A CA 1
ATOM 2804 C C . ASN A 1 338 ? -11.010 -23.260 13.918 1.00 62.78 338 ASN A C 1
ATOM 2806 O O . ASN A 1 338 ? -10.990 -24.315 14.560 1.00 62.78 338 ASN A O 1
ATOM 2810 N N . LYS A 1 339 ? -10.223 -22.227 14.247 1.00 67.44 339 LYS A N 1
ATOM 2811 C CA . LYS A 1 339 ? -9.497 -22.204 15.526 1.00 67.44 339 LYS A CA 1
ATOM 2812 C C . LYS A 1 339 ? -10.446 -21.861 16.686 1.00 67.44 339 LYS A C 1
ATOM 2814 O O . LYS A 1 339 ? -11.345 -21.038 16.513 1.00 67.44 339 LYS A O 1
ATOM 2819 N N . PRO A 1 340 ? -10.295 -22.504 17.860 1.00 68.94 340 PRO A N 1
ATOM 2820 C CA . PRO A 1 340 ? -11.081 -22.157 19.037 1.00 68.94 340 PRO A CA 1
ATOM 2821 C C . PRO A 1 340 ? -10.706 -20.762 19.549 1.00 68.94 340 PRO A C 1
ATOM 2823 O O . PRO A 1 340 ? -9.587 -20.293 19.341 1.00 68.94 340 PRO A O 1
ATOM 2826 N N . LEU A 1 341 ? -11.642 -20.127 20.257 1.00 67.75 341 LEU A N 1
ATOM 2827 C CA . LEU A 1 341 ? -11.374 -18.892 20.989 1.00 67.75 341 LEU A CA 1
ATOM 2828 C C . LEU A 1 341 ? -10.331 -19.155 22.075 1.00 67.75 341 LEU A C 1
ATOM 2830 O O . LEU A 1 341 ? -10.420 -20.151 22.798 1.00 67.75 341 LEU A O 1
ATOM 2834 N N . ARG A 1 342 ? -9.358 -18.253 22.187 1.00 69.12 342 ARG A N 1
ATOM 2835 C CA . ARG A 1 342 ? -8.346 -18.298 23.243 1.00 69.12 342 ARG A CA 1
ATOM 2836 C C . ARG A 1 342 ? -8.919 -17.736 24.544 1.00 69.12 342 ARG A C 1
ATOM 2838 O O . ARG A 1 342 ? -9.844 -16.923 24.510 1.00 69.12 342 ARG A O 1
ATOM 2845 N N . LEU A 1 343 ? -8.369 -18.162 25.680 1.00 65.00 343 LEU A N 1
ATOM 2846 C CA . LEU A 1 343 ? -8.825 -17.719 27.002 1.00 65.00 343 LEU A CA 1
ATOM 2847 C C . LEU A 1 343 ? -8.722 -16.192 27.156 1.00 65.00 343 LEU A C 1
ATOM 2849 O O . LEU A 1 343 ? -9.691 -15.557 27.553 1.00 65.00 343 LEU A O 1
ATOM 2853 N N . GLU A 1 344 ? -7.618 -15.607 26.690 1.00 65.50 344 GLU A N 1
ATOM 2854 C CA . GLU A 1 344 ? -7.378 -14.157 26.664 1.00 65.50 344 GLU A CA 1
ATOM 2855 C C . GLU A 1 344 ? -8.488 -13.351 25.964 1.00 65.50 344 GLU A C 1
ATOM 2857 O O . GLU A 1 344 ? -8.870 -12.271 26.410 1.00 65.50 344 GLU A O 1
ATOM 2862 N N . MET A 1 345 ? -9.071 -13.897 24.890 1.00 68.44 345 MET A N 1
ATOM 2863 C CA . MET A 1 345 ? -10.155 -13.241 24.155 1.00 68.44 345 MET A CA 1
ATOM 2864 C C . MET A 1 345 ? -11.442 -13.213 24.984 1.00 68.44 345 MET A C 1
ATOM 2866 O O . MET A 1 345 ? -12.223 -12.265 24.899 1.00 68.44 345 MET A O 1
ATOM 2870 N N . LEU A 1 346 ? -11.679 -14.265 25.775 1.00 71.88 346 LEU A N 1
ATOM 2871 C CA . LEU A 1 346 ? -12.840 -14.377 26.656 1.00 71.88 346 LEU A CA 1
ATOM 2872 C C . LEU A 1 346 ? -12.700 -13.456 27.872 1.00 71.88 346 LEU A C 1
ATOM 2874 O O . LEU A 1 346 ? -13.669 -12.788 28.227 1.00 71.88 346 LEU A O 1
ATOM 2878 N N . GLU A 1 347 ? -11.509 -13.402 28.468 1.00 69.56 347 GLU A N 1
ATOM 2879 C CA . GLU A 1 347 ? -11.182 -12.532 29.603 1.00 69.56 347 GLU A CA 1
ATOM 2880 C C . GLU A 1 347 ? -11.340 -11.055 29.234 1.00 69.56 347 GLU A C 1
ATOM 2882 O O . GLU A 1 347 ? -12.048 -10.317 29.926 1.00 69.56 347 GLU A O 1
ATOM 2887 N N . GLU A 1 348 ? -10.762 -10.628 28.105 1.00 69.94 348 GLU A N 1
ATOM 2888 C CA . GLU A 1 348 ? -10.902 -9.244 27.649 1.00 69.94 348 GLU A CA 1
ATOM 2889 C C . GLU A 1 348 ? -12.354 -8.933 27.259 1.00 69.94 348 GLU A C 1
ATOM 2891 O O . GLU A 1 348 ? -12.861 -7.859 27.580 1.00 69.94 348 GLU A O 1
ATOM 2896 N N . TYR A 1 349 ? -13.070 -9.867 26.622 1.00 74.50 349 TYR A N 1
ATOM 2897 C CA . TYR A 1 349 ? -14.495 -9.678 26.345 1.00 74.50 349 TYR A CA 1
ATOM 2898 C C . TYR A 1 349 ? -15.299 -9.463 27.635 1.00 74.50 349 TYR A C 1
ATOM 2900 O O . TYR A 1 349 ? -16.099 -8.529 27.703 1.00 74.50 349 TYR A O 1
ATOM 2908 N N . ASP A 1 350 ? -15.081 -10.275 28.672 1.00 74.56 350 ASP A N 1
ATOM 2909 C CA . ASP A 1 350 ? -15.782 -10.117 29.948 1.00 74.56 350 ASP A CA 1
ATOM 2910 C C . ASP A 1 350 ? -15.406 -8.793 30.640 1.00 74.56 350 ASP A C 1
ATOM 2912 O O . ASP A 1 350 ? -16.280 -8.145 31.221 1.00 74.56 350 ASP A O 1
ATOM 2916 N N . ARG A 1 351 ? -14.149 -8.334 30.513 1.00 74.19 351 ARG A N 1
ATOM 2917 C CA . ARG A 1 351 ? -13.711 -6.996 30.954 1.00 74.19 351 ARG A CA 1
ATOM 2918 C C . ARG A 1 351 ? -14.491 -5.894 30.227 1.00 74.19 351 ARG A C 1
ATOM 2920 O O . ARG A 1 351 ? -15.097 -5.045 30.881 1.00 74.19 351 ARG A O 1
ATOM 2927 N N . VAL A 1 352 ? -14.562 -5.948 28.895 1.00 74.75 352 VAL A N 1
ATOM 2928 C CA . VAL A 1 352 ? -15.326 -4.990 28.074 1.00 74.75 352 VAL A CA 1
ATOM 2929 C C . VAL A 1 352 ? -16.812 -5.004 28.438 1.00 74.75 352 VAL A C 1
ATOM 2931 O O . VAL A 1 352 ? -17.419 -3.943 28.545 1.00 74.75 352 VAL A O 1
ATOM 2934 N N . VAL A 1 353 ? -17.411 -6.175 28.679 1.00 76.25 353 VAL A N 1
ATOM 2935 C CA . VAL A 1 353 ? -18.817 -6.300 29.104 1.00 76.25 353 VAL A CA 1
ATOM 2936 C C . VAL A 1 353 ? -19.062 -5.630 30.456 1.00 76.25 353 VAL A C 1
ATOM 2938 O O . VAL A 1 353 ? -20.085 -4.958 30.607 1.00 76.25 353 VAL A O 1
ATOM 2941 N N . ARG A 1 354 ? -18.163 -5.805 31.436 1.00 77.00 354 ARG A N 1
ATOM 2942 C CA . ARG A 1 354 ? -18.282 -5.157 32.754 1.00 77.00 354 ARG A CA 1
ATOM 2943 C C . ARG A 1 354 ? -18.252 -3.638 32.619 1.00 77.00 354 ARG A C 1
ATOM 2945 O O . ARG A 1 354 ? -19.196 -2.981 33.046 1.00 77.00 354 ARG A O 1
ATOM 2952 N N . VAL A 1 355 ? -17.235 -3.107 31.939 1.00 77.19 355 VAL A N 1
ATOM 2953 C CA . VAL A 1 355 ? -17.075 -1.663 31.702 1.00 77.19 355 VAL A CA 1
ATOM 2954 C C . VAL A 1 355 ? -18.249 -1.094 30.905 1.00 77.19 355 VAL A C 1
ATOM 2956 O O . VAL A 1 355 ? -18.775 -0.032 31.226 1.00 77.19 355 VAL A O 1
ATOM 2959 N N . TRP A 1 356 ? -18.701 -1.789 29.860 1.00 79.00 356 TRP A N 1
ATOM 2960 C CA . TRP A 1 356 ? -19.786 -1.307 29.006 1.00 79.00 356 TRP A CA 1
ATOM 2961 C C . TRP A 1 356 ? -21.123 -1.205 29.748 1.00 79.00 356 TRP A C 1
ATOM 2963 O O . TRP A 1 356 ? -21.911 -0.305 29.465 1.00 79.00 356 TRP A O 1
ATOM 2973 N N . ASN A 1 357 ? -21.371 -2.108 30.702 1.00 79.62 357 ASN A N 1
ATOM 2974 C CA . ASN A 1 357 ? -22.601 -2.137 31.493 1.00 79.62 357 ASN A CA 1
ATOM 2975 C C . ASN A 1 357 ? -22.505 -1.384 32.831 1.00 79.62 357 ASN A C 1
ATOM 2977 O O . ASN A 1 357 ? -23.521 -1.300 33.521 1.00 79.62 357 ASN A O 1
ATOM 2981 N N . SER A 1 358 ? -21.337 -0.857 33.216 1.00 77.25 358 SER A N 1
ATOM 2982 C CA . SER A 1 358 ? -21.210 -0.056 34.440 1.00 77.25 358 SER A CA 1
ATOM 2983 C C . SER A 1 358 ? -21.918 1.296 34.286 1.00 77.25 358 SER A C 1
ATOM 2985 O O . SER A 1 358 ? -21.957 1.870 33.193 1.00 77.25 358 SER A O 1
ATOM 2987 N N . GLU A 1 359 ? -22.504 1.813 35.369 1.00 67.31 359 GLU A N 1
ATOM 2988 C CA . GLU A 1 359 ? -23.139 3.142 35.368 1.00 67.31 359 GLU A CA 1
ATOM 2989 C C . GLU A 1 359 ? -22.100 4.274 35.458 1.00 67.31 359 GLU A C 1
ATOM 2991 O O . GLU A 1 359 ? -22.350 5.375 34.963 1.00 67.31 359 GLU A O 1
ATOM 2996 N N . ASP A 1 360 ? -20.913 3.975 35.990 1.00 61.25 360 ASP A N 1
ATOM 2997 C CA . ASP A 1 360 ? -19.807 4.917 36.121 1.00 61.25 360 ASP A CA 1
ATOM 2998 C C . ASP A 1 360 ? -18.979 5.003 34.827 1.00 61.25 360 ASP A C 1
ATOM 3000 O O . ASP A 1 360 ? -18.660 4.005 34.170 1.00 61.25 360 ASP A O 1
ATOM 3004 N N . ASN A 1 361 ? -18.686 6.234 34.401 1.00 52.31 361 ASN A N 1
ATOM 3005 C CA . ASN A 1 361 ? -17.928 6.530 33.178 1.00 52.31 361 ASN A CA 1
ATOM 3006 C C . ASN A 1 361 ? -16.421 6.693 33.423 1.00 52.31 361 ASN A C 1
ATOM 3008 O O . ASN A 1 361 ? -15.675 6.815 32.452 1.00 52.31 361 ASN A O 1
ATOM 3012 N N . ASP A 1 362 ? -15.993 6.712 34.686 1.00 45.78 362 ASP A N 1
ATOM 3013 C CA . ASP A 1 362 ? -14.654 7.156 35.083 1.00 45.78 362 ASP A CA 1
ATOM 3014 C C . ASP A 1 362 ? -13.680 5.995 35.385 1.00 45.78 362 ASP A C 1
ATOM 3016 O O . ASP A 1 362 ? -12.480 6.228 35.482 1.00 45.78 362 ASP A O 1
ATOM 3020 N N . GLU A 1 363 ? -14.159 4.746 35.430 1.00 48.88 363 GLU A N 1
ATOM 3021 C CA . GLU A 1 363 ? -13.378 3.545 35.788 1.00 48.88 363 GLU A CA 1
ATOM 3022 C C . GLU 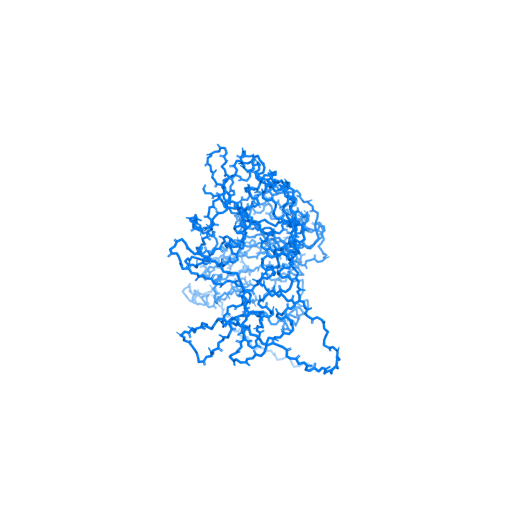A 1 363 ? -13.135 2.613 34.585 1.00 48.88 363 GLU A C 1
ATOM 3024 O O . GLU A 1 363 ? -13.410 1.414 34.605 1.00 48.88 363 GLU A O 1
ATOM 3029 N N . GLU A 1 364 ? -12.591 3.140 33.490 1.00 51.88 364 GLU A N 1
ATOM 3030 C CA . GLU A 1 364 ? -11.678 2.297 32.706 1.00 51.88 364 GLU A CA 1
ATOM 3031 C C . GLU A 1 364 ? -10.325 2.357 33.415 1.00 51.88 364 GLU A C 1
ATOM 3033 O O . GLU A 1 364 ? -9.424 3.068 32.969 1.00 51.88 364 GLU A O 1
ATOM 3038 N N . GLU A 1 365 ? -10.238 1.697 34.576 1.00 47.47 365 GLU A N 1
ATOM 3039 C CA . GLU A 1 365 ? -9.018 1.634 35.377 1.00 47.47 365 GLU A CA 1
ATOM 3040 C C . GLU A 1 365 ? -7.855 1.154 34.504 1.00 47.47 365 GLU A C 1
ATOM 3042 O O . GLU A 1 365 ? -7.946 0.162 33.763 1.00 47.47 365 GLU A O 1
ATOM 3047 N N . GLU A 1 366 ? -6.759 1.909 34.564 1.00 43.78 366 GLU A N 1
ATOM 3048 C CA . GLU A 1 366 ? -5.458 1.481 34.076 1.00 43.78 366 GLU A CA 1
ATOM 3049 C C . GLU A 1 366 ? -5.002 0.330 34.970 1.00 43.78 366 GLU A C 1
ATOM 3051 O O . GLU A 1 366 ? -4.255 0.541 35.907 1.00 43.78 366 GLU A O 1
ATOM 3056 N N . ILE A 1 367 ? -5.488 -0.886 34.711 1.00 41.09 367 ILE A N 1
ATOM 3057 C CA . ILE A 1 367 ? -4.864 -2.083 35.279 1.00 41.09 367 ILE A CA 1
ATOM 3058 C C . ILE A 1 367 ? -3.429 -2.084 34.739 1.00 41.09 367 ILE A C 1
ATOM 3060 O O . ILE A 1 367 ? -3.242 -2.273 33.528 1.00 41.09 367 ILE A O 1
ATOM 3064 N N . GLU A 1 368 ? -2.454 -1.768 35.597 1.00 36.09 368 GLU A N 1
ATOM 3065 C CA . GLU A 1 368 ? -1.037 -1.912 35.292 1.00 36.09 368 GLU A CA 1
ATOM 3066 C C . GLU A 1 368 ? -0.746 -3.413 35.168 1.00 36.09 368 GLU A C 1
ATOM 3068 O O . GLU A 1 368 ? -1.014 -4.204 36.068 1.00 36.09 368 GLU A O 1
ATOM 3073 N N . ASP A 1 369 ? -0.214 -3.834 34.020 1.00 35.22 369 ASP A N 1
ATOM 3074 C CA . ASP A 1 369 ? 0.328 -5.184 33.879 1.00 35.22 369 ASP A CA 1
ATOM 3075 C C . ASP A 1 369 ? 1.656 -5.212 34.680 1.00 35.22 369 ASP A C 1
ATOM 3077 O O . ASP A 1 369 ? 2.721 -4.880 34.148 1.00 35.22 369 ASP A O 1
ATOM 3081 N N . VAL A 1 370 ? 1.598 -5.494 35.988 1.00 29.89 370 VAL A N 1
ATOM 3082 C CA . VAL A 1 370 ? 2.778 -5.524 36.870 1.00 29.89 370 VAL A CA 1
ATOM 3083 C C . VAL A 1 370 ? 3.582 -6.806 36.638 1.00 29.89 370 VAL A C 1
ATOM 3085 O O . VAL A 1 370 ? 3.068 -7.920 36.688 1.00 29.89 370 VAL A O 1
ATOM 3088 N N . ILE A 1 371 ? 4.886 -6.647 36.392 1.00 28.50 371 ILE A N 1
ATOM 3089 C CA . ILE A 1 371 ? 5.852 -7.749 36.378 1.00 28.50 371 ILE A CA 1
ATOM 3090 C C . ILE A 1 371 ? 6.343 -7.955 37.812 1.00 28.50 371 ILE A C 1
ATOM 3092 O O . ILE A 1 371 ? 7.152 -7.164 38.304 1.00 28.50 371 ILE A O 1
ATOM 3096 N N . VAL A 1 372 ? 5.944 -9.047 38.463 1.00 26.86 372 VAL A N 1
ATOM 3097 C CA . VAL A 1 372 ? 6.609 -9.488 39.696 1.00 26.86 372 VAL A CA 1
ATOM 3098 C C . VAL A 1 372 ? 7.870 -10.264 39.316 1.00 26.86 372 VAL A C 1
ATOM 3100 O O . VAL A 1 372 ? 7.840 -11.469 39.079 1.00 26.86 372 VAL A O 1
ATOM 3103 N N . VAL A 1 373 ? 9.007 -9.566 39.244 1.00 24.03 373 VAL A N 1
ATOM 3104 C CA . VAL A 1 373 ? 10.325 -10.217 39.306 1.00 24.03 373 VAL A CA 1
ATOM 3105 C C . VAL A 1 373 ? 10.680 -10.367 40.785 1.00 24.03 373 VAL A C 1
ATOM 3107 O O . VAL A 1 373 ? 10.820 -9.347 41.462 1.00 24.03 373 VAL A O 1
ATOM 3110 N N . PRO A 1 374 ? 10.870 -11.583 41.324 1.00 25.23 374 PRO A N 1
ATOM 3111 C CA . PRO A 1 374 ? 11.352 -11.725 42.690 1.00 25.23 374 PRO A CA 1
ATOM 3112 C C . PRO A 1 374 ? 12.801 -11.212 42.777 1.00 25.23 374 PRO A C 1
ATOM 3114 O O . PRO A 1 374 ? 13.737 -11.873 42.320 1.00 25.23 374 PRO A O 1
ATOM 3117 N N . GLU A 1 375 ? 13.012 -10.025 43.350 1.00 23.86 375 GLU A N 1
ATOM 3118 C CA . GLU A 1 375 ? 14.346 -9.537 43.713 1.00 23.86 375 GLU A CA 1
ATOM 3119 C C . GLU A 1 375 ? 14.754 -10.047 45.106 1.00 23.86 375 GLU A C 1
ATOM 3121 O O . GLU A 1 375 ? 14.134 -9.715 46.112 1.00 23.86 375 GLU A O 1
ATOM 3126 N N . GLY A 1 376 ? 15.884 -10.764 45.166 1.00 27.19 376 GLY A N 1
ATOM 3127 C CA . GLY A 1 376 ? 16.771 -10.751 46.337 1.00 27.19 376 GLY A CA 1
ATOM 3128 C C . GLY A 1 376 ? 16.871 -12.036 47.162 1.00 27.19 376 GLY A C 1
ATOM 3129 O O . GLY A 1 376 ? 16.372 -12.102 48.278 1.00 27.19 376 GLY A O 1
ATOM 3130 N N . ALA A 1 377 ? 17.666 -13.006 46.699 1.00 24.05 377 ALA A N 1
ATOM 3131 C CA . ALA A 1 377 ? 18.286 -13.991 47.586 1.00 24.05 377 ALA A CA 1
ATOM 3132 C C . ALA A 1 377 ? 19.592 -13.416 48.167 1.00 24.05 377 ALA A C 1
ATOM 3134 O O . ALA A 1 377 ? 20.653 -13.539 47.551 1.00 24.05 377 ALA A O 1
ATOM 3135 N N . VAL A 1 378 ? 19.521 -12.799 49.352 1.00 26.19 378 VAL A N 1
ATOM 3136 C CA . VAL A 1 378 ? 20.670 -12.682 50.264 1.00 26.19 378 VAL A CA 1
ATOM 3137 C C . VAL A 1 378 ? 20.247 -13.008 51.703 1.00 26.19 378 VAL A C 1
ATOM 3139 O O . VAL A 1 378 ? 19.427 -12.315 52.294 1.00 26.19 378 VAL A O 1
ATOM 3142 N N . ASP A 1 379 ? 20.940 -14.027 52.213 1.00 26.25 379 ASP A N 1
ATOM 3143 C CA . ASP A 1 379 ? 21.373 -14.320 53.587 1.00 26.25 379 ASP A CA 1
ATOM 3144 C C . ASP A 1 379 ? 20.538 -15.117 54.614 1.00 26.25 379 ASP A C 1
ATOM 3146 O O . ASP A 1 379 ? 19.432 -14.777 55.014 1.00 26.25 379 ASP A O 1
ATOM 3150 N N . GLU A 1 380 ? 21.257 -16.149 55.088 1.00 27.12 380 GLU A N 1
ATOM 3151 C CA . GLU A 1 380 ? 21.474 -16.644 56.458 1.00 27.12 380 GLU A CA 1
ATOM 3152 C C . GLU A 1 380 ? 20.304 -17.122 57.351 1.00 27.12 380 GLU A C 1
ATOM 3154 O O . GLU A 1 380 ? 19.606 -16.349 57.991 1.00 27.12 380 GLU A O 1
ATOM 3159 N N . HIS A 1 381 ? 20.305 -18.455 57.523 1.00 25.58 381 HIS A N 1
ATOM 3160 C CA . HIS A 1 381 ? 20.231 -19.249 58.768 1.00 25.58 381 HIS A CA 1
ATOM 3161 C C . HIS A 1 381 ? 19.002 -19.204 59.711 1.00 25.58 381 HIS A C 1
ATOM 3163 O O . HIS A 1 381 ? 18.776 -18.220 60.402 1.00 25.58 381 HIS A O 1
ATOM 3169 N N . ASP A 1 382 ? 18.415 -20.412 59.859 1.00 25.42 382 ASP A N 1
ATOM 3170 C CA . ASP A 1 382 ? 17.875 -21.121 61.052 1.00 25.42 382 ASP A CA 1
ATOM 3171 C C . ASP A 1 382 ? 16.811 -20.412 61.939 1.00 25.42 382 ASP A C 1
ATOM 3173 O O . ASP A 1 382 ? 16.940 -19.247 62.283 1.00 25.42 382 ASP A O 1
ATOM 3177 N N . THR A 1 383 ? 15.718 -21.027 62.425 1.00 25.66 383 THR A N 1
ATOM 3178 C CA . THR A 1 383 ? 15.491 -22.363 63.028 1.00 25.66 383 THR A CA 1
ATOM 3179 C C . THR A 1 383 ? 13.988 -22.751 63.039 1.00 25.66 383 THR A C 1
ATOM 3181 O O . THR A 1 383 ? 13.140 -21.866 63.116 1.00 25.66 383 THR A O 1
ATOM 3184 N N . GLU A 1 384 ? 13.715 -24.073 63.078 1.00 25.27 384 GLU A N 1
ATOM 3185 C CA . GLU A 1 384 ? 12.542 -24.837 63.612 1.00 25.27 384 GLU A CA 1
ATOM 3186 C C . GLU A 1 384 ? 11.601 -24.074 64.600 1.00 25.27 384 GLU A C 1
ATOM 3188 O O . GLU A 1 384 ? 12.087 -23.275 65.393 1.00 25.27 384 GLU A O 1
ATOM 3193 N N . GLN A 1 385 ? 10.280 -24.305 64.753 1.00 24.59 385 GLN A N 1
ATOM 3194 C CA . GLN A 1 385 ? 9.545 -25.573 64.900 1.00 24.59 385 GLN A CA 1
ATOM 3195 C C . GLN A 1 385 ? 8.008 -25.343 65.062 1.00 24.59 385 GLN A C 1
ATOM 3197 O O . GLN A 1 385 ? 7.611 -24.393 65.734 1.00 24.59 385 GLN A O 1
ATOM 3202 N N . ASP A 1 386 ? 7.203 -26.284 64.535 1.00 23.28 386 ASP A N 1
ATOM 3203 C CA . ASP A 1 386 ? 5.856 -26.782 64.923 1.00 23.28 386 ASP A CA 1
ATOM 3204 C C . ASP A 1 386 ? 4.642 -25.855 65.171 1.00 23.28 386 ASP A C 1
ATOM 3206 O O . ASP A 1 386 ? 4.620 -25.079 66.118 1.00 23.28 386 ASP A O 1
ATOM 3210 N N . TYR A 1 387 ? 3.539 -26.109 64.435 1.00 25.11 387 TYR A N 1
ATOM 3211 C CA . TYR A 1 387 ? 2.307 -26.770 64.936 1.00 25.11 387 TYR A CA 1
ATOM 3212 C C . TYR A 1 387 ? 1.409 -27.260 63.769 1.00 25.11 387 TYR A C 1
ATOM 3214 O O . TYR A 1 387 ? 1.158 -26.531 62.815 1.00 25.11 387 TYR A O 1
ATOM 3222 N N . ILE A 1 388 ? 0.904 -28.499 63.871 1.00 25.48 388 ILE A N 1
ATOM 3223 C CA . ILE A 1 388 ? 0.059 -29.214 62.889 1.00 25.48 388 ILE A CA 1
ATOM 3224 C C . ILE A 1 388 ? -1.433 -29.157 63.300 1.00 25.48 388 ILE A C 1
ATOM 3226 O O . ILE A 1 388 ? -1.737 -29.233 64.489 1.00 25.48 388 ILE A O 1
ATOM 3230 N N . GLU A 1 389 ? -2.342 -29.114 62.309 1.00 25.11 389 GLU A N 1
ATOM 3231 C CA . GLU A 1 389 ? -3.511 -30.020 62.111 1.00 25.11 389 GLU A CA 1
ATOM 3232 C C . GLU A 1 389 ? -4.836 -29.320 61.728 1.00 25.11 389 GLU A C 1
ATOM 3234 O O . GLU A 1 389 ? -5.575 -28.842 62.591 1.00 25.11 389 GLU A O 1
ATOM 3239 N N . LYS A 1 390 ? -5.223 -29.410 60.441 1.00 24.48 390 LYS A N 1
ATOM 3240 C CA . LYS A 1 390 ? -6.278 -30.317 59.907 1.00 24.48 390 LYS A CA 1
ATOM 3241 C C . LYS A 1 390 ? -6.599 -29.976 58.436 1.00 24.48 390 LYS A C 1
ATOM 3243 O O . LYS A 1 390 ? -7.497 -29.183 58.176 1.00 24.48 390 LYS A O 1
ATOM 3248 N N . GLY A 1 391 ? -5.901 -30.612 57.493 1.00 26.77 391 GLY A N 1
ATOM 3249 C CA . GLY A 1 391 ? -6.224 -30.591 56.058 1.00 26.77 391 GLY A CA 1
ATOM 3250 C C . GLY A 1 391 ? -7.140 -31.755 55.654 1.00 26.77 391 GLY A C 1
ATOM 3251 O O . GLY A 1 391 ? -7.097 -32.833 56.251 1.00 26.77 391 GLY A O 1
ATOM 3252 N N . LEU A 1 392 ? -8.022 -31.518 54.682 1.00 28.55 392 LEU A N 1
ATOM 3253 C CA . LEU A 1 392 ? -8.926 -32.500 54.075 1.00 28.55 392 LEU A CA 1
ATOM 3254 C C . LEU A 1 392 ? -8.249 -33.085 52.824 1.00 28.55 392 LEU A C 1
ATOM 3256 O O . LEU A 1 392 ? -8.085 -32.382 51.834 1.00 28.55 392 LEU A O 1
ATOM 3260 N N . ASN A 1 393 ? -7.899 -34.375 52.835 1.00 29.00 393 ASN A N 1
ATOM 3261 C CA . ASN A 1 393 ? -7.175 -34.988 51.713 1.00 29.00 393 ASN A CA 1
ATOM 3262 C C . ASN A 1 393 ? -8.139 -35.448 50.604 1.00 29.00 393 ASN A C 1
ATOM 3264 O O . ASN A 1 393 ? -8.997 -36.310 50.831 1.00 29.00 393 ASN A O 1
ATOM 3268 N N . PHE A 1 394 ? -7.955 -34.937 49.383 1.00 34.25 394 PHE A N 1
ATOM 3269 C CA . PHE A 1 394 ? -8.632 -35.409 48.171 1.00 34.25 394 PHE A CA 1
ATOM 3270 C C . PHE A 1 394 ? -7.632 -36.083 47.221 1.00 34.25 394 PHE A C 1
ATOM 3272 O O . PHE A 1 394 ? -6.529 -35.600 47.018 1.00 34.25 394 PHE A O 1
ATOM 3279 N N . ARG A 1 395 ? -8.021 -37.221 46.625 1.00 32.59 395 ARG A N 1
ATOM 3280 C CA . ARG A 1 395 ? -7.191 -37.977 45.669 1.00 32.59 395 ARG A CA 1
ATOM 3281 C C . ARG A 1 395 ? -7.675 -37.743 44.241 1.00 32.59 395 ARG A C 1
ATOM 3283 O O . ARG A 1 395 ? -8.818 -38.088 43.933 1.00 32.59 395 ARG A O 1
ATOM 3290 N N . PHE A 1 396 ? -6.803 -37.244 43.369 1.00 31.75 396 PHE A N 1
ATOM 3291 C CA . PHE A 1 396 ? -7.012 -37.258 41.920 1.00 31.75 396 PHE A CA 1
ATOM 3292 C C . PHE A 1 396 ? -6.425 -38.538 41.315 1.00 31.75 396 PHE A C 1
ATOM 3294 O O . PHE A 1 396 ? -5.460 -39.098 41.826 1.00 31.75 396 PHE A O 1
ATOM 3301 N N . ASN A 1 397 ? -7.054 -39.051 40.259 1.00 31.31 397 ASN A N 1
ATOM 3302 C CA . ASN A 1 397 ? -6.719 -40.344 39.671 1.00 31.31 397 ASN A CA 1
ATOM 3303 C C . ASN A 1 397 ? -6.306 -40.154 38.208 1.00 31.31 397 ASN A C 1
ATOM 3305 O O . ASN A 1 397 ? -7.148 -40.325 37.334 1.00 31.31 397 ASN A O 1
ATOM 3309 N N . ASP A 1 398 ? -5.054 -39.735 37.993 1.00 32.16 398 ASP A N 1
ATOM 3310 C CA . ASP A 1 398 ? -4.184 -40.128 36.863 1.00 32.16 398 ASP A CA 1
ATOM 3311 C C . ASP A 1 398 ? -2.825 -39.394 36.911 1.00 32.16 398 ASP A C 1
ATOM 3313 O O . ASP A 1 398 ? -2.465 -38.661 36.003 1.00 32.16 398 ASP A O 1
ATOM 3317 N N . ASN A 1 399 ? -2.077 -39.572 38.005 1.00 34.41 399 ASN A N 1
ATOM 3318 C CA . ASN A 1 399 ? -0.608 -39.634 38.075 1.00 34.41 399 ASN A CA 1
ATOM 3319 C C . ASN A 1 399 ? -0.226 -39.945 39.533 1.00 34.41 399 ASN A C 1
ATOM 3321 O O . ASN A 1 399 ? -1.055 -39.829 40.430 1.00 34.41 399 ASN A O 1
ATOM 3325 N N . ARG A 1 400 ? 0.965 -40.497 39.772 1.00 40.97 400 ARG A N 1
ATOM 3326 C CA . ARG A 1 400 ? 1.336 -41.180 41.030 1.00 40.97 400 ARG A CA 1
ATOM 3327 C C . ARG A 1 400 ? 1.662 -40.243 42.203 1.00 40.97 400 ARG A C 1
ATOM 3329 O O . ARG A 1 400 ? 2.214 -40.725 43.189 1.00 40.97 400 ARG A O 1
ATOM 3336 N N . ASP A 1 401 ? 1.272 -38.981 42.112 1.00 44.09 401 ASP A N 1
ATOM 3337 C CA . ASP A 1 401 ? 1.657 -37.936 43.053 1.00 44.09 401 ASP A CA 1
ATOM 3338 C C . ASP A 1 401 ? 0.432 -37.536 43.882 1.00 44.09 401 ASP A C 1
ATOM 3340 O O . ASP A 1 401 ? -0.660 -37.291 43.355 1.00 44.09 401 ASP A O 1
ATOM 3344 N N . VAL A 1 402 ? 0.588 -37.604 45.203 1.00 44.78 402 VAL A N 1
ATOM 3345 C CA . VAL A 1 402 ? -0.462 -37.309 46.178 1.00 44.78 402 VAL A CA 1
ATOM 3346 C C . VAL A 1 402 ? -0.195 -35.910 46.706 1.00 44.78 402 VAL A C 1
ATOM 3348 O O . VAL A 1 402 ? 0.900 -35.639 47.184 1.00 44.78 402 VAL A O 1
ATOM 3351 N N . TRP A 1 403 ? -1.206 -35.051 46.624 1.00 49.09 403 TRP A N 1
ATOM 3352 C CA . TRP A 1 403 ? -1.122 -33.662 47.050 1.00 49.09 403 TRP A CA 1
ATOM 3353 C C . TRP A 1 403 ? -2.102 -33.411 48.197 1.00 49.09 403 TRP A C 1
ATOM 3355 O O . TRP A 1 403 ? -3.256 -33.850 48.137 1.00 49.09 403 TRP A O 1
ATOM 3365 N N . ASP A 1 404 ? -1.650 -32.703 49.225 1.00 51.69 404 ASP A N 1
ATOM 3366 C CA . ASP A 1 404 ? -2.470 -32.244 50.340 1.00 51.69 404 ASP A CA 1
ATOM 3367 C C . ASP A 1 404 ? -2.941 -30.806 50.064 1.00 51.69 404 ASP A C 1
ATOM 3369 O O . ASP A 1 404 ? -2.145 -29.933 49.720 1.00 51.69 404 ASP A O 1
ATOM 3373 N N . TYR A 1 405 ? -4.252 -30.569 50.189 1.00 52.47 405 TYR A N 1
ATOM 3374 C CA . TYR A 1 405 ? -4.867 -29.256 49.973 1.00 52.47 405 TYR A CA 1
ATOM 3375 C C . TYR A 1 405 ? -5.160 -28.573 51.314 1.00 52.47 405 TYR A C 1
ATOM 3377 O O . TYR A 1 405 ? -5.832 -29.146 52.180 1.00 52.47 405 TYR A O 1
ATOM 3385 N N . HIS A 1 406 ? -4.697 -27.335 51.475 1.00 56.84 406 HIS A N 1
ATOM 3386 C CA . HIS A 1 406 ? -4.728 -26.584 52.728 1.00 56.84 406 HIS A CA 1
ATOM 3387 C C . HIS A 1 406 ? -5.426 -25.232 52.534 1.00 56.84 406 HIS A C 1
ATOM 3389 O O . HIS A 1 406 ? -4.868 -24.310 51.950 1.00 56.84 406 HIS A O 1
ATOM 3395 N N . GLY A 1 407 ? -6.649 -25.095 53.056 1.00 56.66 407 GLY A N 1
ATOM 3396 C CA . GLY A 1 407 ? -7.413 -23.838 53.007 1.00 56.66 407 GLY A CA 1
ATOM 3397 C C . GLY A 1 407 ? -8.374 -23.734 51.817 1.00 56.66 407 GLY A C 1
ATOM 3398 O O . GLY A 1 407 ? -8.966 -24.735 51.421 1.00 56.66 407 GLY A O 1
ATOM 3399 N N . GLY A 1 408 ? -8.571 -22.517 51.296 1.00 57.19 408 GLY A N 1
ATOM 3400 C CA . GLY A 1 408 ? -9.430 -22.219 50.142 1.00 57.19 408 GLY A CA 1
ATOM 3401 C C . GLY A 1 408 ? -10.885 -21.842 50.466 1.00 57.19 408 GLY A C 1
ATOM 3402 O O . GLY A 1 408 ? -11.341 -21.875 51.611 1.00 57.19 408 GLY A O 1
ATOM 3403 N N . PHE A 1 409 ? -11.622 -21.456 49.424 1.00 53.28 409 PHE A N 1
ATOM 3404 C CA . PHE A 1 409 ? -13.022 -21.046 49.491 1.00 53.28 409 PHE A CA 1
ATOM 3405 C C . PHE A 1 409 ? -13.950 -22.186 49.097 1.00 53.28 409 PHE A C 1
ATOM 3407 O O . PHE A 1 409 ? -13.967 -22.650 47.957 1.00 53.28 409 PHE A O 1
ATOM 3414 N N . ASP A 1 410 ? -14.781 -22.591 50.046 1.00 53.91 410 ASP A N 1
ATOM 3415 C CA . ASP A 1 410 ? -15.793 -23.614 49.848 1.00 53.91 410 ASP A CA 1
ATOM 3416 C C . ASP A 1 410 ? -17.031 -23.043 49.146 1.00 53.91 410 ASP A C 1
ATOM 3418 O O . ASP A 1 410 ? -17.857 -22.338 49.731 1.00 53.91 410 ASP A O 1
ATOM 3422 N N . ILE A 1 411 ? -17.208 -23.407 47.880 1.00 48.69 411 ILE A N 1
ATOM 3423 C CA . ILE A 1 411 ? -18.363 -23.035 47.071 1.00 48.69 411 ILE A CA 1
ATOM 3424 C C . ILE A 1 411 ? -19.331 -24.211 47.005 1.00 48.69 411 ILE A C 1
ATOM 3426 O O . ILE A 1 411 ? -19.015 -25.309 46.536 1.00 48.69 411 ILE A O 1
ATOM 3430 N N . LYS A 1 412 ? -20.567 -23.968 47.442 1.00 46.62 412 LYS A N 1
ATOM 3431 C CA . LYS A 1 412 ? -21.643 -24.955 47.395 1.00 46.62 412 LYS A CA 1
ATOM 3432 C C . LYS A 1 412 ? -22.512 -24.761 46.161 1.00 46.62 412 LYS A C 1
ATOM 3434 O O . LYS A 1 412 ? -23.229 -23.769 46.037 1.00 46.62 412 LYS A O 1
ATOM 3439 N N . ARG A 1 413 ? -22.526 -25.752 45.272 1.00 47.47 413 ARG A N 1
ATOM 3440 C CA . ARG A 1 413 ? -23.487 -25.825 44.166 1.00 47.47 413 ARG A CA 1
ATOM 3441 C C . ARG A 1 413 ? -24.910 -26.047 44.674 1.00 47.47 413 ARG A C 1
ATOM 3443 O O . ARG A 1 413 ? -25.144 -26.647 45.723 1.00 47.47 413 ARG A O 1
ATOM 3450 N N . ILE A 1 414 ? -25.879 -25.656 43.845 1.00 44.97 414 ILE A N 1
ATOM 3451 C CA . ILE A 1 414 ? -27.316 -25.804 44.123 1.00 44.97 414 ILE A CA 1
ATOM 3452 C C . ILE A 1 414 ? -27.768 -27.265 44.320 1.00 44.97 414 ILE A C 1
ATOM 3454 O O . ILE A 1 414 ? -28.763 -27.513 44.995 1.00 44.97 414 ILE A O 1
ATOM 3458 N N . ASP A 1 415 ? -27.028 -28.243 43.784 1.00 57.69 415 ASP A N 1
ATOM 3459 C CA . ASP A 1 415 ? -27.267 -29.680 43.990 1.00 57.69 415 ASP A CA 1
ATOM 3460 C C . ASP A 1 415 ? -26.631 -30.229 45.282 1.00 57.69 415 ASP A C 1
ATOM 3462 O O . ASP A 1 415 ? -26.670 -31.432 45.536 1.00 57.69 415 ASP A O 1
ATOM 3466 N N . GLY A 1 416 ? -26.063 -29.353 46.116 1.00 51.59 416 GLY A N 1
ATOM 3467 C CA . GLY A 1 416 ? -25.474 -29.687 47.407 1.00 51.59 416 GLY A CA 1
ATOM 3468 C C . GLY A 1 416 ? -24.020 -30.149 47.349 1.00 51.59 416 GLY A C 1
ATOM 3469 O O . GLY A 1 416 ? -23.460 -30.435 48.407 1.00 51.59 416 GLY A O 1
ATOM 3470 N N . LYS A 1 417 ? -23.407 -30.213 46.159 1.00 46.03 417 LYS A N 1
ATOM 3471 C CA . LYS A 1 417 ? -21.982 -30.530 46.003 1.00 46.03 417 LYS A CA 1
ATOM 3472 C C . LYS A 1 417 ? -21.113 -29.338 46.397 1.00 46.03 417 LYS A C 1
ATOM 3474 O O . LYS A 1 417 ? -21.465 -28.200 46.104 1.00 46.03 417 LYS A O 1
ATOM 3479 N N . MET A 1 418 ? -19.986 -29.622 47.033 1.00 40.31 418 MET A N 1
ATOM 3480 C CA . MET A 1 418 ? -18.984 -28.633 47.427 1.00 40.31 418 MET A CA 1
ATOM 3481 C C . MET A 1 418 ? -17.810 -28.690 46.447 1.00 40.31 418 MET A C 1
ATOM 3483 O O . MET A 1 418 ? -17.446 -29.781 46.005 1.00 40.31 418 MET A O 1
ATOM 3487 N N . ALA A 1 419 ? -17.244 -27.536 46.119 1.00 43.12 419 ALA A N 1
ATOM 3488 C CA . ALA A 1 419 ? -15.945 -27.392 45.476 1.00 43.12 419 ALA A CA 1
ATOM 3489 C C . ALA A 1 419 ? -15.135 -26.37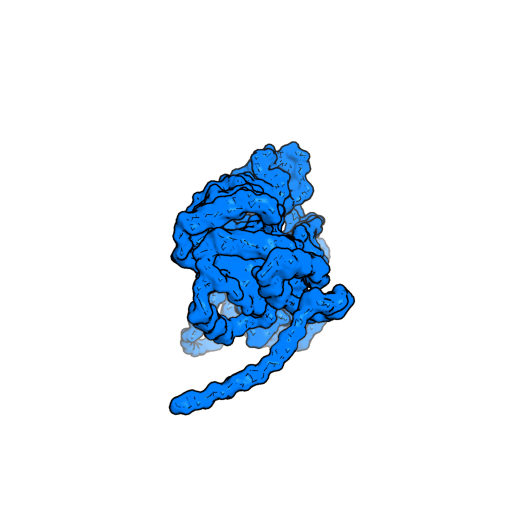7 46.284 1.00 43.12 419 ALA A C 1
ATOM 3491 O O . ALA A 1 419 ? -15.687 -25.351 46.669 1.00 43.12 419 ALA A O 1
ATOM 3492 N N . THR A 1 420 ? -13.864 -26.664 46.530 1.00 45.00 420 THR A N 1
ATOM 3493 C CA . THR A 1 420 ? -12.950 -25.750 47.218 1.00 45.00 420 THR A CA 1
ATOM 3494 C C . THR A 1 420 ? -12.070 -25.088 46.162 1.00 45.00 420 THR A C 1
ATOM 3496 O O . THR A 1 420 ? -11.539 -25.782 45.295 1.00 45.00 420 THR A O 1
ATOM 3499 N N . VAL A 1 421 ? -11.992 -23.758 46.176 1.00 47.69 421 VAL A N 1
ATOM 3500 C CA . VAL A 1 421 ? -11.252 -22.954 45.193 1.00 47.69 421 VAL A CA 1
ATOM 3501 C C . VAL A 1 421 ? -10.171 -22.150 45.895 1.00 47.69 421 VAL A C 1
ATOM 3503 O O . VAL A 1 421 ? -10.439 -21.501 46.903 1.00 47.69 421 VAL A O 1
ATOM 3506 N N . GLY A 1 422 ? -8.982 -22.122 45.312 1.00 45.47 422 GLY A N 1
ATOM 3507 C CA . GLY A 1 422 ? -7.930 -21.202 45.709 1.00 45.47 422 GLY A CA 1
ATOM 3508 C C . GLY A 1 422 ? -6.601 -21.522 45.034 1.00 45.47 422 GLY A C 1
ATOM 3509 O O . GLY A 1 422 ? -6.552 -22.368 44.139 1.00 45.47 422 GLY A O 1
ATOM 3510 N N . TYR A 1 423 ? -5.562 -20.777 45.400 1.00 46.09 423 TYR A N 1
ATOM 3511 C CA . TYR A 1 423 ? -4.312 -20.682 44.647 1.00 46.09 423 TYR A CA 1
ATOM 3512 C C . TYR A 1 423 ? -3.460 -21.950 44.755 1.00 46.09 423 TYR A C 1
ATOM 3514 O O . TYR A 1 423 ? -3.141 -22.396 45.857 1.00 46.09 423 TYR A O 1
ATOM 3522 N N . CYS A 1 424 ? -3.072 -22.517 43.609 1.00 43.88 424 CYS A N 1
ATOM 3523 C CA . CYS A 1 424 ? -2.345 -23.786 43.547 1.00 43.88 424 CYS A CA 1
ATOM 3524 C C . CYS A 1 424 ? -1.004 -23.742 44.293 1.00 43.88 424 CYS A C 1
ATOM 3526 O O . CYS A 1 424 ? -0.721 -24.654 45.061 1.00 43.88 424 CYS A O 1
ATOM 3528 N N . ASP A 1 425 ? -0.239 -22.659 44.172 1.00 51.03 425 ASP A N 1
ATOM 3529 C CA . ASP A 1 425 ? 1.115 -22.584 44.743 1.00 51.03 425 ASP A CA 1
ATOM 3530 C C . ASP A 1 425 ? 1.132 -22.330 46.257 1.00 51.03 425 ASP A C 1
ATOM 3532 O O . ASP A 1 425 ? 2.115 -22.635 46.941 1.00 51.03 425 ASP A O 1
ATOM 3536 N N . PHE A 1 426 ? 0.019 -21.817 46.792 1.00 50.88 426 PHE A N 1
ATOM 3537 C CA . PHE A 1 426 ? -0.110 -21.407 48.192 1.00 50.88 426 PHE A CA 1
ATOM 3538 C C . PHE A 1 426 ? -0.989 -22.332 49.033 1.00 50.88 426 PHE A C 1
ATOM 3540 O O . PHE A 1 426 ? -1.056 -22.175 50.248 1.00 50.88 426 PHE A O 1
ATOM 3547 N N . GLN A 1 427 ? -1.677 -23.294 48.416 1.00 55.25 427 GLN A N 1
ATOM 3548 C CA . GLN A 1 427 ? -2.656 -24.146 49.104 1.00 55.25 427 GLN A CA 1
ATOM 3549 C C . GLN A 1 427 ? -2.500 -25.628 48.771 1.00 55.25 427 GLN A C 1
ATOM 3551 O O . GLN A 1 427 ? -3.300 -26.438 49.230 1.00 55.25 427 GLN A O 1
ATOM 3556 N N . VAL A 1 428 ? -1.476 -26.000 48.002 1.00 50.19 428 VAL A N 1
ATOM 3557 C CA . VAL A 1 428 ? -1.188 -27.387 47.634 1.00 50.19 428 VAL A CA 1
ATOM 3558 C C . VAL A 1 428 ? 0.239 -27.726 48.043 1.00 50.19 428 VAL A C 1
ATOM 3560 O O . VAL A 1 428 ? 1.170 -26.999 47.708 1.00 50.19 428 VAL A O 1
ATOM 3563 N N . THR A 1 429 ? 0.418 -28.821 48.777 1.00 49.44 429 THR A N 1
ATOM 3564 C CA . THR A 1 429 ? 1.741 -29.389 49.082 1.00 49.44 429 THR A CA 1
ATOM 3565 C C . THR A 1 429 ? 1.808 -30.835 48.621 1.00 49.44 429 THR A C 1
ATOM 3567 O O . THR A 1 429 ? 0.775 -31.500 48.524 1.00 49.44 429 THR A O 1
ATOM 3570 N N . ASP A 1 430 ? 3.011 -31.352 48.383 1.00 65.31 430 ASP A N 1
ATOM 3571 C CA . ASP A 1 430 ? 3.212 -32.797 48.270 1.00 65.31 430 ASP A CA 1
ATOM 3572 C C . ASP A 1 430 ? 2.799 -33.506 49.578 1.00 65.31 430 ASP A C 1
ATOM 3574 O O . ASP A 1 430 ? 2.782 -32.909 50.663 1.00 65.31 430 ASP A O 1
ATOM 3578 N N . GLU A 1 431 ? 2.439 -34.791 49.490 1.00 55.03 431 GLU A N 1
ATOM 3579 C CA . GLU A 1 431 ? 2.002 -35.594 50.640 1.00 55.03 431 GLU A CA 1
ATOM 3580 C C . GLU A 1 431 ? 3.065 -35.589 51.752 1.00 55.03 431 GLU A C 1
ATOM 3582 O O . GLU A 1 431 ? 4.169 -36.119 51.591 1.00 55.03 431 GLU A O 1
ATOM 3587 N N . ASN A 1 432 ? 2.690 -35.086 52.932 1.00 54.69 432 ASN A N 1
ATOM 3588 C CA . ASN A 1 432 ? 3.552 -34.905 54.113 1.00 54.69 432 ASN A CA 1
ATOM 3589 C C . ASN A 1 432 ? 4.594 -33.770 54.040 1.00 54.69 432 ASN A C 1
ATOM 3591 O O . ASN A 1 432 ? 5.456 -33.709 54.925 1.00 54.69 432 ASN A O 1
ATOM 3595 N N . GLU A 1 433 ? 4.540 -32.870 53.056 1.00 54.91 433 GLU A N 1
ATOM 3596 C CA . GLU A 1 433 ? 5.353 -31.652 53.108 1.00 54.91 433 GLU A CA 1
ATOM 3597 C C . GLU A 1 433 ? 4.758 -30.616 54.080 1.00 54.91 433 GLU A C 1
ATOM 3599 O O . GLU A 1 433 ? 3.543 -30.396 54.102 1.00 54.91 433 GLU A O 1
ATOM 3604 N N . PRO A 1 434 ? 5.588 -29.980 54.929 1.00 58.06 434 PRO A N 1
ATOM 3605 C CA . PRO A 1 434 ? 5.124 -28.920 55.811 1.00 58.06 434 PRO A CA 1
ATOM 3606 C C . PRO A 1 434 ? 4.752 -27.669 55.007 1.00 58.06 434 PRO A C 1
ATOM 3608 O O . PRO A 1 434 ? 5.390 -27.342 54.008 1.00 58.06 434 PRO A O 1
ATOM 3611 N N . LEU A 1 435 ? 3.749 -26.931 55.489 1.00 49.19 435 LEU A N 1
ATOM 3612 C CA . LEU A 1 435 ? 3.370 -25.644 54.909 1.00 49.19 435 LEU A CA 1
ATOM 3613 C C . LEU A 1 435 ? 4.557 -24.678 54.926 1.00 49.19 435 LEU A C 1
ATOM 3615 O O . LEU A 1 435 ? 5.171 -24.451 55.973 1.00 49.19 435 LEU A O 1
ATOM 3619 N N . ARG A 1 436 ? 4.860 -24.098 53.762 1.00 56.53 436 ARG A N 1
ATOM 3620 C CA . ARG A 1 436 ? 5.900 -23.075 53.631 1.00 56.53 436 ARG A CA 1
ATOM 3621 C C . ARG A 1 436 ? 5.412 -21.757 54.252 1.00 56.53 436 ARG A C 1
ATOM 3623 O O . ARG A 1 436 ? 4.214 -21.479 54.183 1.00 56.53 436 ARG A O 1
ATOM 3630 N N . PRO A 1 437 ? 6.299 -20.924 54.826 1.00 49.19 437 PRO A N 1
ATOM 3631 C CA . PRO A 1 437 ? 5.920 -19.632 55.409 1.00 49.19 437 PRO A CA 1
ATOM 3632 C C . PRO A 1 437 ? 5.126 -18.739 54.446 1.00 49.19 437 PRO A C 1
ATOM 3634 O O . PRO A 1 437 ? 4.107 -18.179 54.833 1.00 49.19 437 PRO A O 1
ATOM 3637 N N . GLU A 1 438 ? 5.515 -18.723 53.171 1.00 49.38 438 GLU A N 1
ATOM 3638 C CA . GLU A 1 438 ? 4.846 -17.987 52.087 1.00 49.38 438 GLU A CA 1
ATOM 3639 C C . GLU A 1 438 ? 3.365 -18.386 51.918 1.00 49.38 438 GLU A C 1
ATOM 3641 O O . GLU A 1 438 ? 2.515 -17.551 51.626 1.00 49.38 438 GLU A O 1
ATOM 3646 N N . MET A 1 439 ? 3.024 -19.657 52.162 1.00 51.97 439 MET A N 1
ATOM 3647 C CA . MET A 1 439 ? 1.647 -20.169 52.084 1.00 51.97 439 MET A CA 1
ATOM 3648 C C . MET A 1 439 ? 0.777 -19.630 53.229 1.00 51.97 439 MET A C 1
ATOM 3650 O O . MET A 1 439 ? -0.415 -19.379 53.055 1.00 51.97 439 MET A O 1
ATOM 3654 N N . LEU A 1 440 ? 1.376 -19.442 54.409 1.00 50.25 440 LEU A N 1
ATOM 3655 C CA . LEU A 1 440 ? 0.705 -18.889 55.587 1.00 50.25 440 LEU A CA 1
ATOM 3656 C C . LEU A 1 440 ? 0.549 -17.369 55.475 1.00 50.25 440 LEU A C 1
ATOM 3658 O O . LEU A 1 440 ? -0.505 -16.837 55.814 1.00 50.25 440 LEU A O 1
ATOM 3662 N N . GLU A 1 441 ? 1.568 -16.683 54.959 1.00 55.84 441 GLU A N 1
ATOM 3663 C CA . GLU A 1 441 ? 1.527 -15.243 54.693 1.00 55.84 441 GLU A CA 1
ATOM 3664 C C . GLU A 1 441 ? 0.449 -14.893 53.664 1.00 55.84 441 GLU A C 1
ATOM 3666 O O . GLU A 1 441 ? -0.316 -13.947 53.872 1.00 55.84 441 GLU A O 1
ATOM 3671 N N . GLU A 1 442 ? 0.324 -15.703 52.609 1.00 53.94 442 GLU A N 1
ATOM 3672 C CA . GLU A 1 442 ? -0.713 -15.535 51.596 1.00 53.94 442 GLU A CA 1
ATOM 3673 C C . GLU A 1 442 ? -2.112 -15.819 52.150 1.00 53.94 442 GLU A C 1
ATOM 3675 O O . GLU A 1 442 ? -3.056 -15.067 51.901 1.00 53.94 442 GLU A O 1
ATOM 3680 N N . TYR A 1 443 ? -2.259 -16.854 52.980 1.00 56.81 443 TYR A N 1
ATOM 3681 C CA . TYR A 1 443 ? -3.513 -17.104 53.688 1.00 56.81 443 TYR A CA 1
ATOM 3682 C C . TYR A 1 443 ? -3.914 -15.913 54.574 1.00 56.81 443 TYR A C 1
ATOM 3684 O O . TYR A 1 443 ? -5.061 -15.468 54.523 1.00 56.81 443 TYR A O 1
ATOM 3692 N N . ASP A 1 444 ? -2.979 -15.350 55.344 1.00 56.66 444 ASP A N 1
ATOM 3693 C CA . ASP A 1 444 ? -3.228 -14.185 56.199 1.00 56.66 444 ASP A CA 1
ATOM 3694 C C . ASP A 1 444 ? -3.499 -12.908 55.385 1.00 56.66 444 ASP A C 1
ATOM 3696 O O . ASP A 1 444 ? -4.246 -12.029 55.830 1.00 56.66 444 ASP A O 1
ATOM 3700 N N . ARG A 1 445 ? -2.919 -12.774 54.186 1.00 61.72 445 ARG A N 1
ATOM 3701 C CA . ARG A 1 445 ? -3.241 -11.707 53.224 1.00 61.72 445 ARG A CA 1
ATOM 3702 C C . ARG A 1 445 ? -4.686 -11.832 52.745 1.00 61.72 445 ARG A C 1
ATOM 3704 O O . ARG A 1 445 ? -5.475 -10.915 52.965 1.00 61.72 445 ARG A O 1
ATOM 3711 N N . VAL A 1 446 ? -5.059 -12.988 52.196 1.00 55.31 446 VAL A N 1
ATOM 3712 C CA . VAL A 1 446 ? -6.413 -13.267 51.689 1.00 55.31 446 VAL A CA 1
ATOM 3713 C C . VAL A 1 446 ? -7.463 -13.138 52.797 1.00 55.31 446 VAL A C 1
ATOM 3715 O O . VAL A 1 446 ? -8.536 -12.581 52.576 1.00 55.31 446 VAL A O 1
ATOM 3718 N N . LEU A 1 447 ? -7.156 -13.591 54.017 1.00 54.91 447 LEU A N 1
ATOM 3719 C CA . LEU A 1 447 ? -8.056 -13.479 55.164 1.00 54.91 447 LEU A CA 1
ATOM 3720 C C . LEU A 1 447 ? -8.258 -12.023 55.615 1.00 54.91 447 LEU A C 1
ATOM 3722 O O . LEU A 1 447 ? -9.345 -11.685 56.084 1.00 54.91 447 LEU A O 1
ATOM 3726 N N . ARG A 1 448 ? -7.238 -11.163 55.495 1.00 56.94 448 ARG A N 1
ATOM 3727 C CA . ARG A 1 448 ? -7.361 -9.726 55.788 1.00 56.94 448 ARG A CA 1
ATOM 3728 C C . ARG A 1 448 ? -8.246 -9.024 54.765 1.00 56.94 448 ARG A C 1
ATOM 3730 O O . ARG A 1 448 ? -9.166 -8.333 55.185 1.00 56.94 448 ARG A O 1
ATOM 3737 N N . VAL A 1 449 ? -8.020 -9.278 53.476 1.00 53.03 449 VAL A N 1
ATOM 3738 C CA . VAL A 1 449 ? -8.822 -8.724 52.370 1.00 53.03 449 VAL A CA 1
ATOM 3739 C C . VAL A 1 449 ? -10.279 -9.182 52.464 1.00 53.03 449 VAL A C 1
ATOM 3741 O O . VAL A 1 449 ? -11.199 -8.389 52.350 1.00 53.03 449 VAL A O 1
ATOM 3744 N N . TRP A 1 450 ? -10.520 -10.458 52.774 1.00 56.06 450 TRP A N 1
ATOM 3745 C CA . TRP A 1 450 ? -11.884 -10.985 52.884 1.00 56.06 450 TRP A CA 1
ATOM 3746 C C . TRP A 1 450 ? -12.692 -10.396 54.055 1.00 56.06 450 TRP A C 1
ATOM 3748 O O . TRP A 1 450 ? -13.923 -10.422 54.039 1.00 56.06 450 TRP A O 1
ATOM 3758 N N . ASN A 1 451 ? -12.015 -9.923 55.105 1.00 50.84 451 ASN A N 1
ATOM 3759 C CA . ASN A 1 451 ? -12.653 -9.413 56.318 1.00 50.84 451 ASN A CA 1
ATOM 3760 C C . ASN A 1 451 ? -12.568 -7.882 56.462 1.00 50.84 451 ASN A C 1
ATOM 3762 O O . ASN A 1 451 ? -12.991 -7.375 57.506 1.00 50.84 451 ASN A O 1
ATOM 3766 N N . SER A 1 452 ? -12.032 -7.141 55.484 1.00 49.94 452 SER A N 1
ATOM 3767 C CA . SER A 1 452 ? -12.122 -5.678 55.490 1.00 49.94 452 SER A CA 1
ATOM 3768 C C . SER A 1 452 ? -13.540 -5.250 55.096 1.00 49.94 452 SER A C 1
ATOM 3770 O O . SER A 1 452 ? -14.133 -5.774 54.160 1.00 49.94 452 SER A O 1
ATOM 3772 N N . GLU A 1 453 ? -14.136 -4.329 55.863 1.00 45.50 453 GLU A N 1
ATOM 3773 C CA . GLU A 1 453 ? -15.441 -3.728 55.517 1.00 45.50 453 GLU A CA 1
ATOM 3774 C C . GLU A 1 453 ? -15.311 -2.669 54.407 1.00 45.50 453 GLU A C 1
ATOM 3776 O O . GLU A 1 453 ? -16.318 -2.284 53.813 1.00 45.50 453 GLU A O 1
ATOM 3781 N N . ASP A 1 454 ? -14.076 -2.253 54.114 1.00 44.59 454 ASP A N 1
ATOM 3782 C CA . ASP A 1 454 ? -13.709 -1.385 53.004 1.00 44.59 454 ASP A CA 1
ATOM 3783 C C . ASP A 1 454 ? -13.095 -2.271 51.902 1.00 44.59 454 ASP A C 1
ATOM 3785 O O . ASP A 1 454 ? -12.022 -2.852 52.079 1.00 44.59 454 ASP A O 1
ATOM 3789 N N . ASN A 1 455 ? -13.815 -2.408 50.785 1.00 44.31 455 ASN A N 1
ATOM 3790 C CA . ASN A 1 455 ? -13.383 -3.107 49.563 1.00 44.31 455 ASN A CA 1
ATOM 3791 C C . ASN A 1 455 ? -12.407 -2.258 48.716 1.00 44.31 455 ASN A C 1
ATOM 3793 O O . ASN A 1 455 ? -12.130 -2.606 47.575 1.00 44.31 455 ASN A O 1
ATOM 3797 N N . ASP A 1 456 ? -11.916 -1.138 49.251 1.00 39.47 456 ASP A N 1
ATOM 3798 C CA . ASP A 1 456 ? -11.151 -0.134 48.497 1.00 39.47 456 ASP A CA 1
ATOM 3799 C C . ASP A 1 456 ? -9.627 -0.380 48.536 1.00 39.47 456 ASP A C 1
ATOM 3801 O O . ASP A 1 456 ? -8.880 0.325 47.867 1.00 39.47 456 ASP A O 1
ATOM 3805 N N . ASP A 1 457 ? -9.170 -1.394 49.282 1.00 37.75 457 ASP A N 1
ATOM 3806 C CA . ASP A 1 457 ? -7.784 -1.890 49.253 1.00 37.75 457 ASP A CA 1
ATOM 3807 C C . ASP A 1 457 ? -7.690 -3.205 48.438 1.00 37.75 457 ASP A C 1
ATOM 3809 O O . ASP A 1 457 ? -6.955 -4.130 48.800 1.00 37.75 457 ASP A O 1
ATOM 3813 N N . GLU A 1 458 ? -8.457 -3.333 47.345 1.00 39.28 458 GLU A N 1
ATOM 3814 C CA . GLU A 1 458 ? -8.097 -4.271 46.273 1.00 39.28 458 GLU A CA 1
ATOM 3815 C C . GLU A 1 458 ? -6.802 -3.749 45.625 1.00 39.28 458 GLU A C 1
ATOM 3817 O O . GLU A 1 458 ? -6.835 -2.966 44.680 1.00 39.28 458 GLU A O 1
ATOM 3822 N N . GLU A 1 459 ? -5.637 -4.149 46.152 1.00 36.25 459 GLU A N 1
ATOM 3823 C CA . GLU A 1 459 ? -4.426 -4.136 45.330 1.00 36.25 459 GLU A CA 1
ATOM 3824 C C . GLU A 1 459 ? -4.708 -4.990 44.086 1.00 36.25 459 GLU A C 1
ATOM 3826 O O . GLU A 1 459 ? -5.153 -6.138 44.178 1.00 36.25 459 GLU A O 1
ATOM 3831 N N . GLU A 1 460 ? -4.513 -4.335 42.946 1.00 31.50 460 GLU A N 1
ATOM 3832 C CA . GLU A 1 460 ? -4.789 -4.724 41.569 1.00 31.50 460 GLU A CA 1
ATOM 3833 C C . GLU A 1 460 ? -4.703 -6.237 41.300 1.00 31.50 460 GLU A C 1
ATOM 3835 O O . GLU A 1 460 ? -3.730 -6.916 41.626 1.00 31.50 460 GLU A O 1
ATOM 3840 N N . VAL A 1 461 ? -5.731 -6.782 40.642 1.00 31.41 461 VAL A N 1
ATOM 3841 C CA . VAL A 1 461 ? -5.703 -8.159 40.135 1.00 31.41 461 VAL A CA 1
ATOM 3842 C C . VAL A 1 461 ? -4.720 -8.232 38.965 1.00 31.41 461 VAL A C 1
ATOM 3844 O O . VAL A 1 461 ? -5.046 -7.830 37.847 1.00 31.41 461 VAL A O 1
ATOM 3847 N N . GLU A 1 462 ? -3.532 -8.772 39.229 1.00 36.81 462 GLU A N 1
ATOM 3848 C CA . GLU A 1 462 ? -2.524 -9.112 38.222 1.00 36.81 462 GLU A CA 1
ATOM 3849 C C . GLU A 1 462 ? -3.087 -10.134 37.206 1.00 36.81 462 GLU A C 1
ATOM 3851 O O . GLU A 1 462 ? -3.632 -11.182 37.573 1.00 36.81 462 GLU A O 1
ATOM 3856 N N . ASP A 1 463 ? -2.970 -9.835 35.905 1.00 36.66 463 ASP A N 1
ATOM 3857 C CA . ASP A 1 463 ? -3.358 -10.735 34.811 1.00 36.66 463 ASP A CA 1
ATOM 3858 C C . ASP A 1 463 ? -2.399 -11.960 34.793 1.00 36.66 463 ASP A C 1
ATOM 3860 O O . ASP A 1 463 ? -1.295 -11.900 34.255 1.00 36.66 463 ASP A O 1
ATOM 3864 N N . VAL A 1 464 ? -2.807 -13.103 35.361 1.00 40.69 464 VAL A N 1
ATOM 3865 C CA . VAL A 1 464 ? -1.997 -14.343 35.369 1.00 40.69 464 VAL A CA 1
ATOM 3866 C C . VAL A 1 464 ? -2.010 -15.015 33.985 1.00 40.69 464 VAL A C 1
ATOM 3868 O O . VAL A 1 464 ? -3.040 -15.527 33.542 1.00 40.69 464 VAL A O 1
ATOM 3871 N N . ILE A 1 465 ? -0.862 -15.065 33.299 1.00 39.50 465 ILE A N 1
ATOM 3872 C CA . ILE A 1 465 ? -0.691 -15.827 32.048 1.00 39.50 465 ILE A CA 1
ATOM 3873 C C . ILE A 1 465 ? -0.349 -17.281 32.378 1.00 39.50 465 ILE A C 1
ATOM 3875 O O . ILE A 1 465 ? 0.702 -17.576 32.939 1.00 39.50 465 ILE A O 1
ATOM 3879 N N . VAL A 1 466 ? -1.224 -18.208 31.985 1.00 43.62 466 VAL A N 1
ATOM 3880 C CA . VAL A 1 466 ? -0.984 -19.653 32.122 1.00 43.62 466 VAL A CA 1
ATOM 3881 C C . VAL A 1 466 ? -0.263 -20.174 30.879 1.00 43.62 466 VAL A C 1
ATOM 3883 O O . VAL A 1 466 ? -0.815 -20.116 29.777 1.00 43.62 466 VAL A O 1
ATOM 3886 N N . VAL A 1 467 ? 0.946 -20.717 31.047 1.00 41.03 467 VAL A N 1
ATOM 3887 C CA . VAL A 1 467 ? 1.735 -21.288 29.944 1.00 41.03 467 VAL A CA 1
ATOM 3888 C C . VAL A 1 467 ? 1.258 -22.711 29.621 1.00 41.03 467 VAL A C 1
ATOM 3890 O O . VAL A 1 467 ? 1.280 -23.581 30.494 1.00 41.03 467 VAL A O 1
ATOM 3893 N N . PRO A 1 468 ? 0.806 -22.999 28.385 1.00 39.03 468 PRO A N 1
ATOM 3894 C CA . PRO A 1 468 ? 0.378 -24.344 28.017 1.00 39.03 468 PRO A CA 1
ATOM 3895 C C . PRO A 1 468 ? 1.563 -25.322 27.941 1.00 39.03 468 PRO A C 1
ATOM 3897 O O . PRO A 1 468 ? 2.629 -24.991 27.417 1.00 39.03 468 PRO A O 1
ATOM 3900 N N . GLU A 1 469 ? 1.362 -26.566 28.390 1.00 37.62 469 GLU A N 1
ATOM 3901 C CA . GLU A 1 469 ? 2.377 -27.621 28.265 1.00 37.62 469 GLU A CA 1
ATOM 3902 C C . GLU A 1 469 ? 2.803 -27.824 26.796 1.00 37.62 469 GLU A C 1
ATOM 3904 O O . GLU A 1 469 ? 1.975 -28.085 25.919 1.00 37.62 469 GLU A O 1
ATOM 3909 N N . GLY A 1 470 ? 4.114 -27.754 26.535 1.00 48.38 470 GLY A N 1
ATOM 3910 C CA . GLY A 1 470 ? 4.715 -28.031 25.223 1.00 48.38 470 GLY A CA 1
ATOM 3911 C C . GLY A 1 470 ? 4.932 -26.820 24.309 1.00 48.38 470 GLY A C 1
ATOM 3912 O O . GLY A 1 470 ? 5.296 -27.018 23.152 1.00 48.38 470 GLY A O 1
ATOM 3913 N N . VAL A 1 471 ? 4.721 -25.595 24.804 1.00 43.62 471 VAL A N 1
ATOM 3914 C CA . VAL A 1 471 ? 4.995 -24.342 24.064 1.00 43.62 471 VAL A CA 1
ATOM 3915 C C . VAL A 1 471 ? 6.437 -23.844 24.261 1.00 43.62 471 VAL A C 1
ATOM 3917 O O . VAL A 1 471 ? 6.899 -22.973 23.537 1.00 43.62 471 VAL A O 1
ATOM 3920 N N . VAL A 1 472 ? 7.158 -24.445 25.207 1.00 43.16 472 VAL A N 1
ATOM 3921 C CA . VAL A 1 472 ? 8.515 -24.078 25.624 1.00 43.16 472 VAL A CA 1
ATOM 3922 C C . VAL A 1 472 ? 9.515 -25.081 25.034 1.00 43.16 472 VAL A C 1
ATOM 3924 O O . VAL A 1 472 ? 9.307 -26.293 25.163 1.00 43.16 472 VAL A O 1
ATOM 3927 N N . ASP A 1 473 ? 10.591 -24.611 24.399 1.00 57.44 473 ASP A N 1
ATOM 3928 C CA . ASP A 1 473 ? 11.674 -25.459 23.879 1.00 57.44 473 ASP A CA 1
ATOM 3929 C C . ASP A 1 473 ? 13.072 -24.957 24.299 1.00 57.44 473 ASP A C 1
ATOM 3931 O O . ASP A 1 473 ? 13.213 -24.169 25.230 1.00 57.44 473 ASP A O 1
ATOM 3935 N N . GLU A 1 474 ? 14.146 -25.480 23.695 1.00 46.56 474 GLU A N 1
ATOM 3936 C CA . GLU A 1 474 ? 15.521 -25.073 24.035 1.00 46.56 474 GLU A CA 1
ATOM 3937 C C . GLU A 1 474 ? 15.885 -23.639 23.592 1.00 46.56 474 GLU A C 1
ATOM 3939 O O . GLU A 1 474 ? 16.986 -23.159 23.885 1.00 46.56 474 GLU A O 1
ATOM 3944 N N . HIS A 1 475 ? 14.989 -22.963 22.874 1.00 49.44 475 HIS A N 1
ATOM 3945 C CA . HIS A 1 475 ? 15.162 -21.633 22.299 1.00 49.44 475 HIS A CA 1
ATOM 3946 C C . HIS A 1 475 ? 14.074 -20.630 22.715 1.00 49.44 475 HIS A C 1
ATOM 3948 O O . HIS A 1 475 ? 14.394 -19.445 22.728 1.00 49.44 475 HIS A O 1
ATOM 3954 N N . ASP A 1 476 ? 12.877 -21.082 23.103 1.00 55.81 476 ASP A N 1
ATOM 3955 C CA . ASP A 1 476 ? 11.801 -20.254 23.673 1.00 55.81 476 ASP A CA 1
ATOM 3956 C C . ASP A 1 476 ? 11.504 -20.680 25.118 1.00 55.81 476 ASP A C 1
ATOM 3958 O O . ASP A 1 476 ? 11.026 -21.793 25.349 1.00 55.81 476 ASP A O 1
ATOM 3962 N N . THR A 1 477 ? 11.792 -19.811 26.095 1.00 66.88 477 THR A N 1
ATOM 3963 C CA . THR A 1 477 ? 11.536 -20.063 27.523 1.00 66.88 477 THR A CA 1
ATOM 3964 C C . THR A 1 477 ? 10.101 -19.715 27.934 1.00 66.88 477 THR A C 1
ATOM 3966 O O . THR A 1 477 ? 9.381 -18.997 27.244 1.00 66.88 477 THR A O 1
ATOM 3969 N N . GLU A 1 478 ? 9.672 -20.208 29.099 1.00 53.72 478 GLU A N 1
ATOM 3970 C CA . GLU A 1 478 ? 8.377 -19.858 29.701 1.00 53.72 478 GLU A CA 1
ATOM 3971 C C . GLU A 1 478 ? 8.240 -18.337 29.887 1.00 53.72 478 GLU A C 1
ATOM 3973 O O . GLU A 1 478 ? 7.184 -17.763 29.626 1.00 53.72 478 GLU A O 1
ATOM 3978 N N . GLN A 1 479 ? 9.350 -17.678 30.234 1.00 53.75 479 GLN A N 1
ATOM 3979 C CA . GLN A 1 479 ? 9.442 -16.227 30.345 1.00 53.75 479 GLN A CA 1
ATOM 3980 C C . GLN A 1 479 ? 9.254 -15.533 28.989 1.00 53.75 479 GLN A C 1
ATOM 3982 O O . GLN A 1 479 ? 8.517 -14.554 28.920 1.00 53.75 479 GLN A O 1
ATOM 3987 N N . ASP A 1 480 ? 9.864 -16.052 27.917 1.00 60.44 480 ASP A N 1
ATOM 3988 C CA . ASP A 1 480 ? 9.719 -15.491 26.565 1.00 60.44 480 ASP A CA 1
ATOM 3989 C C . ASP A 1 480 ? 8.268 -15.606 26.069 1.00 60.44 480 ASP A C 1
ATOM 3991 O O . ASP A 1 480 ? 7.742 -14.684 25.441 1.00 60.44 480 ASP A O 1
ATOM 3995 N N . TYR A 1 481 ? 7.585 -16.709 26.399 1.00 58.59 481 TYR A N 1
ATOM 3996 C CA . TYR A 1 481 ? 6.163 -16.888 26.101 1.00 58.59 481 TYR A CA 1
ATOM 3997 C C . TYR A 1 481 ? 5.288 -15.887 26.867 1.00 58.59 481 TYR A C 1
ATOM 3999 O O . TYR A 1 481 ? 4.458 -15.211 26.262 1.00 58.59 481 TYR A O 1
ATOM 4007 N N . ILE A 1 482 ? 5.492 -15.752 28.182 1.00 55.00 482 ILE A N 1
ATOM 4008 C CA . ILE A 1 482 ? 4.749 -14.798 29.021 1.00 55.00 482 ILE A CA 1
ATOM 4009 C C . ILE A 1 482 ? 4.978 -13.361 28.537 1.00 55.00 482 ILE A C 1
ATOM 4011 O O . ILE A 1 482 ? 4.027 -12.592 28.407 1.00 55.00 482 ILE A O 1
ATOM 4015 N N . GLU A 1 483 ? 6.223 -12.994 28.230 1.00 59.25 483 GLU A N 1
ATOM 4016 C CA . GLU A 1 483 ? 6.568 -11.665 27.722 1.00 59.25 483 GLU A CA 1
ATOM 4017 C C . GLU A 1 483 ? 5.938 -11.409 26.344 1.00 59.25 483 GLU A C 1
ATOM 4019 O O . GLU A 1 483 ? 5.368 -10.340 26.120 1.00 59.25 483 GLU A O 1
ATOM 4024 N N . SER A 1 484 ? 5.945 -12.400 25.447 1.00 60.25 484 SER A N 1
ATOM 4025 C CA . SER A 1 484 ? 5.288 -12.307 24.139 1.00 60.25 484 SER A CA 1
ATOM 4026 C C . SER A 1 484 ? 3.774 -12.119 24.250 1.00 60.25 484 SER A C 1
ATOM 4028 O O . SER A 1 484 ? 3.213 -11.246 23.584 1.00 60.25 484 SER A O 1
ATOM 4030 N N . GLU A 1 485 ? 3.103 -12.899 25.098 1.00 59.03 485 GLU A N 1
ATOM 4031 C CA . GLU A 1 485 ? 1.655 -12.800 25.313 1.00 59.03 485 GLU A CA 1
ATOM 4032 C C . GLU A 1 485 ? 1.284 -11.469 25.988 1.00 59.03 485 GLU A C 1
ATOM 4034 O O . GLU A 1 485 ? 0.310 -10.827 25.591 1.00 59.03 485 GLU A O 1
ATOM 4039 N N . ASN A 1 486 ? 2.100 -10.979 26.928 1.00 59.72 486 ASN A N 1
ATOM 4040 C CA . ASN A 1 486 ? 1.939 -9.646 27.515 1.00 59.72 486 ASN A CA 1
ATOM 4041 C C . ASN A 1 486 ? 2.073 -8.535 26.470 1.00 59.72 486 ASN A C 1
ATOM 4043 O O . ASN A 1 486 ? 1.225 -7.645 26.406 1.00 59.72 486 ASN A O 1
ATOM 4047 N N . ILE A 1 487 ? 3.098 -8.595 25.614 1.00 60.72 487 ILE A N 1
ATOM 4048 C CA . ILE A 1 487 ? 3.271 -7.639 24.514 1.00 60.72 487 ILE A CA 1
ATOM 4049 C C . ILE A 1 487 ? 2.066 -7.703 23.568 1.00 60.72 487 ILE A C 1
ATOM 4051 O O . ILE A 1 487 ? 1.508 -6.664 23.225 1.00 60.72 487 ILE A O 1
ATOM 4055 N N . GLN A 1 488 ? 1.594 -8.898 23.202 1.00 60.22 488 GLN A N 1
ATOM 4056 C CA . GLN A 1 488 ? 0.421 -9.062 22.338 1.00 60.22 488 GLN A CA 1
ATOM 4057 C C . GLN A 1 488 ? -0.866 -8.507 22.960 1.00 60.22 488 GLN A C 1
ATOM 4059 O O . GLN A 1 488 ? -1.649 -7.863 22.255 1.00 60.22 488 GLN A O 1
ATOM 4064 N N . ARG A 1 489 ? -1.096 -8.729 24.261 1.00 61.50 489 ARG A N 1
ATOM 4065 C CA . ARG A 1 489 ? -2.244 -8.182 25.003 1.00 61.50 489 ARG A CA 1
ATOM 4066 C C . ARG A 1 489 ? -2.169 -6.665 25.086 1.00 61.50 489 ARG A C 1
ATOM 4068 O O . ARG A 1 489 ? -3.155 -5.985 24.789 1.00 61.50 489 ARG A O 1
ATOM 4075 N N . LYS A 1 490 ? -0.994 -6.139 25.436 1.00 62.41 490 LYS A N 1
ATOM 4076 C CA . LYS A 1 490 ? -0.733 -4.706 25.517 1.00 62.41 490 LYS A CA 1
ATOM 4077 C C . LYS A 1 490 ? -0.963 -4.056 24.162 1.00 62.41 490 LYS A C 1
ATOM 4079 O O . LYS A 1 490 ? -1.870 -3.240 24.059 1.00 62.41 490 LYS A O 1
ATOM 4084 N N . ASP A 1 491 ? -0.266 -4.488 23.116 1.00 62.56 491 ASP A N 1
ATOM 4085 C CA . ASP A 1 491 ? -0.377 -3.938 21.759 1.00 62.56 491 ASP A CA 1
ATOM 4086 C C . ASP A 1 491 ? -1.781 -4.141 21.165 1.00 62.56 491 ASP A C 1
ATOM 4088 O O . ASP A 1 491 ? -2.331 -3.257 20.503 1.00 62.56 491 ASP A O 1
ATOM 4092 N N . GLY A 1 492 ? -2.417 -5.280 21.456 1.00 63.28 492 GLY A N 1
ATOM 4093 C CA . GLY A 1 492 ? -3.768 -5.615 21.009 1.00 63.28 492 GLY A CA 1
ATOM 4094 C C . GLY A 1 492 ? -4.837 -4.624 21.477 1.00 63.28 492 GLY A C 1
ATOM 4095 O O . GLY A 1 492 ? -5.837 -4.446 20.779 1.00 63.28 492 GLY A O 1
ATOM 4096 N N . ARG A 1 493 ? -4.611 -3.930 22.602 1.00 69.44 493 ARG A N 1
ATOM 4097 C CA . ARG A 1 493 ? -5.515 -2.903 23.152 1.00 69.44 493 ARG A CA 1
ATOM 4098 C C . ARG A 1 493 ? -5.364 -1.519 22.493 1.00 69.44 493 ARG A C 1
ATOM 4100 O O . ARG A 1 493 ? -6.229 -0.663 22.697 1.00 69.44 493 ARG A O 1
ATOM 4107 N N . PHE A 1 494 ? -4.319 -1.308 21.687 1.00 74.12 494 PHE A N 1
ATOM 4108 C CA . PHE A 1 494 ? -4.084 -0.081 20.903 1.00 74.12 494 PHE A CA 1
ATOM 4109 C C . PHE A 1 494 ? -4.387 -0.273 19.412 1.00 74.12 494 PHE A C 1
ATOM 4111 O O . PHE A 1 494 ? -4.395 0.694 18.655 1.00 74.12 494 PHE A O 1
ATOM 4118 N N . LEU A 1 495 ? -4.664 -1.505 18.974 1.00 76.00 495 LEU A N 1
ATOM 4119 C CA . LEU A 1 495 ? -4.935 -1.836 17.578 1.00 76.00 495 LEU A CA 1
ATOM 4120 C C . LEU A 1 495 ? -6.412 -2.163 17.365 1.00 76.00 495 LEU A C 1
ATOM 4122 O O . LEU A 1 495 ? -6.935 -3.183 17.821 1.00 76.00 495 LEU A O 1
ATOM 4126 N N . LEU A 1 496 ? -7.083 -1.308 16.602 1.00 83.62 496 LEU A N 1
ATOM 4127 C CA . LEU A 1 496 ? -8.478 -1.480 16.232 1.00 83.62 496 LEU A CA 1
ATOM 4128 C C . LEU A 1 496 ? -8.618 -2.080 14.845 1.00 83.62 496 LEU A C 1
ATOM 4130 O O . LEU A 1 496 ? -7.889 -1.738 13.914 1.00 83.62 496 LEU A O 1
ATOM 4134 N N . MET A 1 497 ? -9.647 -2.903 14.702 1.00 84.81 497 MET A N 1
ATOM 4135 C CA . MET A 1 497 ? -10.125 -3.392 13.426 1.00 84.81 497 MET A CA 1
ATOM 4136 C C . MET A 1 497 ? -11.591 -3.006 13.234 1.00 84.81 497 MET A C 1
ATOM 4138 O O . MET A 1 497 ? -12.413 -3.154 14.139 1.00 84.81 497 MET A O 1
ATOM 4142 N N . MET A 1 498 ? -11.924 -2.535 12.034 1.00 88.12 498 MET A N 1
ATOM 4143 C CA . MET A 1 498 ? -13.292 -2.263 11.605 1.00 88.12 498 MET A CA 1
ATOM 4144 C C . MET A 1 498 ? -13.585 -2.976 10.286 1.00 88.12 498 MET A C 1
ATOM 4146 O O . MET A 1 498 ? -12.892 -2.754 9.293 1.00 88.12 498 MET A O 1
ATOM 4150 N N . ILE A 1 499 ? -14.651 -3.779 10.258 1.00 84.44 499 ILE A N 1
ATOM 4151 C CA . ILE A 1 499 ? -15.120 -4.501 9.066 1.00 84.44 499 ILE A CA 1
ATOM 4152 C C . ILE A 1 499 ? -16.519 -4.022 8.697 1.00 84.44 499 ILE A C 1
ATOM 4154 O O . ILE A 1 499 ? -17.380 -3.922 9.567 1.00 84.44 499 ILE A O 1
ATOM 4158 N N . VAL A 1 500 ? -16.763 -3.750 7.413 1.00 85.25 500 VAL A N 1
ATOM 4159 C CA . VAL A 1 500 ? -18.073 -3.329 6.891 1.00 85.25 500 VAL A CA 1
ATOM 4160 C C . VAL A 1 500 ? -18.733 -4.459 6.104 1.00 85.25 500 VAL A C 1
ATOM 4162 O O . VAL A 1 500 ? -18.120 -5.023 5.197 1.00 85.25 500 VAL A O 1
ATOM 4165 N N . TRP A 1 501 ? -20.003 -4.727 6.417 1.00 82.06 501 TRP A N 1
ATOM 4166 C CA . TRP A 1 501 ? -20.827 -5.803 5.853 1.00 82.06 501 TRP A CA 1
ATOM 4167 C C . TRP A 1 501 ? -21.885 -5.301 4.864 1.00 82.06 501 TRP A C 1
ATOM 4169 O O . TRP A 1 501 ? -22.433 -4.182 5.060 1.00 82.06 501 TRP A O 1
#

InterPro domains:
  IPR012885 Sdz-33, F-box domain [PF07735] (215-261)

Foldseek 3Di:
DDDPPDDDDPPPDPLVPDDPVVNLVVLVPDDPVSLLVQLVPDPVSVVVLQPHDDAAWAWEWEQQPVWTWIWTWHPPPDPPIAIEIETEDQDPVRVVVVVVVVVVVDDPNRYDYDYDHDDRALVVRVVSVVSCCSRNVHQHAEYEYADDPDDDLVRLLSNQVCVQPPCSNPEYAEYEAHDEDPSSQSNQQSHEGAYAEYEYEYCDDAAHDHAHEYAEYHYDNDEHHDDPVNQQRRLYQEYADQYQAALQSLLVSLVCVQAVVGNVNHFKYKYFYNDFHQPCSNCPPQPKDWFAQVPDWDWDDDPPDPFIKIFGTAIWGAHPVGWIKGKDFPLLGIDGPPDDHDPLSVVVSVVCVCQVPDPDSPPPPPQPQDDPDDDDDDDDDDDDDDDDDDFDFDDDPDDPWGKTFADADWDADPVRDTDGDDDCVLGIDTVPDDHDPVSVVVVVVVVVCVPDPDVPPPPHDNDDDDDDPPPADPVAHPVNVVVVVVVCSVSSSRIMMMGID

Radius of gyration: 33.43 Å; chains: 1; bounding box: 86×61×109 Å